Protein AF-A0A6L8BFB9-F1 (afdb_monomer_lite)

pLDDT: mean 80.18, std 27.24, range [19.45, 98.69]

Sequence (560 aa):
MVKAYKQSRRRDPIRGRALLREPTLNKGTGFTPEERNALALEGLLPYRSNTLEQRAARVYTQVHRHPNALDKYVALASLRERDETLFYRVLIEHIEEFMPIVYTPTVGEVTQAYSHVFQQGRGLWITPDMQGRIESVLRNCLTGREVRLLVVTDNEAILGIGDQGAGGMAISHGKLDLYIAGAGIHPSETLPVSLDFGTDNDALLADEQYLGWPHRRLRGDRYYALIEEFVAAVRKVHPLALVQWEDFRKDNALKILDTYRTRIPSFNDDIQGTGAVVLAGIEMALASIGGNIAEQRIVVLGAGAGGLGIVRQVRAAWDQRGVSRRDQQARVAVLDRRGLIVESEETDAYKRELAWPVELARHHGLEERTRRGLAHVVAALKPTILIGASGHGGAFTEETVREMARHTPRPIIFPCSNPTENSEATPEDLFEWTDGRCLVATGSPFSDVEYGGPAPQDRAGQQRVHFPGSRPRRERRTGEDGHRRDDRRGLARARRPVDGRGTGGGADISCDQPASRRVVRRRRRGGAPRGGVRGWPDLWRRARGHHCQTGLGAPIPQLR

Radius of gyration: 28.27 Å; chains: 1; bounding box: 67×79×78 Å

Structure (mmCIF, N/CA/C/O backbone):
data_AF-A0A6L8BFB9-F1
#
_entry.id   AF-A0A6L8BFB9-F1
#
loop_
_atom_site.group_PDB
_atom_site.id
_atom_site.type_symbol
_atom_site.label_atom_id
_atom_site.label_alt_id
_atom_site.label_comp_id
_atom_site.label_asym_id
_atom_site.label_entity_id
_atom_site.label_seq_id
_atom_site.pdbx_PDB_ins_code
_atom_site.Cartn_x
_atom_site.Cartn_y
_atom_site.Cartn_z
_atom_site.occupancy
_atom_site.B_iso_or_equiv
_atom_site.auth_seq_id
_atom_site.auth_comp_id
_atom_site.auth_asym_id
_atom_site.auth_atom_id
_atom_site.pdbx_PDB_model_num
ATOM 1 N N . MET A 1 1 ? -18.011 22.152 21.433 1.00 42.78 1 MET A N 1
ATOM 2 C CA . MET A 1 1 ? -18.543 20.885 21.981 1.00 42.78 1 MET A CA 1
ATOM 3 C C . MET A 1 1 ? -19.996 20.974 22.454 1.00 42.78 1 MET A C 1
ATOM 5 O O . MET A 1 1 ? -20.765 20.129 22.035 1.00 42.78 1 MET A O 1
ATOM 9 N N . VAL A 1 2 ? -20.446 22.014 23.177 1.00 34.81 2 VAL A N 1
ATOM 10 C CA . VAL A 1 2 ? -21.871 22.129 23.606 1.00 34.81 2 VAL A CA 1
ATOM 11 C C . VAL A 1 2 ? -22.881 22.217 22.437 1.00 34.81 2 VAL A C 1
ATOM 13 O O . VAL A 1 2 ? -24.027 21.802 22.568 1.00 34.81 2 VAL A O 1
ATOM 16 N N . LYS A 1 3 ? -22.465 22.697 21.253 1.00 29.88 3 LYS A N 1
ATOM 17 C CA . LYS A 1 3 ? -23.314 22.730 20.042 1.00 29.88 3 LYS A CA 1
ATOM 18 C C . LYS A 1 3 ? -23.350 21.423 19.236 1.00 29.88 3 LYS A C 1
ATOM 20 O O . LYS A 1 3 ? -24.338 21.199 18.551 1.00 29.88 3 LYS A O 1
ATOM 25 N N . ALA A 1 4 ? -22.338 20.561 19.350 1.00 33.72 4 ALA A N 1
ATOM 26 C CA . ALA A 1 4 ? -22.324 19.253 18.678 1.00 33.72 4 ALA A CA 1
ATOM 27 C C . ALA A 1 4 ? -23.243 18.231 19.377 1.00 33.72 4 ALA A C 1
ATOM 29 O O . ALA A 1 4 ? -23.582 17.201 18.814 1.00 33.72 4 ALA A O 1
ATOM 30 N N . TYR A 1 5 ? -23.705 18.564 20.584 1.00 43.53 5 TYR A N 1
ATOM 31 C CA . TYR A 1 5 ? -24.590 17.741 21.400 1.00 43.53 5 TYR A CA 1
ATOM 32 C C . TYR A 1 5 ? -26.064 17.761 20.970 1.00 43.53 5 TYR A C 1
ATOM 34 O O . TYR A 1 5 ? -26.861 16.963 21.448 1.00 43.53 5 TYR A O 1
ATOM 42 N N . LYS A 1 6 ? -26.467 18.706 20.108 1.00 30.73 6 LYS A N 1
ATOM 43 C CA . LYS A 1 6 ? -27.888 18.976 19.825 1.00 30.73 6 LYS A CA 1
ATOM 44 C C . LYS A 1 6 ? -28.446 18.295 18.570 1.00 30.73 6 LYS A C 1
ATOM 46 O O . LYS A 1 6 ? -29.600 18.549 18.241 1.00 30.73 6 LYS A O 1
ATOM 51 N N . GLN A 1 7 ? -27.677 17.459 17.869 1.00 32.56 7 GLN A N 1
ATOM 52 C CA . GLN A 1 7 ? -28.118 16.890 16.584 1.00 32.56 7 GLN A CA 1
ATOM 53 C C . GLN A 1 7 ? -28.120 15.359 16.470 1.00 32.56 7 GLN A C 1
ATOM 55 O O . GLN A 1 7 ? -28.436 14.860 15.395 1.00 32.56 7 GLN A O 1
ATOM 60 N N . SER A 1 8 ? -27.916 14.599 17.551 1.00 35.41 8 SER A N 1
ATOM 61 C CA . SER A 1 8 ? -28.256 13.169 17.562 1.00 35.41 8 SER A CA 1
ATOM 62 C C . SER A 1 8 ? -29.450 12.908 18.487 1.00 35.41 8 SER A C 1
ATOM 64 O O . SER A 1 8 ? -29.521 13.363 19.627 1.00 35.41 8 SER A O 1
ATOM 66 N N . ARG A 1 9 ? -30.466 12.230 17.952 1.00 39.28 9 ARG A N 1
ATOM 67 C CA . ARG A 1 9 ? -31.684 11.849 18.672 1.00 39.28 9 ARG A CA 1
ATOM 68 C C . ARG A 1 9 ? -31.339 10.936 19.864 1.00 39.28 9 ARG A C 1
ATOM 70 O O . ARG A 1 9 ? -30.732 9.893 19.664 1.00 39.28 9 ARG A O 1
ATOM 77 N N . ARG A 1 10 ? -31.796 11.323 21.066 1.00 42.75 10 ARG A N 1
ATOM 78 C CA . ARG A 1 10 ? -32.077 10.487 22.258 1.00 42.75 10 ARG A CA 1
ATOM 79 C C . ARG A 1 10 ? -31.131 9.290 22.499 1.00 42.75 10 ARG A C 1
ATOM 81 O O . ARG A 1 10 ? -31.551 8.139 22.430 1.00 42.75 10 ARG A O 1
ATOM 88 N N . ARG A 1 11 ? -29.888 9.566 22.887 1.00 55.59 11 ARG A N 1
ATOM 89 C CA . ARG A 1 11 ? -29.126 8.692 23.794 1.00 55.59 11 ARG A CA 1
ATOM 90 C C . ARG A 1 11 ? -28.643 9.553 24.950 1.00 55.59 11 ARG A C 1
ATOM 92 O O . ARG A 1 11 ? -28.224 10.688 24.718 1.00 55.59 11 ARG A O 1
ATOM 99 N N . ASP A 1 12 ? -28.755 9.043 26.170 1.00 62.22 12 ASP A N 1
ATOM 100 C CA . ASP A 1 12 ? -28.177 9.723 27.321 1.00 62.22 12 ASP A CA 1
ATOM 101 C C . ASP A 1 12 ? -26.675 9.948 27.094 1.00 62.22 12 ASP A C 1
ATOM 103 O O . ASP A 1 12 ? -26.016 9.124 26.447 1.00 62.22 12 ASP A O 1
ATOM 107 N N . PRO A 1 13 ? -26.117 11.057 27.604 1.00 75.81 13 PRO A N 1
ATOM 108 C CA . PRO A 1 13 ? -24.6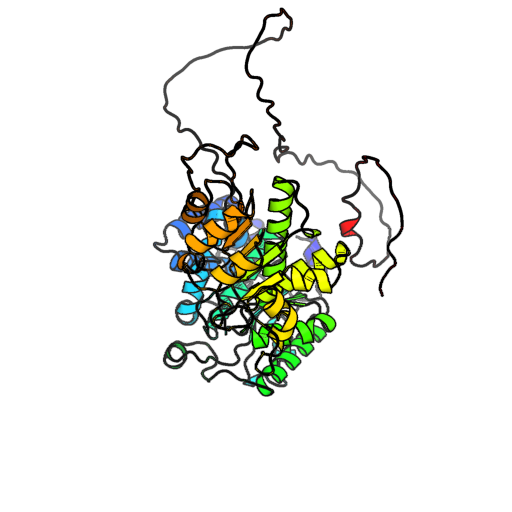86 11.278 27.589 1.00 75.81 13 PRO A CA 1
ATOM 109 C C . PRO A 1 13 ? -23.905 10.080 28.111 1.00 75.81 13 PRO A C 1
ATOM 111 O O . PRO A 1 13 ? -24.105 9.672 29.254 1.00 75.81 13 PRO A O 1
ATOM 114 N N . ILE A 1 14 ? -22.958 9.569 27.319 1.00 89.50 14 ILE A N 1
ATOM 115 C CA . ILE A 1 14 ? -21.956 8.634 27.839 1.00 89.50 14 ILE A CA 1
ATOM 116 C C . ILE A 1 14 ? -21.202 9.358 28.966 1.00 89.50 14 ILE A C 1
ATOM 118 O O . ILE A 1 14 ? -20.725 10.480 28.787 1.00 89.50 14 ILE A O 1
ATOM 122 N N . ARG A 1 15 ? -21.143 8.741 30.148 1.00 93.94 15 ARG A N 1
ATOM 123 C CA . ARG A 1 15 ? -20.587 9.310 31.386 1.00 93.94 15 ARG A CA 1
ATOM 124 C C . ARG A 1 15 ? -19.822 8.250 32.174 1.00 93.94 15 ARG A C 1
ATOM 126 O O . ARG A 1 15 ? -19.906 7.056 31.875 1.00 93.94 15 ARG A O 1
ATOM 133 N N . GLY A 1 16 ? -19.077 8.682 33.186 1.00 95.44 16 GLY A N 1
ATOM 134 C CA . GLY A 1 16 ? -18.359 7.798 34.097 1.00 95.44 16 GLY A CA 1
ATOM 135 C C . GLY A 1 16 ? -17.392 6.862 33.378 1.00 95.44 16 GLY A C 1
ATOM 136 O O . GLY A 1 16 ? -16.743 7.228 32.397 1.00 95.44 16 GLY A O 1
ATOM 137 N N . ARG A 1 17 ? -17.315 5.614 33.849 1.00 95.00 17 ARG A N 1
ATOM 138 C CA . ARG A 1 17 ? -16.424 4.596 33.269 1.00 95.00 17 ARG A CA 1
ATOM 139 C C . ARG A 1 17 ? -16.709 4.300 31.795 1.00 95.00 17 ARG A C 1
ATOM 141 O O . ARG A 1 17 ? -15.773 3.965 31.080 1.00 95.00 17 ARG A O 1
ATOM 148 N N . ALA A 1 18 ? -17.956 4.432 31.338 1.00 94.69 18 ALA A N 1
ATOM 149 C CA . ALA A 1 18 ? -18.295 4.205 29.934 1.00 94.69 18 ALA A CA 1
ATOM 150 C C . ALA A 1 18 ? -17.622 5.240 29.018 1.00 94.69 18 ALA A C 1
ATOM 152 O O . ALA A 1 18 ? -17.123 4.879 27.960 1.00 94.69 18 ALA A O 1
ATOM 153 N N . LEU A 1 19 ? -17.517 6.501 29.459 1.00 94.88 19 LEU A N 1
ATOM 154 C CA . LEU A 1 19 ? -16.830 7.553 28.700 1.00 94.88 19 LEU A CA 1
ATOM 155 C C . LEU A 1 19 ? -15.327 7.270 28.589 1.00 94.88 19 LEU A C 1
ATOM 157 O O . LEU A 1 19 ? -14.740 7.456 27.531 1.00 94.88 19 LEU A O 1
ATOM 161 N N . LEU A 1 20 ? -14.702 6.790 29.669 1.00 95.12 20 LEU A N 1
ATOM 162 C CA . LEU A 1 20 ? -13.272 6.456 29.673 1.00 95.12 20 LEU A CA 1
ATOM 163 C C . LEU A 1 20 ? -12.920 5.254 28.784 1.00 95.12 20 LEU A C 1
ATOM 165 O O . LEU A 1 20 ? -11.746 5.061 28.482 1.00 95.12 20 LEU A O 1
ATOM 169 N N . ARG A 1 21 ? -13.914 4.449 28.395 1.00 92.38 21 ARG A N 1
ATOM 170 C CA . ARG A 1 21 ? -13.764 3.311 27.478 1.00 92.38 21 ARG A CA 1
ATOM 171 C C . ARG A 1 21 ? -14.045 3.669 26.021 1.00 92.38 21 ARG A C 1
ATOM 173 O O . ARG A 1 21 ? -13.820 2.828 25.165 1.00 92.38 21 ARG A O 1
ATOM 180 N N . GLU A 1 22 ? -14.542 4.874 25.747 1.00 91.69 22 GLU A N 1
ATOM 181 C CA . GLU A 1 22 ? -14.837 5.335 24.392 1.00 91.69 22 GLU A CA 1
ATOM 182 C C . GLU A 1 22 ? -13.618 6.086 23.825 1.00 91.69 22 GLU A C 1
ATOM 184 O O . GLU A 1 22 ? -13.390 7.239 24.210 1.00 91.69 22 GLU A O 1
ATOM 189 N N . PRO A 1 23 ? -12.816 5.484 22.924 1.00 91.75 23 PRO A N 1
ATOM 190 C CA . PRO A 1 23 ? -11.500 6.019 22.552 1.00 91.75 23 PRO A CA 1
ATOM 191 C C . PRO A 1 23 ? -11.585 7.368 21.834 1.00 91.75 23 PRO A C 1
ATOM 193 O O . PRO A 1 23 ? -10.673 8.188 21.942 1.00 91.75 23 PRO A O 1
ATOM 196 N N . THR A 1 24 ? -12.701 7.613 21.140 1.00 89.94 24 THR A N 1
ATOM 197 C CA . THR A 1 24 ? -12.982 8.855 20.404 1.00 89.94 24 THR A CA 1
ATOM 198 C C . THR A 1 24 ? -13.303 10.038 21.328 1.00 89.94 24 THR A C 1
ATOM 200 O O . THR A 1 24 ? -13.146 11.198 20.945 1.00 89.94 24 THR A O 1
ATOM 203 N N . LEU A 1 25 ? -13.763 9.764 22.556 1.00 92.44 25 LEU A N 1
ATOM 204 C CA . LEU A 1 25 ? -14.187 10.775 23.533 1.00 92.44 25 LEU A CA 1
ATOM 205 C C . LEU A 1 25 ? -13.243 10.879 24.733 1.00 92.44 25 LEU A C 1
ATOM 207 O O . LEU A 1 25 ? -13.242 11.899 25.432 1.00 92.44 25 LEU A O 1
ATOM 211 N N . ASN A 1 26 ? -12.472 9.829 25.005 1.00 96.00 26 ASN A N 1
ATOM 212 C CA . ASN A 1 26 ? -11.611 9.758 26.166 1.00 96.00 26 ASN A CA 1
ATOM 213 C C . ASN A 1 26 ? -10.457 10.759 26.065 1.00 96.00 26 ASN A C 1
ATOM 215 O O . ASN A 1 26 ? -9.648 10.714 25.148 1.00 96.00 26 ASN A O 1
ATOM 219 N N . LYS A 1 27 ? -10.340 11.628 27.072 1.00 96.38 27 LYS A N 1
ATOM 220 C CA . LYS A 1 27 ? -9.202 12.540 27.239 1.00 96.38 27 LYS A CA 1
ATOM 221 C C . LYS A 1 27 ? -8.272 12.105 28.365 1.00 96.38 27 LYS A C 1
ATOM 223 O O . LYS A 1 27 ? -7.332 12.829 28.675 1.00 96.38 27 LYS A O 1
ATOM 228 N N . GLY A 1 28 ? -8.508 10.978 29.040 1.00 95.81 28 GLY A N 1
ATOM 229 C CA . GLY A 1 28 ? -7.753 10.535 30.218 1.00 95.81 28 GLY A CA 1
ATOM 230 C C . GLY A 1 28 ? -7.499 11.674 31.217 1.00 95.81 28 GLY A C 1
ATOM 231 O O . GLY A 1 28 ? -8.413 12.394 31.604 1.00 95.81 28 GLY A O 1
ATOM 232 N N . THR A 1 29 ? -6.235 11.916 31.582 1.00 96.50 29 THR A N 1
ATOM 233 C CA . THR A 1 29 ? -5.873 13.033 32.479 1.00 96.50 29 THR A CA 1
ATOM 234 C C . THR A 1 29 ? -6.085 14.434 31.888 1.00 96.50 29 THR A C 1
ATOM 236 O O . THR A 1 29 ? -5.881 15.412 32.593 1.00 96.50 29 THR A O 1
ATOM 239 N N . GLY A 1 30 ? -6.512 14.564 30.633 1.00 97.00 30 GLY A N 1
ATOM 240 C CA . GLY A 1 30 ? -6.842 15.832 29.982 1.00 97.00 30 GLY A CA 1
ATOM 241 C C . GLY A 1 30 ? -8.227 16.389 30.304 1.00 97.00 30 GLY A C 1
ATOM 242 O O . GLY A 1 30 ? -8.488 17.538 29.964 1.00 97.00 30 GLY A O 1
ATOM 243 N N . PHE A 1 31 ? -9.106 15.632 30.974 1.00 97.75 31 PHE A N 1
ATOM 244 C CA . PHE A 1 31 ? -10.368 16.192 31.469 1.00 97.75 31 PHE A CA 1
ATOM 245 C C . PHE A 1 31 ? -10.103 17.244 32.555 1.00 97.75 31 PHE A C 1
ATOM 247 O O . PHE A 1 31 ? -9.343 16.979 33.502 1.00 97.75 31 PHE A O 1
ATOM 254 N N . THR A 1 32 ? -10.720 18.423 32.433 1.00 96.69 32 THR A N 1
ATOM 255 C CA . THR A 1 32 ? -10.653 19.479 33.464 1.00 96.69 32 THR A CA 1
ATOM 256 C C . THR A 1 32 ? -11.480 19.096 34.698 1.00 96.69 32 THR A C 1
ATOM 258 O O . THR A 1 32 ? -12.344 18.223 34.590 1.00 96.69 32 THR A O 1
ATOM 261 N N . PRO A 1 33 ? -11.260 19.707 35.878 1.00 96.44 33 PRO A N 1
ATOM 262 C CA . PRO A 1 33 ? -12.093 19.450 37.058 1.00 96.44 33 PRO A CA 1
ATOM 263 C C . PRO A 1 33 ? -13.596 19.621 36.785 1.00 96.44 33 PRO A C 1
ATOM 265 O O . PRO A 1 33 ? -14.400 18.781 37.181 1.00 96.44 33 PRO A O 1
ATOM 268 N N . GLU A 1 34 ? -13.971 20.644 36.018 1.00 96.38 34 GLU A N 1
ATOM 269 C CA . GLU A 1 34 ? -15.361 20.928 35.655 1.00 96.38 34 GLU A CA 1
ATOM 270 C C . GLU A 1 34 ? -15.939 19.848 34.732 1.00 96.38 34 GLU A C 1
ATOM 272 O O . GLU A 1 34 ? -17.069 19.402 34.932 1.00 96.38 34 GLU A O 1
ATOM 277 N N . GLU A 1 35 ? -15.166 19.391 33.737 1.00 96.25 35 GLU A N 1
ATOM 278 C CA . GLU A 1 35 ? -15.569 18.270 32.881 1.00 96.25 35 GLU A CA 1
ATOM 279 C C . GLU A 1 35 ? -15.724 16.984 33.696 1.00 96.25 35 GLU A C 1
ATOM 281 O O . GLU A 1 35 ? -16.663 16.224 33.463 1.00 96.25 35 GLU A O 1
ATOM 286 N N . ARG A 1 36 ? -14.833 16.741 34.666 1.00 97.00 36 ARG A N 1
ATOM 287 C CA . ARG A 1 36 ? -14.892 15.544 35.511 1.00 97.00 36 ARG A CA 1
ATOM 288 C C . ARG A 1 36 ? -16.143 15.522 36.376 1.00 97.00 36 ARG A C 1
ATOM 290 O O . ARG A 1 36 ? -16.799 14.486 36.411 1.00 97.00 36 ARG A O 1
ATOM 297 N N . ASN A 1 37 ? -16.511 16.640 36.995 1.00 96.19 37 ASN A N 1
ATOM 298 C CA . ASN A 1 37 ? -17.774 16.756 37.724 1.00 96.19 37 ASN A CA 1
ATOM 299 C C . ASN A 1 37 ? -18.971 16.523 36.779 1.00 96.19 37 ASN A C 1
ATOM 301 O O . ASN A 1 37 ? -19.766 15.602 36.965 1.00 96.19 37 ASN A O 1
ATOM 305 N N . ALA A 1 38 ? -19.039 17.274 35.674 1.00 95.69 38 ALA A N 1
ATOM 306 C CA . ALA A 1 38 ? -20.169 17.228 34.743 1.00 95.69 38 ALA A CA 1
ATOM 307 C C . ALA A 1 38 ? -20.375 15.863 34.050 1.00 95.69 38 ALA A C 1
ATOM 309 O O . ALA A 1 38 ? -21.491 15.541 33.626 1.00 95.69 38 ALA A O 1
ATOM 310 N N . LEU A 1 39 ? -19.306 15.076 33.899 1.00 96.19 39 LEU A N 1
ATOM 311 C CA . LEU A 1 39 ? -19.308 13.775 33.226 1.00 96.19 39 LEU A CA 1
ATOM 312 C C . LEU A 1 39 ? -19.198 12.589 34.197 1.00 96.19 39 LEU A C 1
ATOM 314 O O . LEU A 1 39 ? -19.032 11.461 33.734 1.00 96.19 39 LEU A O 1
ATOM 318 N N . ALA A 1 40 ? -19.325 12.818 35.510 1.00 96.50 40 ALA A N 1
ATOM 319 C CA . ALA A 1 40 ? -19.232 11.795 36.559 1.00 96.50 40 ALA A CA 1
ATOM 320 C C . ALA A 1 40 ? -17.904 11.004 36.546 1.00 96.50 40 ALA A C 1
ATOM 322 O O . ALA A 1 40 ? -17.886 9.779 36.663 1.00 96.50 40 ALA A O 1
ATOM 323 N N . LEU A 1 41 ? -16.784 11.709 36.368 1.00 96.50 41 LEU A N 1
ATOM 324 C CA . LEU A 1 41 ? -15.420 11.161 36.341 1.00 96.50 41 LEU A CA 1
ATOM 325 C C . LEU A 1 41 ? -14.623 11.441 37.625 1.00 96.50 41 LEU A C 1
ATOM 327 O O . LEU A 1 41 ? -13.464 11.031 37.724 1.00 96.50 41 LEU A O 1
ATOM 331 N N . GLU A 1 42 ? -15.195 12.167 38.587 1.00 95.38 42 GLU A N 1
ATOM 332 C CA . GLU A 1 42 ? -14.559 12.395 39.888 1.00 95.38 42 GLU A CA 1
ATOM 333 C C . GLU A 1 42 ? -14.254 11.057 40.581 1.00 95.38 42 GLU A C 1
ATOM 335 O O . GLU A 1 42 ? -15.042 10.115 40.533 1.00 95.38 42 GLU A O 1
ATOM 340 N N . GLY A 1 43 ? -13.053 10.936 41.153 1.00 94.88 43 GLY A N 1
ATOM 341 C CA . GLY A 1 43 ? -12.552 9.685 41.738 1.00 94.88 43 GLY A CA 1
ATOM 342 C C . GLY A 1 43 ? -12.058 8.630 40.735 1.00 94.88 43 GLY A C 1
ATOM 343 O O . GLY A 1 43 ? -11.389 7.686 41.146 1.00 94.88 43 GLY A O 1
ATOM 344 N N . LEU A 1 44 ? -12.309 8.779 39.426 1.00 96.50 44 LEU A N 1
ATOM 345 C CA . LEU A 1 44 ? -11.854 7.816 38.405 1.00 96.50 44 LEU A CA 1
ATOM 346 C C . LEU A 1 44 ? -10.474 8.139 37.809 1.00 96.50 44 LEU A C 1
ATOM 348 O O . LEU A 1 44 ? -9.896 7.302 37.118 1.00 96.50 44 LEU A O 1
ATOM 352 N N . LEU A 1 45 ? -9.955 9.350 38.029 1.00 96.25 45 LEU A N 1
ATOM 353 C CA . LEU A 1 45 ? -8.715 9.847 37.426 1.00 96.25 45 LEU A CA 1
ATOM 354 C C . LEU A 1 45 ? -7.826 10.551 38.466 1.00 96.25 45 LEU A C 1
ATOM 356 O O . LEU A 1 45 ? -8.357 11.231 39.347 1.00 96.25 45 LEU A O 1
ATOM 360 N N . PRO A 1 46 ? -6.484 10.490 38.333 1.00 95.38 46 PRO A N 1
ATOM 361 C CA . PRO A 1 46 ? -5.559 11.226 39.199 1.00 95.38 46 PRO A CA 1
ATOM 362 C C . PRO A 1 46 ? -5.830 12.735 39.212 1.00 95.38 46 PRO A C 1
ATOM 364 O O . PRO A 1 46 ? -6.205 13.298 38.184 1.00 95.38 46 PRO A O 1
ATOM 367 N N . TYR A 1 47 ? -5.586 13.402 40.346 1.00 94.25 47 TYR A N 1
ATOM 368 C CA . TYR A 1 47 ? -5.976 14.801 40.596 1.00 94.25 47 TYR A CA 1
ATOM 369 C C . TYR A 1 47 ? -5.577 15.788 39.485 1.00 94.25 47 TYR A C 1
ATOM 371 O O . TYR A 1 47 ? -6.398 16.579 39.024 1.00 94.25 47 TYR A O 1
ATOM 379 N N . ARG A 1 48 ? -4.324 15.735 39.018 1.00 94.94 48 ARG A N 1
ATOM 380 C CA . ARG A 1 48 ? -3.794 16.714 38.060 1.00 94.94 48 ARG A CA 1
ATOM 381 C C . ARG A 1 48 ? -4.458 16.566 36.685 1.00 94.94 48 ARG A C 1
ATOM 383 O O . ARG A 1 48 ? -4.508 15.467 36.131 1.00 94.94 48 ARG A O 1
ATOM 390 N N . SER A 1 49 ? -4.913 17.684 36.118 1.00 95.94 49 SER A N 1
ATOM 391 C CA . SER A 1 49 ? -5.267 17.767 34.697 1.00 95.94 49 SER A CA 1
ATOM 392 C C . SER A 1 49 ? -4.020 18.114 33.871 1.00 95.94 49 SER A C 1
ATOM 394 O O . SER A 1 49 ? -3.222 18.955 34.288 1.00 95.94 49 SER A O 1
ATOM 396 N N . ASN A 1 50 ? -3.808 17.430 32.744 1.00 96.50 50 ASN A N 1
ATOM 397 C CA . ASN A 1 50 ? -2.651 17.623 31.863 1.00 96.50 50 ASN A CA 1
ATOM 398 C C . ASN A 1 50 ? -3.078 18.150 30.493 1.00 96.50 50 ASN A C 1
ATOM 400 O O . ASN A 1 50 ? -4.063 17.672 29.932 1.00 96.50 50 ASN A O 1
ATOM 404 N N . THR A 1 51 ? -2.293 19.056 29.910 1.00 97.44 51 THR A N 1
ATOM 405 C CA . THR A 1 51 ? -2.528 19.498 28.525 1.00 97.44 51 THR A CA 1
ATOM 406 C C . THR A 1 51 ? -2.246 18.369 27.532 1.00 97.44 51 THR A C 1
ATOM 408 O O . THR A 1 51 ? -1.581 17.384 27.866 1.00 97.44 51 THR A O 1
ATOM 411 N N . LEU A 1 52 ? -2.738 18.499 26.296 1.00 97.19 52 LEU A N 1
ATOM 412 C CA . LEU A 1 52 ? -2.500 17.502 25.252 1.00 97.19 52 LEU A CA 1
ATOM 413 C C . LEU A 1 52 ? -0.995 17.296 25.005 1.00 97.19 52 LEU A C 1
ATOM 415 O O . LEU A 1 52 ? -0.549 16.160 24.899 1.00 97.19 52 LEU A O 1
ATOM 419 N N . GLU A 1 53 ? -0.213 18.372 25.027 1.00 97.88 53 GLU A N 1
ATOM 420 C CA . GLU A 1 53 ? 1.240 18.366 24.827 1.00 97.88 53 GLU A CA 1
ATOM 421 C C . GLU A 1 53 ? 1.963 17.626 25.959 1.00 97.88 53 GLU A C 1
ATOM 423 O O . GLU A 1 53 ? 2.823 16.788 25.711 1.00 97.88 53 GLU A O 1
ATOM 428 N N . GLN A 1 54 ? 1.576 17.865 27.217 1.00 97.88 54 GLN A N 1
ATOM 429 C CA . GLN A 1 54 ? 2.152 17.153 28.365 1.00 97.88 54 GLN A CA 1
ATOM 430 C C . GLN A 1 54 ? 1.869 15.648 28.302 1.00 97.88 54 GLN A C 1
ATOM 432 O O . GLN A 1 54 ? 2.700 14.824 28.687 1.00 97.88 54 GLN A O 1
ATOM 437 N N . ARG A 1 55 ? 0.672 15.282 27.835 1.00 97.69 55 ARG A N 1
ATOM 438 C CA . ARG A 1 55 ? 0.268 13.883 27.672 1.00 97.69 55 ARG A CA 1
ATOM 439 C C . ARG A 1 55 ? 1.023 13.233 26.514 1.00 97.69 55 ARG A C 1
ATOM 441 O O . ARG A 1 55 ? 1.493 12.113 26.691 1.00 97.69 55 ARG A O 1
ATOM 448 N N . ALA A 1 56 ? 1.177 13.941 25.395 1.00 98.06 56 ALA A N 1
ATOM 449 C CA . ALA A 1 56 ? 1.939 13.491 24.234 1.00 98.06 56 ALA A CA 1
ATOM 450 C C . ALA A 1 56 ? 3.409 13.255 24.599 1.00 98.06 56 ALA A C 1
ATOM 452 O O . ALA A 1 56 ? 3.918 12.168 24.355 1.00 98.06 56 ALA A O 1
ATOM 453 N N . ALA A 1 57 ? 4.044 14.190 25.314 1.00 97.81 57 ALA A N 1
ATOM 454 C CA . ALA A 1 57 ? 5.417 14.033 25.796 1.00 97.81 57 ALA A CA 1
ATOM 455 C C . ALA A 1 57 ? 5.585 12.799 26.702 1.00 97.81 57 ALA A C 1
ATOM 457 O O . ALA A 1 57 ? 6.535 12.033 26.552 1.00 97.81 57 ALA A O 1
ATOM 458 N N . ARG A 1 58 ? 4.633 12.554 27.616 1.00 97.19 58 ARG A N 1
ATOM 459 C CA . ARG A 1 58 ? 4.654 11.357 28.474 1.00 97.19 58 ARG A CA 1
ATOM 460 C C . ARG A 1 58 ? 4.543 10.069 27.660 1.00 97.19 58 ARG A C 1
ATOM 462 O O . ARG A 1 58 ? 5.275 9.125 27.939 1.00 97.19 58 ARG A O 1
ATOM 469 N N . VAL A 1 59 ? 3.627 10.024 26.692 1.00 97.56 59 VAL A N 1
ATOM 470 C CA . VAL A 1 59 ? 3.471 8.870 25.797 1.00 97.56 59 VAL A CA 1
ATOM 471 C C . VAL A 1 59 ? 4.736 8.652 24.977 1.00 97.56 59 VAL A C 1
ATOM 473 O O . VAL A 1 59 ? 5.218 7.529 24.923 1.00 97.56 59 VAL A O 1
ATOM 476 N N . TYR A 1 60 ? 5.306 9.709 24.403 1.00 97.81 60 TYR A N 1
ATOM 477 C CA . TYR A 1 60 ? 6.539 9.639 23.625 1.00 97.81 60 TYR A CA 1
ATOM 478 C C . TYR A 1 60 ? 7.663 8.969 24.423 1.00 97.81 60 TYR A C 1
ATOM 480 O O . TYR A 1 60 ? 8.241 7.984 23.967 1.00 97.81 60 TYR A O 1
ATOM 488 N N . THR A 1 61 ? 7.899 9.419 25.664 1.00 97.25 61 THR A N 1
ATOM 489 C CA . THR A 1 61 ? 8.882 8.797 26.566 1.00 97.25 61 THR A CA 1
ATOM 490 C C . THR A 1 61 ? 8.545 7.341 26.898 1.00 97.25 61 THR A C 1
ATOM 492 O O . THR A 1 61 ? 9.455 6.535 27.055 1.00 97.25 61 THR A O 1
ATOM 495 N N . GLN A 1 62 ? 7.265 6.986 27.034 1.00 96.56 62 GLN A N 1
ATOM 496 C CA . GLN A 1 62 ? 6.852 5.603 27.296 1.00 96.56 62 GLN A CA 1
ATOM 497 C C . GLN A 1 62 ? 7.132 4.698 26.095 1.00 96.56 62 GLN A C 1
ATOM 499 O O . GLN A 1 62 ? 7.781 3.674 26.269 1.00 96.56 62 GLN A O 1
ATOM 504 N N . VAL A 1 63 ? 6.725 5.108 24.890 1.00 96.94 63 VAL A N 1
ATOM 505 C CA . VAL A 1 63 ? 6.974 4.365 23.643 1.00 96.94 63 VAL A CA 1
ATOM 506 C C . VAL A 1 63 ? 8.478 4.165 23.434 1.00 96.94 63 VAL A C 1
ATOM 508 O O . VAL A 1 63 ? 8.921 3.068 23.120 1.00 96.94 63 VAL A O 1
ATOM 511 N N . HIS A 1 64 ? 9.293 5.182 23.719 1.00 95.06 64 HIS A N 1
ATOM 512 C CA . HIS A 1 64 ? 10.753 5.110 23.601 1.00 95.06 64 HIS A CA 1
ATOM 513 C C . HIS A 1 64 ? 11.439 4.112 24.535 1.00 95.06 64 HIS A C 1
ATOM 515 O O . HIS A 1 64 ? 12.565 3.709 24.259 1.00 95.06 64 HIS A O 1
ATOM 521 N N . ARG A 1 65 ? 10.797 3.727 25.642 1.00 96.12 65 ARG A N 1
ATOM 522 C CA . ARG A 1 65 ? 11.351 2.734 26.573 1.00 96.12 65 ARG A CA 1
ATOM 523 C C . ARG A 1 65 ? 11.191 1.302 26.074 1.00 96.12 65 ARG A C 1
ATOM 525 O O . ARG A 1 65 ? 11.821 0.415 26.639 1.00 96.12 65 ARG A O 1
ATOM 532 N N . HIS A 1 66 ? 10.353 1.075 25.064 1.00 96.69 66 HIS A N 1
ATOM 533 C CA . HIS A 1 66 ? 10.190 -0.250 24.484 1.00 96.69 66 HIS A CA 1
ATOM 534 C C . HIS A 1 66 ? 11.425 -0.630 23.652 1.00 96.69 66 HIS A C 1
ATOM 536 O O . HIS A 1 66 ? 11.920 0.201 22.881 1.00 96.69 66 HIS A O 1
ATOM 542 N N . PRO A 1 67 ? 11.938 -1.863 23.818 1.00 93.88 67 PRO A N 1
ATOM 543 C CA . PRO A 1 67 ? 13.262 -2.243 23.328 1.00 93.88 67 PRO A CA 1
ATOM 544 C C . PRO A 1 67 ? 13.315 -2.454 21.812 1.00 93.88 67 PRO A C 1
ATOM 546 O O . PRO A 1 67 ? 14.352 -2.206 21.203 1.00 93.88 67 PRO A O 1
ATOM 549 N N . ASN A 1 68 ? 12.217 -2.894 21.198 1.00 95.19 68 ASN A N 1
ATOM 550 C CA . ASN A 1 68 ? 12.147 -3.235 19.777 1.00 95.19 68 ASN A CA 1
ATOM 551 C C . ASN A 1 68 ? 10.941 -2.562 19.092 1.00 95.19 68 ASN A C 1
ATOM 553 O O . ASN A 1 68 ? 10.126 -1.892 19.732 1.00 95.19 68 ASN A O 1
ATOM 557 N N . ALA A 1 69 ? 10.867 -2.688 17.765 1.00 95.12 69 ALA A N 1
ATOM 558 C CA . ALA A 1 69 ? 9.837 -2.046 16.954 1.00 95.12 69 ALA A CA 1
ATOM 559 C C . ALA A 1 69 ? 8.440 -2.647 17.182 1.00 95.12 69 ALA A C 1
ATOM 561 O O . ALA A 1 69 ? 7.471 -1.893 17.294 1.00 95.12 69 ALA A O 1
ATOM 562 N N . LEU A 1 70 ? 8.343 -3.971 17.331 1.00 95.31 70 LEU A N 1
ATOM 563 C CA . LEU A 1 70 ? 7.091 -4.675 17.608 1.00 95.31 70 LEU A CA 1
ATOM 564 C C . LEU A 1 70 ? 6.451 -4.211 18.927 1.00 95.31 70 LEU A C 1
ATOM 566 O O . LEU A 1 70 ? 5.277 -3.849 18.961 1.00 95.31 70 LEU A O 1
ATOM 570 N N . ASP A 1 71 ? 7.231 -4.103 20.001 1.00 95.56 71 ASP A N 1
ATOM 571 C CA . ASP A 1 71 ? 6.759 -3.615 21.300 1.00 95.56 71 ASP A CA 1
ATOM 572 C C . ASP A 1 71 ? 6.299 -2.151 21.228 1.00 95.56 71 ASP A C 1
ATOM 574 O O . ASP A 1 71 ? 5.299 -1.769 21.845 1.00 95.56 71 ASP A O 1
ATOM 578 N N . LYS A 1 72 ? 6.999 -1.319 20.443 1.00 97.31 72 LYS A N 1
ATOM 579 C CA . LYS A 1 72 ? 6.571 0.061 20.169 1.00 97.31 72 LYS A CA 1
ATOM 580 C C . LYS A 1 72 ? 5.242 0.090 19.416 1.00 97.31 72 LYS A C 1
ATOM 582 O O . LYS A 1 72 ? 4.381 0.900 19.766 1.00 97.31 72 LYS A O 1
ATOM 587 N N . TYR A 1 73 ? 5.054 -0.790 18.431 1.00 96.31 73 TYR A N 1
ATOM 588 C CA . TYR A 1 73 ? 3.783 -0.932 17.723 1.00 96.31 73 TYR A CA 1
ATOM 589 C C . TYR A 1 73 ? 2.658 -1.302 18.689 1.00 96.31 73 TYR A C 1
ATOM 591 O O . TYR A 1 73 ? 1.640 -0.615 18.726 1.00 96.31 73 TYR A O 1
ATOM 599 N N . VAL A 1 74 ? 2.854 -2.327 19.520 1.00 95.44 74 VAL A N 1
ATOM 600 C CA . VAL A 1 74 ? 1.857 -2.784 20.499 1.00 95.44 74 VAL A CA 1
ATOM 601 C C . VAL A 1 74 ? 1.490 -1.660 21.476 1.00 95.44 74 VAL A C 1
ATOM 603 O O . VAL A 1 74 ? 0.312 -1.438 21.763 1.00 95.44 74 VAL A O 1
ATOM 606 N N . ALA A 1 75 ? 2.471 -0.884 21.946 1.00 96.44 75 ALA A N 1
ATOM 607 C CA . ALA A 1 75 ? 2.228 0.272 22.809 1.00 96.44 75 ALA A CA 1
ATOM 608 C C . ALA A 1 75 ? 1.399 1.372 22.116 1.00 96.44 75 ALA A C 1
ATOM 610 O O . ALA A 1 75 ? 0.489 1.949 22.722 1.00 96.44 75 ALA A O 1
ATOM 611 N N . LEU A 1 76 ? 1.692 1.658 20.844 1.00 96.25 76 LEU A N 1
ATOM 612 C CA . LEU A 1 76 ? 0.963 2.634 20.032 1.00 96.25 76 LEU A CA 1
ATOM 613 C C . LEU A 1 76 ? -0.455 2.154 19.680 1.00 96.25 76 LEU A C 1
ATOM 615 O O . LEU A 1 76 ? -1.402 2.935 19.785 1.00 96.25 76 LEU A O 1
ATOM 619 N N . ALA A 1 77 ? -0.627 0.876 19.345 1.00 94.19 77 ALA A N 1
ATOM 620 C CA . ALA A 1 77 ? -1.928 0.260 19.103 1.00 94.19 77 ALA A CA 1
ATOM 621 C C . ALA A 1 77 ? -2.801 0.314 20.367 1.00 94.19 77 ALA A C 1
ATOM 623 O O . ALA A 1 77 ? -3.927 0.805 20.319 1.00 94.19 77 ALA A O 1
ATOM 624 N N . SER A 1 78 ? -2.248 -0.051 21.527 1.00 94.62 78 SER A N 1
ATOM 625 C CA . SER A 1 78 ? -2.939 0.063 22.817 1.00 94.62 78 SER A CA 1
ATOM 626 C C . SER A 1 78 ? -3.349 1.505 23.140 1.00 94.62 78 SER A C 1
ATOM 628 O O . SER A 1 78 ? -4.428 1.764 23.680 1.00 94.62 78 SER A O 1
ATOM 630 N N . LEU A 1 79 ? -2.503 2.484 22.798 1.00 95.88 79 LEU A N 1
ATOM 631 C CA . LEU A 1 79 ? -2.852 3.894 22.943 1.00 95.88 79 LEU A CA 1
ATOM 632 C C . LEU A 1 79 ? -4.028 4.279 22.047 1.00 95.88 79 LEU A C 1
ATOM 634 O O . LEU A 1 79 ? -4.934 4.952 22.534 1.00 95.88 79 LEU A O 1
ATOM 638 N N . ARG A 1 80 ? -4.033 3.844 20.785 1.00 94.81 80 ARG A N 1
ATOM 639 C CA . ARG A 1 80 ? -5.121 4.100 19.835 1.00 94.81 80 ARG A CA 1
ATOM 640 C C . ARG A 1 80 ? -6.464 3.558 20.332 1.00 94.81 80 ARG A C 1
ATOM 642 O O . ARG A 1 80 ? -7.477 4.238 20.174 1.00 94.81 80 ARG A O 1
ATOM 649 N N . GLU A 1 81 ? -6.469 2.399 20.988 1.00 91.88 81 GLU A N 1
ATOM 650 C CA . GLU A 1 81 ? -7.672 1.814 21.605 1.00 91.88 81 GLU A CA 1
ATOM 651 C C . GLU A 1 81 ? -8.111 2.508 22.897 1.00 91.88 81 GLU A C 1
ATOM 653 O O . GLU A 1 81 ? -9.211 2.277 23.388 1.00 91.88 81 GLU A O 1
ATOM 658 N N . ARG A 1 82 ? -7.272 3.365 23.482 1.00 93.75 82 ARG A N 1
ATOM 659 C CA . ARG A 1 82 ? -7.568 4.036 24.752 1.00 93.75 82 ARG A CA 1
ATOM 660 C C . ARG A 1 82 ? -7.877 5.517 24.582 1.00 93.75 82 ARG A C 1
ATOM 662 O O . ARG A 1 82 ? -8.768 6.022 25.258 1.00 93.75 82 ARG A O 1
ATOM 669 N N . ASP A 1 83 ? -7.115 6.222 23.756 1.00 96.25 83 ASP A N 1
ATOM 670 C CA . ASP A 1 83 ? -7.261 7.648 23.459 1.00 96.25 83 ASP A CA 1
ATOM 671 C C . ASP A 1 83 ? -6.787 7.904 22.025 1.00 96.25 83 ASP A C 1
ATOM 673 O O . ASP A 1 83 ? -5.598 8.086 21.746 1.00 96.25 83 ASP A O 1
ATOM 677 N N . GLU A 1 84 ? -7.753 7.920 21.115 1.00 94.81 84 GLU A N 1
ATOM 678 C CA . GLU A 1 84 ? -7.510 8.053 19.685 1.00 94.81 84 GLU A CA 1
ATOM 679 C C . GLU A 1 84 ? -6.943 9.435 19.326 1.00 94.81 84 GLU A C 1
ATOM 681 O O . GLU A 1 84 ? -6.060 9.556 18.475 1.00 94.81 84 GLU A O 1
ATOM 686 N N . THR A 1 85 ? -7.394 10.487 20.017 1.00 96.56 85 THR A N 1
ATOM 687 C CA . THR A 1 85 ? -6.891 11.851 19.796 1.00 96.56 85 THR A CA 1
ATOM 688 C C . THR A 1 85 ? -5.415 11.952 20.172 1.00 96.56 85 THR A C 1
ATOM 690 O O . THR A 1 85 ? -4.625 12.563 19.452 1.00 96.56 85 THR A O 1
ATOM 693 N N . LEU A 1 86 ? -5.027 11.361 21.303 1.00 97.81 86 LEU A N 1
ATOM 694 C CA . LEU A 1 86 ? -3.647 11.361 21.768 1.00 97.81 86 LEU A CA 1
ATOM 695 C C . LEU A 1 86 ? -2.748 10.494 20.883 1.00 97.81 86 LEU A C 1
ATOM 697 O O . LEU A 1 86 ? -1.622 10.907 20.615 1.00 97.81 86 LEU A O 1
ATOM 701 N N . PHE A 1 87 ? -3.242 9.350 20.398 1.00 97.44 87 PHE A N 1
ATOM 702 C CA . PHE A 1 87 ? -2.533 8.534 19.411 1.00 97.44 87 PHE A CA 1
ATOM 703 C C . PHE A 1 87 ? -2.171 9.348 18.165 1.00 97.44 87 PHE A C 1
ATOM 705 O O . PHE A 1 87 ? -0.986 9.500 17.865 1.00 97.44 87 PHE A O 1
ATOM 712 N N . TYR A 1 88 ? -3.158 9.953 17.492 1.00 97.56 88 TYR A N 1
ATOM 713 C CA . TYR A 1 88 ? -2.884 10.731 16.280 1.00 97.56 88 TYR A CA 1
ATOM 714 C C . TYR A 1 88 ? -2.062 11.984 16.560 1.00 97.56 88 TYR A C 1
ATOM 716 O O . TYR A 1 88 ? -1.235 12.361 15.734 1.00 97.56 88 TYR A O 1
ATOM 724 N N . ARG A 1 89 ? -2.218 12.613 17.733 1.00 97.44 89 ARG A N 1
ATOM 725 C CA . ARG A 1 89 ? -1.339 13.716 18.135 1.00 97.44 89 ARG A CA 1
ATOM 726 C C . ARG A 1 89 ? 0.129 13.283 18.145 1.00 97.44 89 ARG A C 1
ATOM 728 O O . ARG A 1 89 ? 0.955 13.990 17.579 1.00 97.44 89 ARG A O 1
ATOM 735 N N . VAL A 1 90 ? 0.435 12.159 18.792 1.00 97.75 90 VAL A N 1
ATOM 736 C CA . VAL A 1 90 ? 1.805 11.638 18.919 1.00 97.75 90 VAL A CA 1
ATOM 737 C C . VAL A 1 90 ? 2.342 11.177 17.565 1.00 97.75 90 VAL A C 1
ATOM 739 O O . VAL A 1 90 ? 3.473 11.508 17.224 1.00 97.75 90 VAL A O 1
ATOM 742 N N . LEU A 1 91 ? 1.522 10.479 16.774 1.00 96.88 91 LEU A N 1
ATOM 743 C CA . LEU A 1 91 ? 1.901 10.019 15.440 1.00 96.88 91 LEU A CA 1
ATOM 744 C C . LEU A 1 91 ? 2.232 11.189 14.503 1.00 96.88 91 LEU A C 1
ATOM 746 O O . LEU A 1 91 ? 3.269 11.168 13.857 1.00 96.88 91 LEU A O 1
ATOM 750 N N . ILE A 1 92 ? 1.390 12.226 14.450 1.00 96.38 92 ILE A N 1
ATOM 751 C CA . ILE A 1 92 ? 1.593 13.380 13.557 1.00 96.38 92 ILE A CA 1
ATOM 752 C C . ILE A 1 92 ? 2.813 14.210 13.983 1.00 96.38 92 ILE A C 1
ATOM 754 O O . ILE A 1 92 ? 3.565 14.678 13.133 1.00 96.38 92 ILE A O 1
ATOM 758 N N . GLU A 1 93 ? 3.022 14.400 15.288 1.00 96.50 93 GLU A N 1
ATOM 759 C CA . GLU A 1 93 ? 4.152 15.180 15.816 1.00 96.50 93 GLU A CA 1
ATOM 760 C C . GLU A 1 93 ? 5.512 14.510 15.554 1.00 96.50 93 GLU A C 1
ATOM 762 O O . GLU A 1 93 ? 6.513 15.206 15.396 1.00 96.50 93 GLU A O 1
ATOM 767 N N . HIS A 1 94 ? 5.536 13.178 15.442 1.00 95.88 94 HIS A N 1
ATOM 768 C CA . HIS A 1 94 ? 6.746 12.370 15.250 1.00 95.88 94 HIS A CA 1
ATOM 769 C C . HIS A 1 94 ? 6.635 11.442 14.032 1.00 95.88 94 HIS A C 1
ATOM 771 O O . HIS A 1 94 ? 7.083 10.295 14.062 1.00 95.88 94 HIS A O 1
ATOM 777 N N . ILE A 1 95 ? 6.021 11.934 12.954 1.00 93.25 95 ILE A N 1
ATOM 778 C CA . ILE A 1 95 ? 5.610 11.105 11.816 1.00 93.25 95 ILE A CA 1
ATOM 779 C C . ILE A 1 95 ? 6.776 10.367 11.152 1.00 93.25 95 ILE A C 1
ATOM 781 O O . ILE A 1 95 ? 6.650 9.191 10.849 1.00 93.25 95 ILE A O 1
ATOM 785 N N . GLU A 1 96 ? 7.938 10.999 10.993 1.00 90.00 96 GLU A N 1
ATOM 786 C CA . GLU A 1 96 ? 9.135 10.344 10.440 1.00 90.00 96 GLU A CA 1
ATOM 787 C C . GLU A 1 96 ? 9.602 9.142 11.258 1.00 90.00 96 GLU A C 1
ATOM 789 O O . GLU A 1 96 ? 10.102 8.166 10.706 1.00 90.00 96 GLU A O 1
ATOM 794 N N . GLU A 1 97 ? 9.456 9.227 12.576 1.00 92.94 97 GLU A N 1
ATOM 795 C CA . GLU A 1 97 ? 9.969 8.235 13.509 1.00 92.94 97 GLU A CA 1
ATOM 796 C C . GLU A 1 97 ? 8.978 7.085 13.706 1.00 92.94 97 GLU A C 1
ATOM 798 O O . GLU A 1 97 ? 9.370 5.921 13.746 1.00 92.94 97 GLU A O 1
ATOM 803 N N . PHE A 1 98 ? 7.686 7.405 13.818 1.00 95.12 98 PHE A N 1
ATOM 804 C CA . PHE A 1 98 ? 6.651 6.416 14.100 1.00 95.12 98 PHE A CA 1
ATOM 805 C C . PHE A 1 98 ? 5.968 5.857 12.857 1.00 95.12 98 PHE A C 1
ATOM 807 O O . PHE A 1 98 ? 5.361 4.794 12.968 1.00 95.12 98 PHE A O 1
ATOM 814 N N . MET A 1 99 ? 6.102 6.472 11.674 1.00 90.75 99 MET A N 1
ATOM 815 C CA . MET A 1 99 ? 5.566 5.868 10.448 1.00 90.75 99 MET A CA 1
ATOM 816 C C . MET A 1 99 ? 6.152 4.482 10.166 1.00 90.75 99 MET A C 1
ATOM 818 O O . MET A 1 99 ? 5.372 3.559 9.926 1.00 90.75 99 MET A O 1
ATOM 822 N N . PRO A 1 100 ? 7.480 4.278 10.286 1.00 90.81 100 PRO A N 1
ATOM 823 C CA . PRO A 1 100 ? 8.068 2.957 10.105 1.00 90.81 100 PRO A CA 1
ATOM 824 C C . PRO A 1 100 ? 7.644 1.924 11.158 1.00 90.81 100 PRO A C 1
ATOM 826 O O . PRO A 1 100 ? 7.857 0.729 10.959 1.00 90.81 100 PRO A O 1
ATOM 829 N N . ILE A 1 101 ? 7.065 2.379 12.278 1.00 94.12 101 ILE A N 1
ATOM 830 C CA . ILE A 1 101 ? 6.531 1.535 13.354 1.00 94.12 101 ILE A CA 1
ATOM 831 C C . ILE A 1 101 ? 5.077 1.151 13.076 1.00 94.12 101 ILE A C 1
ATOM 833 O O . ILE A 1 101 ? 4.737 -0.017 13.201 1.00 94.12 101 ILE A O 1
ATOM 837 N N . VAL A 1 102 ? 4.209 2.102 12.709 1.00 92.50 102 VAL A N 1
ATOM 838 C CA . VAL A 1 102 ? 2.772 1.829 12.478 1.00 92.50 102 VAL A CA 1
ATOM 839 C C . VAL A 1 102 ? 2.475 1.242 11.095 1.00 92.50 102 VAL A C 1
ATOM 841 O O . VAL A 1 102 ? 1.403 0.674 10.891 1.00 92.50 102 VAL A O 1
ATOM 844 N N . TYR A 1 103 ? 3.415 1.370 10.157 1.00 87.88 103 TYR A N 1
ATOM 845 C CA . TYR A 1 103 ? 3.339 0.821 8.807 1.00 87.88 103 TYR A CA 1
ATOM 846 C C . TYR A 1 103 ? 4.654 0.102 8.448 1.00 87.88 103 TYR A C 1
ATOM 848 O O . TYR A 1 103 ? 5.247 -0.575 9.287 1.00 87.88 103 TYR A O 1
ATOM 856 N N . THR A 1 104 ? 5.118 0.186 7.203 1.00 83.31 104 THR A N 1
ATOM 857 C CA . THR A 1 104 ? 6.338 -0.487 6.742 1.00 83.31 104 THR A CA 1
ATOM 858 C C . THR A 1 104 ? 7.608 0.123 7.341 1.00 83.31 104 THR A C 1
ATOM 860 O O . THR A 1 104 ? 7.764 1.343 7.258 1.00 83.31 104 THR A O 1
ATOM 863 N N . PRO A 1 105 ? 8.566 -0.688 7.829 1.00 85.31 105 PRO A N 1
ATOM 864 C CA . PRO A 1 105 ? 8.620 -2.149 7.684 1.00 85.31 105 PRO A CA 1
ATOM 865 C C . PRO A 1 105 ? 7.960 -2.944 8.828 1.00 85.31 105 PRO A C 1
ATOM 867 O O . PRO A 1 105 ? 7.597 -4.097 8.616 1.00 85.31 105 PRO A O 1
ATOM 870 N N . THR A 1 106 ? 7.758 -2.354 10.011 1.00 92.19 106 THR A N 1
ATOM 871 C CA . THR A 1 106 ? 7.348 -3.077 11.238 1.00 92.19 106 THR A CA 1
ATOM 872 C C . THR A 1 106 ? 5.999 -3.788 11.106 1.00 92.19 106 THR A C 1
ATOM 874 O O . THR A 1 106 ? 5.804 -4.861 11.671 1.00 92.19 106 THR A O 1
ATOM 877 N N . VAL A 1 107 ? 5.064 -3.241 10.322 1.00 90.38 107 VAL A N 1
ATOM 878 C CA . VAL A 1 107 ? 3.749 -3.864 10.103 1.00 90.38 107 VAL A CA 1
ATOM 879 C C . VAL A 1 107 ? 3.852 -5.268 9.495 1.00 90.38 107 VAL A C 1
ATOM 881 O O . VAL A 1 107 ? 2.970 -6.085 9.736 1.00 90.38 107 VAL A O 1
ATOM 884 N N . GLY A 1 108 ? 4.929 -5.587 8.767 1.00 90.06 108 GLY A N 1
ATOM 885 C CA . GLY A 1 108 ? 5.178 -6.945 8.277 1.00 90.06 108 GLY A CA 1
ATOM 886 C C . GLY A 1 108 ? 5.352 -7.945 9.425 1.00 90.06 108 GLY A C 1
ATOM 887 O O . GLY A 1 108 ? 4.648 -8.950 9.471 1.00 90.06 108 GLY A O 1
ATOM 888 N N . GLU A 1 109 ? 6.201 -7.614 10.402 1.00 93.00 109 GLU A N 1
ATOM 889 C CA . GLU A 1 109 ? 6.421 -8.422 11.613 1.00 93.00 109 GLU A CA 1
ATOM 890 C C . GLU A 1 109 ? 5.135 -8.541 12.445 1.00 93.00 109 GLU A C 1
ATOM 892 O O . GLU A 1 109 ? 4.760 -9.630 12.877 1.00 93.00 109 GLU A O 1
ATOM 897 N N . VAL A 1 110 ? 4.397 -7.436 12.602 1.00 94.62 110 VAL A N 1
ATOM 898 C CA . VAL A 1 110 ? 3.088 -7.429 13.280 1.00 94.62 110 VAL A CA 1
ATOM 899 C C . VAL A 1 110 ? 2.101 -8.370 12.597 1.00 94.62 110 VAL A C 1
ATOM 901 O O . VAL A 1 110 ? 1.349 -9.058 13.278 1.00 94.62 110 VAL A O 1
ATOM 904 N N . THR A 1 111 ? 2.076 -8.385 11.264 1.00 94.31 111 THR A N 1
ATOM 905 C CA . THR A 1 111 ? 1.161 -9.223 10.481 1.00 94.31 111 THR A CA 1
ATOM 906 C C . THR A 1 111 ? 1.464 -10.706 10.712 1.00 94.31 111 THR A C 1
ATOM 908 O O . THR A 1 111 ? 0.543 -11.486 10.938 1.00 94.31 111 THR A O 1
ATOM 911 N N . GLN A 1 112 ? 2.745 -11.085 10.736 1.00 94.50 112 GLN A N 1
ATOM 912 C CA . GLN A 1 112 ? 3.180 -12.460 11.012 1.00 94.50 112 GLN A CA 1
ATOM 913 C C . GLN A 1 112 ? 2.877 -12.885 12.455 1.00 94.50 112 GLN A C 1
ATOM 915 O O . GLN A 1 112 ? 2.416 -13.997 12.695 1.00 94.50 112 GLN A O 1
ATOM 920 N N . ALA A 1 113 ? 3.093 -11.988 13.419 1.00 95.50 113 ALA A N 1
ATOM 921 C CA . ALA A 1 113 ? 2.850 -12.240 14.837 1.00 95.50 113 ALA A CA 1
ATOM 922 C C . ALA A 1 113 ? 1.407 -11.929 15.281 1.00 95.50 113 ALA A C 1
ATOM 924 O O . ALA A 1 113 ? 1.121 -11.955 16.479 1.00 95.50 113 ALA A O 1
ATOM 925 N N . TYR A 1 114 ? 0.493 -11.611 14.355 1.00 96.00 114 TYR A N 1
ATOM 926 C CA . TYR A 1 114 ? -0.768 -10.926 14.665 1.00 96.00 114 TYR A CA 1
ATOM 927 C C . TYR A 1 114 ? -1.607 -11.631 15.728 1.00 96.00 114 TYR A C 1
ATOM 929 O O . TYR A 1 114 ? -2.061 -10.992 16.674 1.00 96.00 114 TYR A O 1
ATOM 937 N N . SER A 1 115 ? -1.772 -12.948 15.604 1.00 96.06 115 SER A N 1
ATOM 938 C CA . SER A 1 115 ? -2.537 -13.765 16.552 1.00 96.06 115 SER A CA 1
ATOM 939 C C . SER A 1 115 ? -1.981 -13.707 17.980 1.00 96.06 115 SER A C 1
ATOM 941 O O . SER A 1 115 ? -2.739 -13.750 18.944 1.00 96.06 115 SER A O 1
ATOM 943 N N . HIS A 1 116 ? -0.664 -13.536 18.115 1.00 95.44 116 HIS A N 1
ATOM 944 C CA . HIS A 1 116 ? 0.054 -13.484 19.391 1.00 95.44 116 HIS A CA 1
ATOM 945 C C . HIS A 1 116 ? 0.068 -12.086 20.012 1.00 95.44 116 HIS A C 1
ATOM 947 O O . HIS A 1 116 ? 0.160 -11.951 21.231 1.00 95.44 116 HIS A O 1
ATOM 953 N N . VAL A 1 117 ? -0.032 -11.038 19.187 1.00 93.19 117 VAL A N 1
ATOM 954 C CA . VAL A 1 117 ? -0.007 -9.631 19.632 1.00 93.19 117 VAL A CA 1
ATOM 955 C C . VAL A 1 117 ? -1.378 -8.952 19.596 1.00 93.19 117 VAL A C 1
ATOM 957 O O . VAL A 1 117 ? -1.490 -7.770 19.933 1.00 93.19 117 VAL A O 1
ATOM 960 N N . PHE A 1 118 ? -2.428 -9.670 19.195 1.00 93.94 118 PHE A N 1
ATOM 961 C CA . PHE A 1 118 ? -3.789 -9.154 19.124 1.00 93.94 118 PHE A CA 1
ATOM 962 C C . PHE A 1 118 ? -4.264 -8.644 20.490 1.00 93.94 118 PHE A C 1
ATOM 964 O O . PHE A 1 118 ? -4.202 -9.345 21.498 1.00 93.94 118 PHE A O 1
ATOM 971 N N . GLN A 1 119 ? -4.778 -7.412 20.518 1.00 87.50 119 GLN A N 1
ATOM 972 C CA . GLN A 1 119 ? -5.252 -6.779 21.755 1.00 87.50 119 GLN A CA 1
ATOM 973 C C . GLN A 1 119 ? -6.760 -6.543 21.763 1.00 87.50 119 GLN A C 1
ATOM 975 O O . GLN A 1 119 ? -7.426 -6.806 22.763 1.00 87.50 119 GLN A O 1
ATOM 980 N N . GLN A 1 120 ? -7.302 -5.994 20.674 1.00 86.81 120 GLN A N 1
ATOM 981 C CA . GLN A 1 120 ? -8.696 -5.576 20.610 1.00 86.81 120 GLN A CA 1
ATOM 982 C C . GLN A 1 120 ? -9.200 -5.553 19.166 1.00 86.81 120 GLN A C 1
ATOM 984 O O . GLN A 1 120 ? -8.486 -5.167 18.241 1.00 86.81 120 GLN A O 1
ATOM 989 N N . GLY A 1 121 ? -10.464 -5.936 18.980 1.00 84.62 121 GLY A N 1
ATOM 990 C CA . GLY A 1 121 ? -11.113 -5.945 17.673 1.00 84.62 121 GLY A CA 1
ATOM 991 C C . GLY A 1 121 ? -11.548 -4.547 17.231 1.00 84.62 121 GLY A C 1
ATOM 992 O O . GLY A 1 121 ? -12.656 -4.122 17.556 1.00 84.62 121 GLY A O 1
ATOM 993 N N . ARG A 1 122 ? -10.703 -3.840 16.471 1.00 83.00 122 ARG A N 1
ATOM 994 C CA . ARG A 1 122 ? -11.013 -2.528 15.873 1.00 83.00 122 ARG A CA 1
ATOM 995 C C . ARG A 1 122 ? -11.154 -2.625 14.350 1.00 83.00 122 ARG A C 1
ATOM 997 O O . ARG A 1 122 ? -10.490 -1.937 13.593 1.00 83.00 122 ARG A O 1
ATOM 1004 N N . GLY A 1 123 ? -12.059 -3.460 13.872 1.00 91.81 123 GLY A N 1
ATOM 1005 C CA . GLY A 1 123 ? -12.268 -3.637 12.440 1.00 91.81 123 GLY A CA 1
ATOM 1006 C C . GLY A 1 123 ? -13.459 -4.525 12.154 1.00 91.81 123 GLY A C 1
ATOM 1007 O O . GLY A 1 123 ? -14.259 -4.813 13.046 1.00 91.81 123 GLY A O 1
ATOM 1008 N N . LEU A 1 124 ? -13.574 -4.940 10.900 1.00 95.19 124 LEU A N 1
ATOM 1009 C CA . LEU A 1 124 ? -14.591 -5.880 10.456 1.00 95.19 124 LEU A CA 1
ATOM 1010 C C . LEU A 1 124 ? -13.925 -7.103 9.829 1.00 95.19 124 LEU A C 1
ATOM 1012 O O . LEU A 1 124 ? -13.227 -6.974 8.828 1.00 95.19 124 LEU A O 1
ATOM 1016 N N . TRP A 1 125 ? -14.189 -8.281 10.385 1.00 95.81 125 TRP A N 1
ATOM 1017 C CA . TRP A 1 125 ? -13.821 -9.558 9.781 1.00 95.81 125 TRP A CA 1
ATOM 1018 C C . TRP A 1 125 ? -15.059 -10.155 9.129 1.00 95.81 125 TRP A C 1
ATOM 1020 O O . TRP A 1 125 ? -16.090 -10.303 9.787 1.00 95.81 125 TRP A O 1
ATOM 1030 N N . ILE A 1 126 ? -14.966 -10.458 7.838 1.00 97.56 126 ILE A N 1
ATOM 1031 C CA . ILE A 1 126 ? -16.004 -11.178 7.104 1.00 97.56 126 ILE A CA 1
ATOM 1032 C C . ILE A 1 126 ? -15.477 -12.571 6.794 1.00 97.56 126 ILE A C 1
ATOM 1034 O O . ILE A 1 126 ? -14.521 -12.716 6.037 1.00 97.56 126 ILE A O 1
ATOM 1038 N N . THR A 1 127 ? -16.132 -13.577 7.361 1.00 97.56 127 THR A N 1
ATOM 1039 C CA . THR A 1 127 ? -15.793 -14.995 7.209 1.00 97.56 127 THR A CA 1
ATOM 1040 C C . THR A 1 127 ? -16.847 -15.731 6.371 1.00 97.56 127 THR A C 1
ATOM 1042 O O . THR A 1 127 ? -17.977 -15.250 6.223 1.00 97.56 127 THR A O 1
ATOM 1045 N N . PRO A 1 128 ? -16.526 -16.910 5.805 1.00 97.56 128 PRO A N 1
ATOM 1046 C CA . PRO A 1 128 ? -17.444 -17.653 4.940 1.00 97.56 128 PRO A CA 1
ATOM 1047 C C . PRO A 1 128 ? -18.792 -18.041 5.565 1.00 97.56 128 PRO A C 1
ATOM 1049 O O . PRO A 1 128 ? -19.796 -18.112 4.861 1.00 97.56 128 PRO A O 1
ATOM 1052 N N . ASP A 1 129 ? -18.848 -18.282 6.873 1.00 96.62 129 ASP A N 1
ATOM 1053 C CA . ASP A 1 129 ? -20.078 -18.627 7.605 1.00 96.62 129 ASP A CA 1
ATOM 1054 C C . ASP A 1 129 ? -21.066 -17.450 7.743 1.00 96.62 129 ASP A C 1
ATOM 1056 O O . ASP A 1 129 ? -22.220 -17.622 8.158 1.00 96.62 129 ASP A O 1
ATOM 1060 N N . MET A 1 130 ? -20.635 -16.240 7.385 1.00 97.44 130 MET A N 1
ATOM 1061 C CA . MET A 1 130 ? -21.469 -15.041 7.340 1.00 97.44 130 MET A CA 1
ATOM 1062 C C . MET A 1 130 ? -22.222 -14.884 6.019 1.00 97.44 130 MET A C 1
ATOM 1064 O O . MET A 1 130 ? -22.979 -13.921 5.889 1.00 97.44 130 MET A O 1
ATOM 1068 N N . GLN A 1 131 ? -22.061 -15.806 5.064 1.00 97.06 131 GLN A N 1
ATOM 1069 C CA . GLN A 1 131 ? -22.796 -15.781 3.801 1.00 97.06 131 GLN A CA 1
ATOM 1070 C C . GLN A 1 131 ? -24.313 -15.646 4.033 1.00 97.06 131 GLN A C 1
ATOM 1072 O O . GLN A 1 131 ? -24.898 -16.297 4.901 1.00 97.06 131 GLN A O 1
ATOM 1077 N N . GLY A 1 132 ? -24.954 -14.765 3.269 1.00 97.94 132 GLY A N 1
ATOM 1078 C CA . GLY A 1 132 ? -26.359 -14.376 3.417 1.00 97.94 132 GLY A CA 1
ATOM 1079 C C . GLY A 1 132 ? -26.639 -13.403 4.570 1.00 97.94 132 GLY A C 1
ATOM 1080 O O . GLY A 1 132 ? -27.775 -12.951 4.727 1.00 97.94 132 GLY A O 1
ATOM 1081 N N . ARG A 1 133 ? -25.638 -13.068 5.392 1.00 97.56 133 ARG A N 1
ATOM 1082 C CA . ARG A 1 133 ? -25.766 -12.195 6.569 1.00 97.56 133 ARG A CA 1
ATOM 1083 C C . ARG A 1 133 ? -24.815 -11.001 6.539 1.00 97.56 133 ARG A C 1
ATOM 1085 O O . ARG A 1 133 ? -24.901 -10.187 7.464 1.00 97.56 133 ARG A O 1
ATOM 1092 N N . ILE A 1 134 ? -23.973 -10.825 5.514 1.00 97.69 134 ILE A N 1
ATOM 1093 C CA . ILE A 1 134 ? -22.915 -9.793 5.508 1.00 97.69 134 ILE A CA 1
ATOM 1094 C C . ILE A 1 134 ? -23.492 -8.382 5.691 1.00 97.69 134 ILE A C 1
ATOM 1096 O O . ILE A 1 134 ? -22.951 -7.588 6.459 1.00 97.69 134 ILE A O 1
ATOM 1100 N N . GLU A 1 135 ? -24.642 -8.072 5.078 1.00 96.31 135 GLU A N 1
ATOM 1101 C CA . GLU A 1 135 ? -25.319 -6.783 5.294 1.00 96.31 135 GLU A CA 1
ATOM 1102 C C . GLU A 1 135 ? -25.668 -6.554 6.773 1.00 96.31 135 GLU A C 1
ATOM 1104 O O . GLU A 1 135 ? -25.447 -5.465 7.308 1.00 96.31 135 GLU A O 1
ATOM 1109 N N . SER A 1 136 ? -26.217 -7.571 7.442 1.00 95.25 136 SER A N 1
ATOM 1110 C CA . SER A 1 136 ? -26.602 -7.468 8.852 1.00 95.25 136 SER A CA 1
ATOM 1111 C C . SER A 1 136 ? -25.384 -7.309 9.763 1.00 95.25 136 SER A C 1
ATOM 1113 O O . SER A 1 136 ? -25.409 -6.475 10.667 1.00 95.25 136 SER A O 1
ATOM 1115 N N . VAL A 1 137 ? -24.296 -8.032 9.473 1.00 95.06 137 VAL A N 1
ATOM 1116 C CA . VAL A 1 137 ? -23.019 -7.914 10.187 1.00 95.06 137 VAL A CA 1
ATOM 1117 C C . VAL A 1 137 ? -22.491 -6.484 10.059 1.00 95.06 137 VAL A C 1
ATOM 1119 O O . VAL A 1 137 ? -22.234 -5.833 11.072 1.00 95.06 137 VAL A O 1
ATOM 1122 N N . LEU A 1 138 ? -22.444 -5.945 8.837 1.00 93.62 138 LEU A N 1
ATOM 1123 C CA . LEU A 1 138 ? -21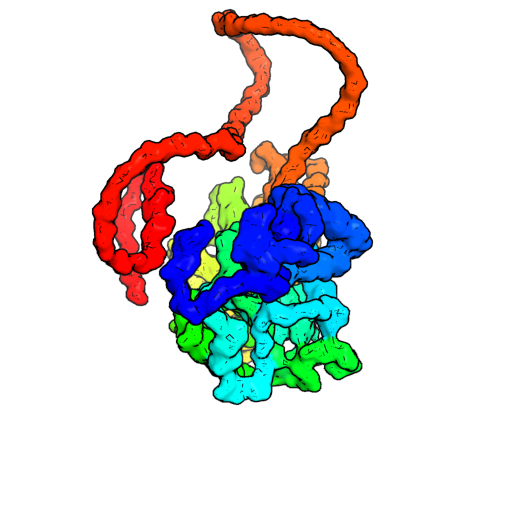.971 -4.586 8.572 1.00 93.62 138 LEU A CA 1
ATOM 1124 C C . LEU A 1 138 ? -22.792 -3.526 9.330 1.00 93.62 138 LEU A C 1
ATOM 1126 O O . LEU A 1 138 ? -22.226 -2.620 9.941 1.00 93.62 138 LEU A O 1
ATOM 1130 N N . ARG A 1 139 ? -24.128 -3.653 9.357 1.00 91.88 139 ARG A N 1
ATOM 1131 C CA . ARG A 1 139 ? -25.005 -2.732 10.108 1.00 91.88 139 ARG A CA 1
ATOM 1132 C C . ARG A 1 139 ? -24.773 -2.797 11.617 1.00 91.88 139 ARG A C 1
ATOM 1134 O O . ARG A 1 139 ? -24.750 -1.753 12.270 1.00 91.88 139 ARG A O 1
ATOM 1141 N N . ASN A 1 140 ? -24.606 -4.000 12.162 1.00 87.50 140 ASN A N 1
ATOM 1142 C CA . ASN A 1 140 ? -24.461 -4.215 13.599 1.00 87.50 140 ASN A CA 1
ATOM 1143 C C . ASN A 1 140 ? -23.107 -3.705 14.113 1.00 87.50 140 ASN A C 1
ATOM 1145 O O . ASN A 1 140 ? -23.064 -2.972 15.103 1.00 87.50 140 ASN A O 1
ATOM 1149 N N . CYS A 1 141 ? -22.015 -4.012 13.407 1.00 82.06 141 CYS A N 1
ATOM 1150 C CA . CYS A 1 141 ? -20.661 -3.611 13.801 1.00 82.06 141 CYS A CA 1
ATOM 1151 C C . CYS A 1 141 ? -20.458 -2.088 13.807 1.00 82.06 141 CYS A C 1
ATOM 1153 O O . CYS A 1 141 ? -19.626 -1.577 14.552 1.00 82.06 141 CYS A O 1
ATOM 1155 N N . LEU A 1 142 ? -21.220 -1.347 12.999 1.00 78.56 142 LEU A N 1
ATOM 1156 C CA . LEU A 1 142 ? -20.998 0.085 12.791 1.00 78.56 142 LEU A CA 1
ATOM 1157 C C . LEU A 1 142 ? -22.005 0.984 13.504 1.00 78.56 142 LEU A C 1
ATOM 1159 O O . LEU A 1 142 ? -21.838 2.196 13.443 1.00 78.56 142 LEU A O 1
ATOM 1163 N N . THR A 1 143 ? -23.030 0.417 14.156 1.00 70.12 143 THR A N 1
ATOM 1164 C CA . THR A 1 143 ? -24.161 1.084 14.840 1.00 70.12 143 THR A CA 1
ATOM 1165 C C . THR A 1 143 ? -24.069 2.623 14.906 1.00 70.12 143 THR A C 1
ATOM 1167 O O . THR A 1 143 ? -23.586 3.203 15.879 1.00 70.12 143 THR A O 1
ATOM 1170 N N . GLY A 1 144 ? -24.585 3.296 13.869 1.00 68.69 144 GLY A N 1
ATOM 1171 C CA . GLY A 1 144 ? -24.709 4.761 13.805 1.00 68.69 144 GLY A CA 1
ATOM 1172 C C . GLY A 1 144 ? -23.499 5.533 13.260 1.00 68.69 144 GLY A C 1
ATOM 1173 O O . GLY A 1 144 ? -23.560 6.761 13.216 1.00 68.69 144 GLY A O 1
ATOM 1174 N N . ARG A 1 145 ? -22.427 4.856 12.829 1.00 82.75 145 ARG A N 1
ATOM 1175 C CA . ARG A 1 145 ? -21.278 5.462 12.139 1.00 82.75 145 ARG A CA 1
ATOM 1176 C C . ARG A 1 145 ? -21.539 5.564 10.640 1.00 82.75 145 ARG A C 1
ATOM 1178 O O . ARG A 1 145 ? -22.014 4.620 10.016 1.00 82.75 145 ARG A O 1
ATOM 1185 N N . GLU A 1 146 ? -21.184 6.701 10.053 1.00 88.06 146 GLU A N 1
ATOM 1186 C CA . GLU A 1 146 ? -21.164 6.881 8.603 1.00 88.06 146 GLU A CA 1
ATOM 1187 C C . GLU A 1 146 ? -19.727 6.704 8.101 1.00 88.06 146 GLU A C 1
ATOM 1189 O O . GLU A 1 146 ? -18.884 7.579 8.282 1.00 88.06 146 GLU A O 1
ATOM 1194 N N . VAL A 1 147 ? -19.439 5.547 7.504 1.00 94.00 147 VAL A N 1
ATOM 1195 C CA . VAL A 1 147 ? -18.121 5.242 6.933 1.00 94.00 147 VAL A CA 1
ATOM 1196 C C . VAL A 1 147 ? -18.007 5.859 5.534 1.00 94.00 147 VAL A C 1
ATOM 1198 O O . VAL A 1 147 ? -18.937 5.774 4.729 1.00 94.00 147 VAL A O 1
ATOM 1201 N N . ARG A 1 148 ? -16.864 6.491 5.255 1.00 96.19 148 ARG A N 1
ATOM 1202 C CA . ARG A 1 148 ? -16.488 7.100 3.969 1.00 96.19 148 ARG A CA 1
ATOM 1203 C C . ARG A 1 148 ? -15.317 6.398 3.294 1.00 96.19 148 ARG A C 1
ATOM 1205 O O . ARG A 1 148 ? -15.192 6.516 2.082 1.00 96.19 148 ARG A O 1
ATOM 1212 N N . LEU A 1 149 ? -14.482 5.686 4.046 1.00 97.88 149 LEU A N 1
ATOM 1213 C CA . LEU A 1 149 ? -13.322 4.976 3.515 1.00 97.88 149 LEU A CA 1
ATOM 1214 C C . LEU A 1 149 ? -13.200 3.597 4.159 1.00 97.88 149 LEU A C 1
ATOM 1216 O O . LEU A 1 149 ? -13.112 3.482 5.382 1.00 97.88 149 LEU A O 1
ATOM 1220 N N . LEU A 1 150 ? -13.168 2.566 3.323 1.00 98.06 150 LEU A N 1
ATOM 1221 C CA . LEU A 1 150 ? -12.833 1.207 3.714 1.00 98.06 150 LEU A CA 1
ATOM 1222 C C . LEU A 1 150 ? -11.491 0.855 3.086 1.00 98.06 150 LEU A C 1
ATOM 1224 O O . LEU A 1 150 ? -11.324 1.041 1.882 1.00 98.06 150 LEU A O 1
ATOM 1228 N N . VAL A 1 151 ? -10.573 0.319 3.884 1.00 98.50 151 VAL A N 1
ATOM 1229 C CA . VAL A 1 151 ? -9.413 -0.408 3.359 1.00 98.50 151 VAL A CA 1
ATOM 1230 C C . VAL A 1 151 ? -9.685 -1.877 3.616 1.00 98.50 151 VAL A C 1
ATOM 1232 O O . VAL A 1 151 ? -9.966 -2.265 4.751 1.00 98.50 151 VAL A O 1
ATOM 1235 N N . VAL A 1 152 ? -9.704 -2.648 2.537 1.00 98.44 152 VAL A N 1
ATOM 1236 C CA . VAL A 1 152 ? -10.143 -4.037 2.514 1.00 98.44 152 VAL A CA 1
ATOM 1237 C C . VAL A 1 152 ? -8.999 -4.885 1.994 1.00 98.44 152 VAL A C 1
ATOM 1239 O O . VAL A 1 152 ? -8.441 -4.566 0.949 1.00 98.44 152 VAL A O 1
ATOM 1242 N N . THR A 1 153 ? -8.700 -5.983 2.676 1.00 97.94 153 THR A N 1
ATOM 1243 C CA . THR A 1 153 ? -7.744 -6.999 2.221 1.00 97.94 153 THR A CA 1
ATOM 1244 C C . THR A 1 153 ? -8.346 -8.396 2.365 1.00 97.94 153 THR A C 1
ATOM 1246 O O . THR A 1 153 ? -9.173 -8.618 3.251 1.00 97.94 153 THR A O 1
ATOM 1249 N N . ASP A 1 154 ? -7.953 -9.341 1.507 1.00 96.81 154 ASP A N 1
ATOM 1250 C CA . ASP A 1 154 ? -8.195 -10.778 1.723 1.00 96.81 154 ASP A CA 1
ATOM 1251 C C . ASP A 1 154 ? -7.009 -11.488 2.389 1.00 96.81 154 ASP A C 1
ATOM 1253 O O . ASP A 1 154 ? -7.049 -12.699 2.628 1.00 96.81 154 ASP A O 1
ATOM 1257 N N . ASN A 1 155 ? -5.971 -10.726 2.736 1.00 95.00 155 ASN A N 1
ATOM 1258 C CA . ASN A 1 155 ? -4.779 -11.163 3.439 1.00 95.00 155 ASN A CA 1
ATOM 1259 C C . ASN A 1 155 ? -3.874 -12.157 2.677 1.00 95.00 155 ASN A C 1
ATOM 1261 O O . ASN A 1 155 ? -3.023 -12.797 3.298 1.00 95.00 155 ASN A O 1
ATOM 1265 N N . GLU A 1 156 ? -4.070 -12.351 1.366 1.00 95.12 156 GLU A N 1
ATOM 1266 C CA . GLU A 1 156 ? -3.363 -13.400 0.616 1.00 95.12 156 GLU A CA 1
ATOM 1267 C C . GLU A 1 156 ? -1.950 -13.002 0.163 1.00 95.12 156 GLU A C 1
ATOM 1269 O O . GLU A 1 156 ? -1.081 -13.865 0.049 1.00 95.12 156 GLU A O 1
ATOM 1274 N N . ALA A 1 157 ? -1.712 -11.727 -0.152 1.00 91.81 157 ALA A N 1
ATOM 1275 C CA . ALA A 1 157 ? -0.468 -11.279 -0.778 1.00 91.81 157 ALA A CA 1
ATOM 1276 C C . ALA A 1 157 ? 0.156 -10.082 -0.048 1.00 91.81 157 ALA A C 1
ATOM 1278 O O . ALA A 1 157 ? 0.533 -9.098 -0.680 1.00 91.81 157 ALA A O 1
ATOM 1279 N N . ILE A 1 158 ? 0.290 -10.182 1.277 1.00 89.25 158 ILE A N 1
ATOM 1280 C CA . ILE A 1 158 ? 0.775 -9.084 2.118 1.00 89.25 158 ILE A CA 1
ATOM 1281 C C . ILE A 1 158 ? 2.243 -8.763 1.823 1.00 89.25 158 ILE A C 1
ATOM 1283 O O . ILE A 1 158 ? 3.081 -9.646 1.985 1.00 89.25 158 ILE A O 1
ATOM 1287 N N . LEU A 1 159 ? 2.561 -7.521 1.427 1.00 74.88 159 LEU A N 1
ATOM 1288 C CA . LEU A 1 159 ? 3.902 -6.888 1.408 1.00 74.88 159 LEU A CA 1
ATOM 1289 C C . LEU A 1 159 ? 5.112 -7.766 0.990 1.00 74.88 159 LEU A C 1
ATOM 1291 O O . LEU A 1 159 ? 6.226 -7.572 1.477 1.00 74.88 159 LEU A O 1
ATOM 1295 N N . GLY A 1 160 ? 4.920 -8.751 0.110 1.00 78.62 160 GLY A N 1
ATOM 1296 C CA . GLY A 1 160 ? 5.957 -9.726 -0.268 1.00 78.62 160 GLY A CA 1
ATOM 1297 C C . GLY A 1 160 ? 6.197 -10.873 0.732 1.00 78.62 160 GLY A C 1
ATOM 1298 O O . GLY A 1 160 ? 6.916 -11.810 0.397 1.00 78.62 160 GLY A O 1
ATOM 1299 N N . ILE A 1 161 ? 5.556 -10.858 1.905 1.00 85.19 161 ILE A N 1
ATOM 1300 C CA . ILE A 1 161 ? 5.571 -11.939 2.912 1.00 85.19 161 ILE A CA 1
ATOM 1301 C C . ILE A 1 161 ? 4.449 -12.977 2.713 1.00 85.19 161 ILE A C 1
ATOM 1303 O O . ILE A 1 161 ? 4.405 -13.986 3.416 1.00 85.19 161 ILE A O 1
ATOM 1307 N N . GLY A 1 162 ? 3.552 -12.764 1.746 1.00 91.06 162 GLY A N 1
ATOM 1308 C CA . GLY A 1 162 ? 2.586 -13.767 1.283 1.00 91.06 162 GLY A CA 1
ATOM 1309 C C . GLY A 1 162 ? 1.310 -13.866 2.123 1.00 91.06 162 GLY A C 1
ATOM 1310 O O . GLY A 1 162 ? 0.812 -12.856 2.618 1.00 91.06 162 GLY A O 1
ATOM 1311 N N . ASP A 1 163 ? 0.759 -15.079 2.233 1.00 96.00 163 ASP A N 1
ATOM 1312 C CA . ASP A 1 163 ? -0.523 -15.338 2.903 1.00 96.00 163 ASP A CA 1
ATOM 1313 C C . ASP A 1 163 ? -0.341 -15.315 4.423 1.00 96.00 163 ASP A C 1
ATOM 1315 O O . ASP A 1 163 ? 0.365 -16.151 4.996 1.00 96.00 163 ASP A O 1
ATOM 1319 N N . GLN A 1 164 ? -0.986 -14.344 5.066 1.00 96.06 164 GLN A N 1
ATOM 1320 C CA . GLN A 1 164 ? -0.885 -14.113 6.508 1.00 96.06 164 GLN A CA 1
ATOM 1321 C C . GLN A 1 164 ? -2.217 -14.334 7.242 1.00 96.06 164 GLN A C 1
ATOM 1323 O O . GLN A 1 164 ? -2.344 -14.003 8.423 1.00 96.06 164 GLN A O 1
ATOM 1328 N N . GLY A 1 165 ? -3.228 -14.893 6.560 1.00 94.94 165 GLY A N 1
ATOM 1329 C CA . GLY A 1 165 ? -4.534 -15.165 7.164 1.00 94.94 165 GLY A CA 1
ATOM 1330 C C . GLY A 1 165 ? -5.134 -13.930 7.851 1.00 94.94 165 GLY A C 1
ATOM 1331 O O . GLY A 1 165 ? -4.930 -12.814 7.392 1.00 94.94 165 GLY A O 1
ATOM 1332 N N . ALA A 1 166 ? -5.807 -14.071 8.995 1.00 94.88 166 ALA A N 1
ATOM 1333 C CA . ALA A 1 166 ? -6.357 -12.912 9.715 1.00 94.88 166 ALA A CA 1
ATOM 1334 C C . ALA A 1 166 ? -5.333 -11.812 10.089 1.00 94.88 166 ALA A C 1
ATOM 1336 O O . ALA A 1 166 ? -5.741 -10.682 10.377 1.00 94.88 166 ALA A O 1
ATOM 1337 N N . GLY A 1 167 ? -4.025 -12.102 10.047 1.00 94.94 167 GLY A N 1
ATOM 1338 C CA . GLY A 1 167 ? -2.967 -11.135 10.329 1.00 94.94 167 GLY A CA 1
ATOM 1339 C C . GLY A 1 167 ? -2.902 -9.957 9.363 1.00 94.94 167 GLY A C 1
ATOM 1340 O O . GLY A 1 167 ? -2.547 -8.850 9.775 1.00 94.94 167 GLY A O 1
ATOM 1341 N N . GLY A 1 168 ? -3.350 -10.143 8.114 1.00 94.81 168 GLY A N 1
ATOM 1342 C CA . GLY A 1 168 ? -3.413 -9.076 7.104 1.00 94.81 168 GLY A CA 1
ATOM 1343 C C . GLY A 1 168 ? -4.259 -7.865 7.516 1.00 94.81 168 GLY A C 1
ATOM 1344 O O . GLY A 1 168 ? -4.063 -6.764 7.000 1.00 94.81 168 GLY A O 1
ATOM 1345 N N . MET A 1 169 ? -5.128 -8.010 8.522 1.00 96.06 169 MET A N 1
ATOM 1346 C CA . MET A 1 169 ? -5.868 -6.899 9.126 1.00 96.06 169 MET A CA 1
ATOM 1347 C C . MET A 1 169 ? -4.952 -5.739 9.569 1.00 96.06 169 MET A C 1
ATOM 1349 O O . MET A 1 169 ? -5.341 -4.571 9.467 1.00 96.06 169 MET A O 1
ATOM 1353 N N . ALA A 1 170 ? -3.722 -6.026 10.014 1.00 95.12 170 ALA A N 1
ATOM 1354 C CA . ALA A 1 170 ? -2.752 -5.005 10.414 1.00 95.12 170 ALA A CA 1
ATOM 1355 C C . ALA A 1 170 ? -2.411 -4.018 9.278 1.00 95.12 170 ALA A C 1
ATOM 1357 O O . ALA A 1 170 ? -2.219 -2.828 9.541 1.00 95.12 170 ALA A O 1
ATOM 1358 N N . ILE A 1 171 ? -2.422 -4.473 8.021 1.00 94.19 171 ILE A N 1
ATOM 1359 C CA . ILE A 1 171 ? -2.203 -3.623 6.843 1.00 94.19 171 ILE A CA 1
ATOM 1360 C C . ILE A 1 171 ? -3.344 -2.630 6.672 1.00 94.19 171 ILE A C 1
ATOM 1362 O O . ILE A 1 171 ? -3.108 -1.429 6.535 1.00 94.19 171 ILE A O 1
ATOM 1366 N N . SER A 1 172 ? -4.587 -3.112 6.745 1.00 96.25 172 SER A N 1
ATOM 1367 C CA . SER A 1 172 ? -5.766 -2.249 6.625 1.00 96.25 172 SER A CA 1
ATOM 1368 C C . SER A 1 172 ? -5.788 -1.178 7.715 1.00 96.25 172 SER A C 1
ATOM 1370 O O . SER A 1 172 ? -6.122 -0.023 7.449 1.00 96.25 172 SER A O 1
ATOM 1372 N N . HIS A 1 173 ? -5.366 -1.527 8.933 1.00 95.12 173 HIS A N 1
ATOM 1373 C CA . HIS A 1 173 ? -5.155 -0.556 10.004 1.00 95.12 173 HIS A CA 1
ATOM 1374 C C . HIS A 1 173 ? -4.095 0.488 9.661 1.00 95.12 173 HIS A C 1
ATOM 1376 O O . HIS A 1 173 ? -4.393 1.682 9.690 1.00 95.12 173 HIS A O 1
ATOM 1382 N N . GLY A 1 174 ? -2.883 0.048 9.322 1.00 94.00 174 GLY A N 1
ATOM 1383 C CA . GLY A 1 174 ? -1.768 0.953 9.061 1.00 94.00 174 GLY A CA 1
ATOM 1384 C C . GLY A 1 174 ? -2.027 1.884 7.871 1.00 94.00 174 GLY A C 1
ATOM 1385 O O . GLY A 1 174 ? -1.727 3.075 7.941 1.00 94.00 174 GLY A O 1
ATOM 1386 N N . LYS A 1 175 ? -2.692 1.400 6.812 1.00 95.12 175 LYS A N 1
ATOM 1387 C CA . LYS A 1 175 ? -3.154 2.248 5.701 1.00 95.12 175 LYS A CA 1
ATOM 1388 C C . LYS A 1 175 ? -4.122 3.326 6.158 1.00 95.12 175 LYS A C 1
ATOM 1390 O O . LYS A 1 175 ? -4.003 4.476 5.748 1.00 95.12 175 LYS A O 1
ATOM 1395 N N . LEU A 1 176 ? -5.082 2.992 7.013 1.00 96.25 176 LEU A N 1
ATOM 1396 C CA . LEU A 1 176 ? -6.004 3.997 7.534 1.00 96.25 176 LEU A CA 1
ATOM 1397 C C . LEU A 1 176 ? -5.307 5.006 8.445 1.00 96.25 176 LEU A C 1
ATOM 1399 O O . LEU A 1 176 ? -5.629 6.191 8.365 1.00 96.25 176 LEU A O 1
ATOM 1403 N N . ASP A 1 177 ? -4.323 4.580 9.240 1.00 95.25 177 ASP A N 1
ATOM 1404 C CA . ASP A 1 177 ? -3.495 5.507 10.015 1.00 95.25 177 ASP A CA 1
ATOM 1405 C C . ASP A 1 177 ? -2.766 6.499 9.086 1.00 95.25 177 ASP A C 1
ATOM 1407 O O . ASP A 1 177 ? -2.739 7.697 9.380 1.00 95.25 177 ASP A O 1
ATOM 1411 N N . LEU A 1 178 ? -2.259 6.043 7.927 1.00 93.62 178 LEU A N 1
ATOM 1412 C CA . LEU A 1 178 ? -1.668 6.905 6.891 1.00 93.62 178 LEU A CA 1
ATOM 1413 C C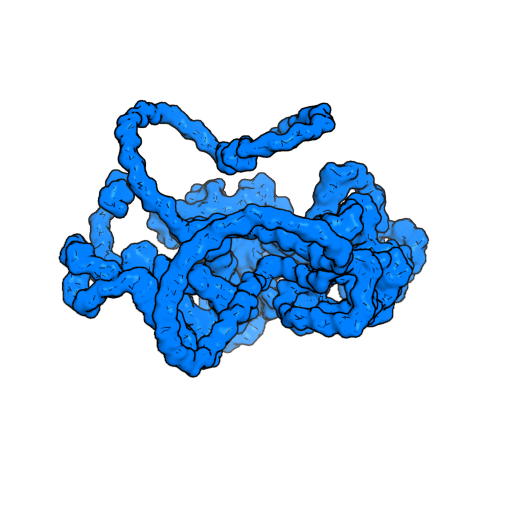 . LEU A 1 178 ? -2.670 7.923 6.339 1.00 93.62 178 LEU A C 1
ATOM 1415 O O . LEU A 1 178 ? -2.347 9.106 6.226 1.00 93.62 178 LEU A O 1
ATOM 1419 N N . TYR A 1 179 ? -3.894 7.499 6.021 1.00 96.19 179 TYR A N 1
ATOM 1420 C CA . TYR A 1 179 ? -4.942 8.407 5.546 1.00 96.19 179 TYR A CA 1
ATOM 1421 C C . TYR A 1 179 ? -5.300 9.478 6.570 1.00 96.19 179 TYR A C 1
ATOM 1423 O O . TYR A 1 179 ? -5.512 10.643 6.227 1.00 96.19 179 TYR A O 1
ATOM 1431 N N . ILE A 1 180 ? -5.376 9.092 7.836 1.00 95.44 180 ILE A N 1
ATOM 1432 C CA . ILE A 1 180 ? -5.765 10.001 8.905 1.00 95.44 180 ILE A CA 1
ATOM 1433 C C . ILE A 1 180 ? -4.626 10.982 9.192 1.00 95.44 180 ILE A C 1
ATOM 1435 O O . ILE A 1 180 ? -4.853 12.192 9.211 1.00 95.44 180 ILE A O 1
ATOM 1439 N N . ALA A 1 181 ? -3.398 10.487 9.362 1.00 94.19 181 ALA A N 1
ATOM 1440 C CA . ALA A 1 181 ? -2.241 11.322 9.670 1.00 94.19 181 ALA A CA 1
ATOM 1441 C C . ALA A 1 181 ? -1.800 12.191 8.479 1.00 94.19 181 ALA A C 1
ATOM 1443 O O . ALA A 1 181 ? -1.448 13.354 8.669 1.00 94.19 181 ALA A O 1
ATOM 1444 N N . GLY A 1 182 ? -1.822 11.639 7.262 1.00 92.44 182 GLY A N 1
ATOM 1445 C CA . GLY A 1 182 ? -1.311 12.285 6.052 1.00 92.44 182 GLY A CA 1
ATOM 1446 C C . GLY A 1 182 ? -2.343 13.111 5.284 1.00 92.44 182 GLY A C 1
ATOM 1447 O O . GLY A 1 182 ? -2.007 14.177 4.772 1.00 92.44 182 GLY A O 1
ATOM 1448 N N . ALA A 1 183 ? -3.599 12.655 5.210 1.00 93.94 183 ALA A N 1
ATOM 1449 C CA . ALA A 1 183 ? -4.659 13.325 4.446 1.00 93.94 183 ALA A CA 1
ATOM 1450 C C . ALA A 1 183 ? -5.736 13.986 5.325 1.00 93.94 183 ALA A C 1
ATOM 1452 O O . ALA A 1 183 ? -6.609 14.682 4.805 1.00 93.94 183 ALA A O 1
ATOM 1453 N N . GLY A 1 184 ? -5.683 13.804 6.649 1.00 94.75 184 GLY A N 1
ATOM 1454 C CA . GLY A 1 184 ? -6.635 14.414 7.579 1.00 94.75 184 GLY A CA 1
ATOM 1455 C C . GLY A 1 184 ? -8.048 13.834 7.490 1.00 94.75 184 GLY A C 1
ATOM 1456 O O . GLY A 1 184 ? -9.005 14.511 7.876 1.00 94.75 184 GLY A O 1
ATOM 1457 N N . ILE A 1 185 ? -8.199 12.607 6.977 1.00 95.19 185 ILE A N 1
ATOM 1458 C CA . ILE A 1 185 ? -9.485 11.896 6.995 1.00 95.19 185 ILE A CA 1
ATOM 1459 C C . ILE A 1 185 ? -9.886 11.656 8.451 1.00 95.19 185 ILE A C 1
ATOM 1461 O O . ILE A 1 185 ? -9.055 11.306 9.285 1.00 95.19 185 ILE A O 1
ATOM 1465 N N . HIS A 1 186 ? -11.157 11.870 8.785 1.00 94.00 186 HIS A N 1
ATOM 1466 C CA . HIS A 1 186 ? -11.597 11.730 10.167 1.00 94.00 186 HIS A CA 1
ATOM 1467 C C . HIS A 1 186 ? -11.658 10.240 10.575 1.00 94.00 186 HIS A C 1
ATOM 1469 O O . HIS A 1 186 ? -12.303 9.461 9.871 1.00 94.00 186 HIS A O 1
ATOM 1475 N N . PRO A 1 187 ? -11.084 9.820 11.723 1.00 92.25 187 PRO A N 1
ATOM 1476 C CA . PRO A 1 187 ? -11.032 8.404 12.121 1.00 92.25 187 PRO A CA 1
ATOM 1477 C C . PRO A 1 187 ? -12.398 7.716 12.213 1.00 92.25 187 PRO A C 1
ATOM 1479 O O . PRO A 1 187 ? -12.545 6.540 11.894 1.00 92.25 187 PRO A O 1
ATOM 1482 N N . SER A 1 188 ? -13.442 8.448 12.613 1.00 90.62 188 SER A N 1
ATOM 1483 C CA . SER A 1 188 ? -14.793 7.876 12.704 1.00 90.62 188 SER A CA 1
ATOM 1484 C C . SER A 1 188 ? -15.372 7.465 11.348 1.00 90.62 188 SER A C 1
ATOM 1486 O O . SER A 1 188 ? -16.305 6.661 11.324 1.00 90.62 188 SER A O 1
ATOM 1488 N N . GLU A 1 189 ? -14.841 8.011 10.252 1.00 94.06 189 GLU A N 1
ATOM 1489 C CA . GLU A 1 189 ? -15.278 7.759 8.877 1.00 94.06 189 GLU A CA 1
ATOM 1490 C C . GLU A 1 189 ? -14.500 6.616 8.210 1.00 94.06 189 GLU A C 1
ATOM 1492 O O . GLU A 1 189 ? -14.780 6.285 7.057 1.00 94.06 189 GLU A O 1
ATOM 1497 N N . THR A 1 190 ? -13.545 5.997 8.906 1.00 95.25 190 THR A N 1
ATOM 1498 C CA . THR A 1 190 ? -12.730 4.913 8.358 1.00 95.25 190 THR A CA 1
ATOM 1499 C C . THR A 1 190 ? -13.097 3.553 8.949 1.00 95.25 190 THR A C 1
ATOM 1501 O O . THR A 1 190 ? -13.553 3.446 10.096 1.00 95.25 190 THR A O 1
ATOM 1504 N N . LEU A 1 191 ? -12.917 2.496 8.157 1.00 96.00 191 LEU A N 1
ATOM 1505 C CA . LEU A 1 191 ? -13.152 1.118 8.581 1.00 96.00 191 LEU A CA 1
ATOM 1506 C C . LEU A 1 191 ? -12.125 0.163 7.952 1.00 96.00 191 LEU A C 1
ATOM 1508 O O . LEU A 1 191 ? -12.146 -0.010 6.732 1.00 96.00 191 LEU A O 1
ATOM 1512 N N . PRO A 1 192 ? -11.250 -0.473 8.750 1.00 96.81 192 PRO A N 1
ATOM 1513 C CA . PRO A 1 192 ? -10.412 -1.558 8.257 1.00 96.81 192 PRO A CA 1
ATOM 1514 C C . PRO A 1 192 ? -11.244 -2.839 8.149 1.00 96.81 192 PRO A C 1
ATOM 1516 O O . PRO A 1 192 ? -12.052 -3.143 9.038 1.00 96.81 192 PRO A O 1
ATOM 1519 N N . VAL A 1 193 ? -11.061 -3.579 7.057 1.00 97.88 193 VAL A N 1
ATOM 1520 C CA . VAL A 1 193 ? -11.801 -4.810 6.774 1.00 97.88 193 VAL A CA 1
ATOM 1521 C C . VAL A 1 193 ? -10.847 -5.926 6.367 1.00 97.88 193 VAL A C 1
ATOM 1523 O O . VAL A 1 193 ? -10.040 -5.763 5.456 1.00 97.88 193 VAL A O 1
ATOM 1526 N N . SER A 1 194 ? -11.014 -7.086 6.995 1.00 97.44 194 SER A N 1
ATOM 1527 C CA . SER A 1 194 ? -10.371 -8.335 6.600 1.00 97.44 194 SER A CA 1
ATOM 1528 C C . SER A 1 194 ? -11.430 -9.289 6.054 1.00 97.44 194 SER A C 1
ATOM 1530 O O . SER A 1 194 ? -12.397 -9.636 6.737 1.00 97.44 194 SER A O 1
ATOM 1532 N N . LEU A 1 195 ? -11.271 -9.685 4.795 1.00 98.19 195 LEU A N 1
ATOM 1533 C CA . LEU A 1 195 ? -12.047 -10.744 4.162 1.00 98.19 195 LEU A CA 1
ATOM 1534 C C . LEU A 1 195 ? -11.340 -12.068 4.448 1.00 98.19 195 LEU A C 1
ATOM 1536 O O . LEU A 1 195 ? -10.561 -12.577 3.642 1.00 98.19 195 LEU A O 1
ATOM 1540 N N . ASP A 1 196 ? -11.567 -12.580 5.652 1.00 97.50 196 ASP A N 1
ATOM 1541 C CA . ASP A 1 196 ? -10.917 -13.775 6.173 1.00 97.50 196 ASP A CA 1
ATOM 1542 C C . ASP A 1 196 ? -11.572 -15.038 5.603 1.00 97.50 196 ASP A C 1
ATOM 1544 O O . ASP A 1 196 ? -12.382 -15.715 6.234 1.00 97.50 196 ASP A O 1
ATOM 1548 N N . PHE A 1 197 ? -11.269 -15.318 4.336 1.00 97.19 197 PHE A N 1
ATOM 1549 C CA . PHE A 1 197 ? -11.831 -16.441 3.584 1.00 97.19 197 PHE A CA 1
ATOM 1550 C C . PHE A 1 197 ? -10.981 -17.715 3.702 1.00 97.19 197 PHE A C 1
ATOM 1552 O O . PHE A 1 197 ? -11.065 -18.589 2.833 1.00 97.19 197 PHE A O 1
ATOM 1559 N N . GLY A 1 198 ? -10.179 -17.816 4.765 1.00 97.25 198 GLY A N 1
ATOM 1560 C CA . GLY A 1 198 ? -9.203 -18.876 4.999 1.00 97.25 198 GLY A CA 1
ATOM 1561 C C . GLY A 1 198 ? -7.794 -18.518 4.540 1.00 97.25 198 GLY A C 1
ATOM 1562 O O . GLY A 1 198 ? -7.570 -17.507 3.873 1.00 97.25 198 GLY A O 1
ATOM 1563 N N . THR A 1 199 ? -6.843 -19.385 4.879 1.00 98.12 199 THR A N 1
ATOM 1564 C CA . THR A 1 199 ? -5.418 -19.220 4.567 1.00 98.12 199 THR A CA 1
ATOM 1565 C C . THR A 1 199 ? -4.831 -20.514 4.015 1.00 98.12 199 THR A C 1
ATOM 1567 O O . THR A 1 199 ? -5.217 -21.610 4.425 1.00 98.12 199 THR A O 1
ATOM 1570 N N . ASP A 1 200 ? -3.899 -20.400 3.069 1.00 97.69 200 ASP A N 1
ATOM 1571 C CA . ASP A 1 200 ? -3.127 -21.542 2.566 1.00 97.69 200 ASP A CA 1
ATOM 1572 C C . ASP A 1 200 ? -1.764 -21.685 3.272 1.00 97.69 200 ASP A C 1
ATOM 1574 O O . ASP A 1 200 ? -0.946 -22.512 2.874 1.00 97.69 200 ASP A O 1
ATOM 1578 N N . ASN A 1 201 ? -1.523 -20.916 4.336 1.00 97.56 201 ASN A N 1
ATOM 1579 C CA . ASN A 1 201 ? -0.308 -20.987 5.138 1.00 97.56 201 ASN A CA 1
ATOM 1580 C C . ASN A 1 201 ? -0.398 -22.101 6.199 1.00 97.56 201 ASN A C 1
ATOM 1582 O O . ASN A 1 201 ? -1.130 -21.986 7.182 1.00 97.56 201 ASN A O 1
ATOM 1586 N N . ASP A 1 202 ? 0.378 -23.170 6.010 1.00 97.75 202 ASP A N 1
ATOM 1587 C CA . ASP A 1 202 ? 0.395 -24.343 6.899 1.00 97.75 202 ASP A CA 1
ATOM 1588 C C . ASP A 1 202 ? 0.817 -24.009 8.328 1.00 97.75 202 ASP A C 1
ATOM 1590 O O . ASP A 1 202 ? 0.281 -24.588 9.270 1.00 97.75 202 ASP A O 1
ATOM 1594 N N . ALA A 1 203 ? 1.748 -23.066 8.499 1.00 97.12 203 ALA A N 1
ATOM 1595 C CA . ALA A 1 203 ? 2.227 -22.677 9.819 1.00 97.12 203 ALA A CA 1
ATOM 1596 C C . ALA A 1 203 ? 1.122 -21.986 10.627 1.00 97.12 203 ALA A C 1
ATOM 1598 O O . ALA A 1 203 ? 0.982 -22.261 11.813 1.00 97.12 203 ALA A O 1
ATOM 1599 N N . LEU A 1 204 ? 0.299 -21.154 9.976 1.00 97.62 204 LEU A N 1
ATOM 1600 C CA . LEU A 1 204 ? -0.853 -20.520 10.623 1.00 97.62 204 LEU A CA 1
ATOM 1601 C C . LEU A 1 204 ? -1.945 -21.536 10.963 1.00 97.62 204 LEU A C 1
ATOM 1603 O O . LEU A 1 204 ? -2.514 -21.474 12.042 1.00 97.62 204 LEU A O 1
ATOM 1607 N N . LEU A 1 205 ? -2.224 -22.491 10.072 1.00 97.81 205 LEU A N 1
ATOM 1608 C CA . LEU A 1 205 ? -3.225 -23.532 10.337 1.00 97.81 205 LEU A CA 1
ATOM 1609 C C . LEU A 1 205 ? -2.800 -24.506 11.447 1.00 97.81 205 LEU A C 1
ATOM 1611 O O . LEU A 1 205 ? -3.661 -25.115 12.078 1.00 97.81 205 LEU A O 1
ATOM 1615 N N . ALA A 1 206 ? -1.494 -24.680 11.654 1.00 97.50 206 ALA A N 1
ATOM 1616 C CA . ALA A 1 206 ? -0.937 -25.511 12.717 1.00 97.50 206 ALA A CA 1
ATOM 1617 C C . ALA A 1 206 ? -0.772 -24.766 14.055 1.00 97.50 206 ALA A C 1
ATOM 1619 O O . ALA A 1 206 ? -0.568 -25.412 15.081 1.00 97.50 206 ALA A O 1
ATOM 1620 N N . ASP A 1 207 ? -0.835 -23.433 14.056 1.00 97.56 207 ASP A N 1
ATOM 1621 C CA . ASP A 1 207 ? -0.710 -22.612 15.257 1.00 97.56 207 ASP A CA 1
ATOM 1622 C C . ASP A 1 207 ? -2.022 -22.618 16.056 1.00 97.56 207 ASP A C 1
ATOM 1624 O O . ASP A 1 207 ? -3.042 -22.085 15.621 1.00 97.56 207 ASP A O 1
ATOM 1628 N N . GLU A 1 208 ? -1.996 -23.188 17.263 1.00 96.44 208 GLU A N 1
ATOM 1629 C CA . GLU A 1 208 ? -3.154 -23.241 18.167 1.00 96.44 208 GLU A CA 1
ATOM 1630 C C . GLU A 1 208 ? -3.654 -21.853 18.595 1.00 96.44 208 GLU A C 1
ATOM 1632 O O . GLU A 1 208 ? -4.805 -21.711 19.013 1.00 96.44 208 GLU A O 1
ATOM 1637 N N . GLN A 1 209 ? -2.806 -20.825 18.504 1.00 97.00 209 GLN A N 1
ATOM 1638 C CA . GLN A 1 209 ? -3.168 -19.451 18.839 1.00 97.00 209 GLN A CA 1
ATOM 1639 C C . GLN A 1 209 ? -3.746 -18.687 17.644 1.00 97.00 209 GLN A C 1
ATOM 1641 O O . GLN A 1 209 ? -4.177 -17.547 17.820 1.00 97.00 209 GLN A O 1
ATOM 1646 N N . TYR A 1 210 ? -3.778 -19.279 16.444 1.00 97.88 210 TYR A N 1
ATOM 1647 C CA . TYR A 1 210 ? -4.282 -18.621 15.245 1.00 97.88 210 TYR A CA 1
ATOM 1648 C C . TYR A 1 210 ? -5.738 -18.161 15.406 1.00 97.88 210 TYR A C 1
ATOM 1650 O O . TYR A 1 210 ? -6.637 -18.944 15.706 1.00 97.88 210 TYR A O 1
ATOM 1658 N N . LEU A 1 211 ? -5.971 -16.863 15.186 1.00 96.94 211 LEU A N 1
ATOM 1659 C CA . LEU A 1 211 ? -7.280 -16.229 15.396 1.00 96.94 211 LEU A CA 1
ATOM 1660 C C . LEU A 1 211 ? -8.171 -16.192 14.146 1.00 96.94 211 LEU A C 1
ATOM 1662 O O . LEU A 1 211 ? -9.319 -15.756 14.237 1.00 96.94 211 LEU A O 1
ATOM 1666 N N . GLY A 1 212 ? -7.638 -16.564 12.981 1.00 97.00 212 GLY A N 1
ATOM 1667 C CA . GLY A 1 212 ? -8.366 -16.490 11.716 1.00 97.00 212 GLY A CA 1
ATOM 1668 C C . GLY A 1 212 ? -9.196 -17.727 11.401 1.00 97.00 212 GLY A C 1
ATOM 1669 O O . GLY A 1 212 ? -9.274 -18.681 12.175 1.00 97.00 212 GLY A O 1
ATOM 1670 N N . TRP A 1 213 ? -9.815 -17.718 10.225 1.00 97.38 213 TRP A N 1
ATOM 1671 C CA . TRP A 1 213 ? -10.628 -18.820 9.733 1.00 97.38 213 TRP A CA 1
ATOM 1672 C C . TRP A 1 213 ? -9.779 -20.099 9.584 1.00 97.38 213 TRP A C 1
ATOM 1674 O O . TRP A 1 213 ? -8.866 -20.129 8.755 1.00 97.38 213 TRP A O 1
ATOM 1684 N N . PRO A 1 214 ? -10.073 -21.187 10.328 1.00 96.00 214 PRO A N 1
ATOM 1685 C CA . PRO A 1 214 ? -9.168 -22.332 10.495 1.00 96.00 214 PRO A CA 1
ATOM 1686 C C . PRO A 1 214 ? -9.231 -23.329 9.323 1.00 96.00 214 PRO A C 1
ATOM 1688 O O . PRO A 1 214 ? -9.105 -24.542 9.494 1.00 96.00 214 PRO A O 1
ATOM 1691 N N . HIS A 1 215 ? -9.479 -22.836 8.110 1.00 97.06 215 HIS A N 1
ATOM 1692 C CA . HIS A 1 215 ? -9.580 -23.653 6.909 1.00 97.06 215 HIS A CA 1
ATOM 1693 C C . HIS A 1 215 ? -8.797 -23.045 5.752 1.00 97.06 215 HIS A C 1
ATOM 1695 O O . HIS A 1 215 ? -8.551 -21.839 5.693 1.00 97.06 215 HIS A O 1
ATOM 1701 N N . ARG A 1 216 ? -8.477 -23.913 4.787 1.00 97.81 216 ARG A N 1
ATOM 1702 C CA . ARG A 1 216 ? -7.886 -23.524 3.507 1.00 97.81 216 ARG A CA 1
ATOM 1703 C C . ARG A 1 216 ? -8.715 -22.460 2.810 1.00 97.81 216 ARG A C 1
ATOM 1705 O O . ARG A 1 216 ? -9.948 -22.440 2.910 1.00 97.81 216 ARG A O 1
ATOM 1712 N N . ARG A 1 217 ? -8.017 -21.609 2.067 1.00 97.25 217 ARG A N 1
ATOM 1713 C CA . ARG A 1 217 ? -8.599 -20.441 1.422 1.00 97.25 217 ARG A CA 1
ATOM 1714 C C . ARG A 1 217 ? -9.652 -20.844 0.394 1.00 97.25 217 ARG A C 1
ATOM 1716 O O . ARG A 1 217 ? -9.438 -21.725 -0.440 1.00 97.25 217 ARG A O 1
ATOM 1723 N N . LEU A 1 218 ? -10.793 -20.158 0.406 1.00 96.50 218 LEU A N 1
ATOM 1724 C CA . LEU A 1 218 ? -11.798 -20.319 -0.641 1.00 96.50 218 LEU A CA 1
ATOM 1725 C C . LEU A 1 218 ? -11.262 -19.843 -1.992 1.00 96.50 218 LEU A C 1
ATOM 1727 O O . LEU A 1 218 ? -10.593 -18.816 -2.094 1.00 96.50 218 LEU A O 1
ATOM 1731 N N . ARG A 1 219 ? -11.618 -20.569 -3.054 1.00 95.31 219 ARG A N 1
ATOM 1732 C CA . ARG A 1 219 ? -11.221 -20.278 -4.437 1.00 95.31 219 ARG A CA 1
ATOM 1733 C C . ARG A 1 219 ? -12.434 -20.286 -5.367 1.00 95.31 219 ARG A C 1
ATOM 1735 O O . ARG A 1 219 ? -13.493 -20.816 -5.027 1.00 95.31 219 ARG A O 1
ATOM 1742 N N . GLY A 1 220 ? -12.261 -19.715 -6.558 1.00 94.75 220 GLY A N 1
ATOM 1743 C CA . GLY A 1 220 ? -13.258 -19.761 -7.628 1.00 94.75 220 GLY A CA 1
ATOM 1744 C C . GLY A 1 220 ? -14.576 -19.073 -7.266 1.00 94.75 220 GLY A C 1
ATOM 1745 O O . GLY A 1 220 ? -14.592 -18.043 -6.592 1.00 94.75 220 GLY A O 1
ATOM 1746 N N . ASP A 1 221 ? -15.688 -19.638 -7.725 1.00 96.19 221 ASP A N 1
ATOM 1747 C CA . ASP A 1 221 ? -17.002 -18.987 -7.664 1.00 96.19 221 ASP A CA 1
ATOM 1748 C C . ASP A 1 221 ? -17.475 -18.706 -6.239 1.00 96.19 221 ASP A C 1
ATOM 1750 O O . ASP A 1 221 ? -18.063 -17.659 -5.982 1.00 96.19 221 ASP A O 1
ATOM 1754 N N . ARG A 1 222 ? -17.153 -19.588 -5.284 1.00 95.75 222 ARG A N 1
ATOM 1755 C CA . ARG A 1 222 ? -17.504 -19.380 -3.870 1.00 95.75 222 ARG A CA 1
ATOM 1756 C C . ARG A 1 222 ? -16.804 -18.158 -3.278 1.00 95.75 222 ARG A C 1
ATOM 1758 O O . ARG A 1 222 ? -17.435 -17.400 -2.550 1.00 95.75 222 ARG A O 1
ATOM 1765 N N . TYR A 1 223 ? -15.530 -17.951 -3.618 1.00 97.81 223 TYR A N 1
ATOM 1766 C CA . TYR A 1 223 ? -14.780 -16.761 -3.211 1.00 97.81 223 TYR A CA 1
ATOM 1767 C C . TYR A 1 223 ? -15.429 -15.497 -3.792 1.00 97.81 223 TYR A C 1
ATOM 1769 O O . TYR A 1 223 ? -15.762 -14.571 -3.056 1.00 97.81 223 TYR A O 1
ATOM 1777 N N . TYR A 1 224 ? -15.690 -15.474 -5.104 1.00 97.88 224 TYR A N 1
ATOM 1778 C CA . TYR A 1 224 ? -16.256 -14.286 -5.753 1.00 97.88 224 TYR A CA 1
ATOM 1779 C C . TYR A 1 224 ? -17.703 -13.999 -5.338 1.00 97.88 224 TYR A C 1
ATOM 1781 O O . TYR A 1 224 ? -18.083 -12.832 -5.295 1.00 97.88 224 TYR A O 1
ATOM 1789 N N . ALA A 1 225 ? -18.490 -15.019 -4.985 1.00 98.00 225 ALA A N 1
ATOM 1790 C CA . ALA A 1 225 ? -19.838 -14.839 -4.450 1.00 98.00 225 ALA A CA 1
ATOM 1791 C C . ALA A 1 225 ? -19.834 -14.078 -3.112 1.00 98.00 225 ALA A C 1
ATOM 1793 O O . ALA A 1 225 ? -20.678 -13.209 -2.904 1.00 98.00 225 ALA A O 1
ATOM 1794 N N . LEU A 1 226 ? -18.862 -14.347 -2.233 1.00 98.19 226 LEU A N 1
ATOM 1795 C CA . LEU A 1 226 ? -18.707 -13.602 -0.978 1.00 98.19 226 LEU A CA 1
ATOM 1796 C C . LEU A 1 226 ? -18.233 -12.164 -1.214 1.00 98.19 226 LEU A C 1
ATOM 1798 O O . LEU A 1 226 ? -18.737 -11.249 -0.565 1.00 98.19 226 LEU A O 1
ATOM 1802 N N . ILE A 1 227 ? -17.313 -11.941 -2.164 1.00 98.31 227 ILE A N 1
ATOM 1803 C CA . ILE A 1 227 ? -16.921 -10.578 -2.564 1.00 98.31 227 ILE A CA 1
ATOM 1804 C C . ILE A 1 227 ? -18.137 -9.802 -3.088 1.00 98.31 227 ILE A C 1
ATOM 1806 O O . ILE A 1 227 ? -18.342 -8.650 -2.710 1.00 98.31 227 ILE A O 1
ATOM 1810 N N . GLU A 1 228 ? -18.950 -10.426 -3.942 1.00 98.31 228 GLU A N 1
ATOM 1811 C CA . GLU A 1 228 ? -20.160 -9.821 -4.503 1.00 98.31 228 GLU A CA 1
ATOM 1812 C C . GLU A 1 228 ? -21.158 -9.445 -3.400 1.00 98.31 228 GLU A C 1
ATOM 1814 O O . GLU A 1 228 ? -21.648 -8.314 -3.370 1.00 98.31 228 GLU A O 1
ATOM 1819 N N . GLU A 1 229 ? -21.415 -10.354 -2.454 1.00 98.56 229 GLU A N 1
ATOM 1820 C CA . GLU A 1 229 ? -22.286 -10.083 -1.309 1.00 98.56 229 GLU A CA 1
ATOM 1821 C C . GLU A 1 229 ? -21.732 -8.943 -0.436 1.00 98.56 229 GLU A C 1
ATOM 1823 O O . GLU A 1 229 ? -22.482 -8.040 -0.052 1.00 98.56 229 GLU A O 1
ATOM 1828 N N . PHE A 1 230 ? -20.420 -8.923 -0.178 1.00 98.38 230 PHE A N 1
ATOM 1829 C CA . PHE A 1 230 ? -19.761 -7.837 0.548 1.00 98.38 230 PHE A CA 1
ATOM 1830 C C . PHE A 1 230 ? -19.918 -6.487 -0.161 1.00 98.38 230 PHE A C 1
ATOM 1832 O O . PHE A 1 230 ? -20.340 -5.510 0.459 1.00 98.38 230 PHE A O 1
ATOM 1839 N N . VAL A 1 231 ? -19.648 -6.417 -1.466 1.00 98.25 231 VAL A N 1
ATOM 1840 C CA . VAL A 1 231 ? -19.801 -5.181 -2.248 1.00 98.25 231 VAL A CA 1
ATOM 1841 C C . VAL A 1 231 ? -21.257 -4.714 -2.263 1.00 98.25 231 VAL A C 1
ATOM 1843 O O . VAL A 1 231 ? -21.524 -3.520 -2.092 1.00 98.25 231 VAL A O 1
ATOM 1846 N N . ALA A 1 232 ? -22.212 -5.633 -2.422 1.00 98.12 232 ALA A N 1
ATOM 1847 C CA . ALA A 1 232 ? -23.636 -5.317 -2.362 1.00 98.12 232 ALA A CA 1
ATOM 1848 C C . ALA A 1 232 ? -24.037 -4.758 -0.985 1.00 98.12 232 ALA A C 1
ATOM 1850 O O . ALA A 1 232 ? -24.753 -3.753 -0.909 1.00 98.12 232 ALA A O 1
ATOM 1851 N N . ALA A 1 233 ? -23.524 -5.352 0.097 1.00 97.12 233 ALA A N 1
ATOM 1852 C CA . ALA A 1 233 ? -23.725 -4.873 1.458 1.00 97.12 233 ALA A CA 1
ATOM 1853 C C . ALA A 1 233 ? -23.135 -3.470 1.661 1.00 97.12 233 ALA A C 1
ATOM 1855 O O . ALA A 1 233 ? -23.852 -2.575 2.112 1.00 97.12 233 ALA A O 1
ATOM 1856 N N . VAL A 1 234 ? -21.879 -3.229 1.269 1.00 96.19 234 VAL A N 1
ATOM 1857 C CA . VAL A 1 234 ? -21.240 -1.904 1.375 1.00 96.19 234 VAL A CA 1
ATOM 1858 C C . VAL A 1 234 ? -22.029 -0.859 0.596 1.00 96.19 234 VAL A C 1
ATOM 1860 O O . VAL A 1 234 ? -22.379 0.178 1.155 1.00 96.19 234 VAL A O 1
ATOM 1863 N N . ARG A 1 235 ? -22.411 -1.146 -0.653 1.00 95.75 235 ARG A N 1
ATOM 1864 C CA . ARG A 1 235 ? -23.204 -0.226 -1.482 1.00 95.75 235 ARG A CA 1
ATOM 1865 C C . ARG A 1 235 ? -24.546 0.136 -0.840 1.00 95.75 235 ARG A C 1
ATOM 1867 O O . ARG A 1 235 ? -25.024 1.253 -1.018 1.00 95.75 235 ARG A O 1
ATOM 1874 N N . LYS A 1 236 ? -25.166 -0.791 -0.108 1.00 95.12 236 LYS A N 1
ATOM 1875 C CA . LYS A 1 236 ? -26.468 -0.579 0.538 1.00 95.12 236 LYS A CA 1
ATOM 1876 C C . LYS A 1 236 ? -26.361 0.108 1.901 1.00 95.12 236 LYS A C 1
ATOM 1878 O O . LYS A 1 236 ? -27.232 0.905 2.246 1.00 95.12 236 LYS A O 1
ATOM 1883 N N . VAL A 1 237 ? -25.341 -0.215 2.694 1.00 94.38 237 VAL A N 1
ATOM 1884 C CA . VAL A 1 237 ? -25.167 0.320 4.056 1.00 94.38 237 VAL A CA 1
ATOM 1885 C C . VAL A 1 237 ? -24.407 1.652 4.040 1.00 94.38 237 VAL A C 1
ATOM 1887 O O . VAL A 1 237 ? -24.800 2.581 4.744 1.00 94.38 237 VAL A O 1
ATOM 1890 N N . HIS A 1 238 ? -23.379 1.774 3.197 1.00 93.50 238 HIS A N 1
ATOM 1891 C CA . HIS A 1 238 ? -22.519 2.951 3.044 1.00 93.50 238 HIS A CA 1
ATOM 1892 C C . HIS A 1 238 ? -22.352 3.340 1.561 1.00 93.50 238 HIS A C 1
ATOM 1894 O O . HIS A 1 238 ? -21.258 3.243 1.008 1.00 93.50 238 HIS A O 1
ATOM 1900 N N . PRO A 1 239 ? -23.412 3.836 0.893 1.00 92.56 239 PRO A N 1
ATOM 1901 C CA . PRO A 1 239 ? -23.404 4.113 -0.553 1.00 92.56 239 PRO A CA 1
ATOM 1902 C C . PRO A 1 239 ? -22.382 5.162 -1.015 1.00 92.56 239 PRO A C 1
ATOM 1904 O O . PRO A 1 239 ? -22.111 5.273 -2.207 1.00 92.56 239 PRO A O 1
ATOM 1907 N N . LEU A 1 240 ? -21.852 5.963 -0.090 1.00 93.75 240 LEU A N 1
ATOM 1908 C CA . LEU A 1 240 ? -20.887 7.031 -0.356 1.00 93.75 240 LEU A CA 1
ATOM 1909 C C . LEU A 1 240 ? -19.466 6.657 0.082 1.00 93.75 240 LEU A C 1
ATOM 1911 O O . LEU A 1 240 ? -18.596 7.525 0.107 1.00 93.75 240 LEU A O 1
ATOM 1915 N N . ALA A 1 241 ? -19.243 5.407 0.487 1.00 96.00 241 ALA A N 1
ATOM 1916 C CA . ALA A 1 241 ? -17.923 4.959 0.871 1.00 96.00 241 ALA A CA 1
ATOM 1917 C C . ALA A 1 241 ? -17.049 4.654 -0.349 1.00 96.00 241 ALA A C 1
ATOM 1919 O O . ALA A 1 241 ? -17.498 4.047 -1.322 1.00 96.00 241 ALA A O 1
ATOM 1920 N N . LEU A 1 242 ? -15.787 5.059 -0.254 1.00 98.19 242 LEU A N 1
ATOM 1921 C CA . LEU A 1 242 ? -14.701 4.616 -1.110 1.00 98.19 242 LEU A CA 1
ATOM 1922 C C . LEU A 1 242 ? -14.155 3.290 -0.575 1.00 98.19 242 LEU A C 1
ATOM 1924 O O . LEU A 1 242 ? -13.837 3.190 0.610 1.00 98.19 242 LEU A O 1
ATOM 1928 N N . VAL A 1 243 ? -14.030 2.292 -1.447 1.00 98.56 243 VAL A N 1
ATOM 1929 C CA . VAL A 1 243 ? -13.412 1.001 -1.123 1.00 98.56 243 VAL A CA 1
ATOM 1930 C C . VAL A 1 243 ? -12.025 0.929 -1.752 1.00 98.56 243 VAL A C 1
ATOM 1932 O O . VAL A 1 243 ? -11.894 0.889 -2.974 1.00 98.56 243 VAL A O 1
ATOM 1935 N N . GLN A 1 244 ? -10.993 0.906 -0.919 1.00 98.56 244 GLN A N 1
ATOM 1936 C CA . GLN A 1 244 ? -9.634 0.573 -1.325 1.00 98.56 244 GLN A CA 1
ATOM 1937 C C . GLN A 1 244 ? -9.407 -0.928 -1.146 1.00 98.56 244 GLN A C 1
ATOM 1939 O O . GLN A 1 244 ? -9.587 -1.455 -0.048 1.00 98.56 244 GLN A O 1
ATOM 1944 N N . TRP A 1 245 ? -8.999 -1.597 -2.220 1.00 98.06 245 TRP A N 1
ATOM 1945 C CA . TRP A 1 245 ? -8.549 -2.987 -2.202 1.00 98.06 245 TRP A CA 1
ATOM 1946 C C . TRP A 1 245 ? -7.034 -3.032 -2.003 1.00 98.06 245 TRP A C 1
ATOM 1948 O O . TRP A 1 245 ? -6.313 -2.378 -2.759 1.00 98.06 245 TRP A O 1
ATOM 1958 N N . GLU A 1 246 ? -6.571 -3.830 -1.048 1.00 96.06 246 GLU A N 1
ATOM 1959 C CA . GLU A 1 246 ? -5.172 -3.885 -0.621 1.00 96.06 246 GLU A CA 1
ATOM 1960 C C . GLU A 1 246 ? -4.669 -5.326 -0.489 1.00 96.06 246 GLU A C 1
ATOM 1962 O O . GLU A 1 246 ? -5.363 -6.170 0.086 1.00 96.06 246 GLU A O 1
ATOM 1967 N N . ASP A 1 247 ? -3.458 -5.596 -0.977 1.00 93.44 247 ASP A N 1
ATOM 1968 C CA . ASP A 1 247 ? -2.713 -6.845 -0.765 1.00 93.44 247 ASP A CA 1
ATOM 1969 C C . ASP A 1 247 ? -3.474 -8.118 -1.187 1.00 93.44 247 ASP A C 1
ATOM 1971 O O . ASP A 1 247 ? -3.349 -9.199 -0.601 1.00 93.44 247 ASP A O 1
ATOM 1975 N N . PHE A 1 248 ? -4.269 -8.002 -2.251 1.00 95.00 248 PHE A N 1
ATOM 1976 C CA . PHE A 1 248 ? -4.914 -9.145 -2.891 1.00 95.00 248 PHE A CA 1
ATOM 1977 C C . PHE A 1 248 ? -3.926 -9.866 -3.801 1.00 95.00 248 PHE A C 1
ATOM 1979 O O . PHE A 1 248 ? -3.157 -9.244 -4.543 1.00 95.00 248 PHE A O 1
ATOM 1986 N N . ARG A 1 249 ? -4.029 -11.197 -3.878 1.00 91.50 249 ARG A N 1
ATOM 1987 C CA . ARG A 1 249 ? -3.317 -11.941 -4.922 1.00 91.50 249 ARG A CA 1
ATOM 1988 C C . ARG A 1 249 ? -3.673 -11.378 -6.301 1.00 91.50 249 ARG A C 1
ATOM 1990 O O . ARG A 1 249 ? -4.845 -11.199 -6.625 1.00 91.50 249 ARG A O 1
ATOM 1997 N N . LYS A 1 250 ? -2.654 -11.175 -7.142 1.00 87.50 250 LYS A N 1
ATOM 1998 C CA . LYS A 1 250 ? -2.742 -10.483 -8.444 1.00 87.50 250 LYS A CA 1
ATOM 1999 C C . LYS A 1 250 ? -3.968 -10.845 -9.302 1.00 87.50 250 LYS A C 1
ATOM 2001 O O . LYS A 1 250 ? -4.613 -9.952 -9.840 1.00 87.50 250 LYS A O 1
ATOM 2006 N N . ASP A 1 251 ? -4.309 -12.132 -9.416 1.00 87.94 251 ASP A N 1
ATOM 2007 C CA . ASP A 1 251 ? -5.398 -12.597 -10.284 1.00 87.94 251 ASP A CA 1
ATOM 2008 C C . ASP A 1 251 ? -6.760 -12.126 -9.732 1.00 87.94 251 ASP A C 1
ATOM 2010 O O . ASP A 1 251 ? -7.627 -11.670 -10.482 1.00 87.94 251 ASP A O 1
ATOM 2014 N N . ASN A 1 252 ? -6.912 -12.155 -8.402 1.00 93.00 252 ASN A N 1
ATOM 2015 C CA . ASN A 1 252 ? -8.076 -11.629 -7.692 1.00 93.00 252 ASN A CA 1
ATOM 2016 C C . ASN A 1 252 ? -8.105 -10.104 -7.736 1.00 93.00 252 ASN A C 1
ATOM 2018 O O . ASN A 1 252 ? -9.136 -9.546 -8.100 1.00 93.00 252 ASN A O 1
ATOM 2022 N N . ALA A 1 253 ? -6.983 -9.443 -7.434 1.00 93.75 253 ALA A N 1
ATOM 2023 C CA . ALA A 1 253 ? -6.868 -7.985 -7.435 1.00 93.75 253 ALA A CA 1
ATOM 2024 C C . ALA A 1 253 ? -7.371 -7.384 -8.756 1.00 93.75 253 ALA A C 1
ATOM 2026 O O . ALA A 1 253 ? -8.193 -6.468 -8.761 1.00 93.75 253 ALA A O 1
ATOM 2027 N N . LEU A 1 254 ? -6.940 -7.962 -9.882 1.00 91.69 254 LEU A N 1
ATOM 2028 C CA . LEU A 1 254 ? -7.330 -7.516 -11.217 1.00 91.69 254 LEU A CA 1
ATOM 2029 C C . LEU A 1 254 ? -8.801 -7.761 -11.512 1.00 91.69 254 LEU A C 1
ATOM 2031 O O . LEU A 1 254 ? -9.503 -6.845 -11.939 1.00 91.69 254 LEU A O 1
ATOM 2035 N N . LYS A 1 255 ? -9.287 -8.979 -11.255 1.00 93.19 255 LYS A N 1
ATOM 2036 C CA . LYS A 1 255 ? -10.688 -9.315 -11.509 1.00 93.19 255 LYS A CA 1
ATOM 2037 C C . LYS A 1 255 ? -11.630 -8.467 -10.653 1.00 93.19 255 LYS A C 1
ATOM 2039 O O . LYS A 1 255 ? -12.629 -7.975 -11.172 1.00 93.19 255 LYS A O 1
ATOM 2044 N N . ILE A 1 256 ? -11.310 -8.267 -9.375 1.00 96.31 256 ILE A N 1
ATOM 2045 C CA . ILE A 1 256 ? -12.071 -7.422 -8.445 1.00 96.31 256 ILE A CA 1
ATOM 2046 C C . ILE A 1 256 ? -12.053 -5.973 -8.937 1.00 96.31 256 ILE A C 1
ATOM 2048 O O . ILE A 1 256 ? -13.119 -5.383 -9.119 1.00 96.31 256 ILE A O 1
ATOM 2052 N N . LEU A 1 257 ? -10.875 -5.417 -9.233 1.00 95.12 257 LEU A N 1
ATOM 2053 C CA . LEU A 1 257 ? -10.755 -4.050 -9.734 1.00 95.12 257 LEU A CA 1
ATOM 2054 C C . LEU A 1 257 ? -11.592 -3.832 -11.000 1.00 95.12 257 LEU A C 1
ATOM 2056 O O . LEU A 1 257 ? -12.433 -2.932 -11.040 1.00 95.12 257 LEU A O 1
ATOM 2060 N N . ASP A 1 258 ? -11.380 -4.653 -12.028 1.00 92.19 258 ASP A N 1
ATOM 2061 C CA . ASP A 1 258 ? -12.025 -4.464 -13.326 1.00 92.19 258 ASP A CA 1
ATOM 2062 C C . ASP A 1 258 ? -13.549 -4.686 -13.245 1.00 92.19 258 ASP A C 1
ATOM 2064 O O . ASP A 1 258 ? -14.295 -4.014 -13.962 1.00 92.19 258 ASP A O 1
ATOM 2068 N N . THR A 1 259 ? -14.020 -5.536 -12.321 1.00 95.69 259 THR A N 1
ATOM 2069 C CA . THR A 1 259 ? -15.454 -5.776 -12.073 1.00 95.69 259 THR A CA 1
ATOM 2070 C C . THR A 1 259 ? -16.124 -4.629 -11.313 1.00 95.69 259 THR A C 1
ATOM 2072 O O . THR A 1 259 ? -17.232 -4.220 -11.667 1.00 95.69 259 THR A O 1
ATOM 2075 N N . TYR A 1 260 ? -15.502 -4.115 -10.247 1.00 97.12 260 TYR A N 1
ATOM 2076 C CA . TYR A 1 260 ? -16.188 -3.226 -9.298 1.00 97.12 260 TYR A CA 1
ATOM 2077 C C . TYR A 1 260 ? -15.915 -1.736 -9.502 1.00 97.12 260 TYR A C 1
ATOM 2079 O O . TYR A 1 260 ? -16.732 -0.926 -9.056 1.00 97.12 260 TYR A O 1
ATOM 2087 N N . ARG A 1 261 ? -14.866 -1.349 -10.243 1.00 92.94 261 ARG A N 1
ATOM 2088 C CA . ARG A 1 261 ? -14.556 0.068 -10.540 1.00 92.94 261 ARG A CA 1
ATOM 2089 C C . ARG A 1 261 ? -15.679 0.834 -11.251 1.00 92.94 261 ARG A C 1
ATOM 2091 O O . ARG A 1 261 ? -15.712 2.056 -11.197 1.00 92.94 261 ARG A O 1
ATOM 2098 N N . THR A 1 262 ? -16.596 0.135 -11.925 1.00 93.56 262 THR A N 1
ATOM 2099 C CA . THR A 1 262 ? -17.771 0.726 -12.596 1.00 93.56 262 THR A CA 1
ATOM 2100 C C . THR A 1 262 ? -19.057 0.626 -11.768 1.00 93.56 262 THR A C 1
ATOM 2102 O O . THR A 1 262 ? -20.091 1.157 -12.170 1.00 93.56 262 THR A O 1
ATOM 2105 N N . ARG A 1 263 ? -19.022 -0.061 -10.618 1.00 94.38 263 ARG A N 1
ATOM 2106 C CA . ARG A 1 263 ? -20.207 -0.393 -9.807 1.00 94.38 263 ARG A CA 1
ATOM 2107 C C . ARG A 1 263 ? -20.252 0.345 -8.474 1.00 94.38 263 ARG A C 1
ATOM 2109 O O . ARG A 1 263 ? -21.345 0.644 -7.991 1.00 94.38 263 ARG A O 1
ATOM 2116 N N . ILE A 1 264 ? -19.087 0.608 -7.888 1.00 95.94 264 ILE A N 1
ATOM 2117 C CA . ILE A 1 264 ? -18.902 1.368 -6.649 1.00 95.94 264 ILE A CA 1
ATOM 2118 C C . ILE A 1 264 ? -17.659 2.261 -6.768 1.00 95.94 264 ILE A C 1
ATOM 2120 O O . ILE A 1 264 ? -16.766 1.944 -7.559 1.00 95.94 264 ILE A O 1
ATOM 2124 N N . PRO A 1 265 ? -17.551 3.347 -5.977 1.00 96.94 265 PRO A N 1
ATOM 2125 C CA . PRO A 1 265 ? -16.291 4.060 -5.819 1.00 96.94 265 PRO A CA 1
ATOM 2126 C C . PRO A 1 265 ? -15.262 3.105 -5.212 1.00 96.94 265 PRO A C 1
ATOM 2128 O O . PRO A 1 265 ? -15.313 2.788 -4.024 1.00 96.94 265 PRO A O 1
ATOM 2131 N N . SER A 1 266 ? -14.359 2.593 -6.042 1.00 97.25 266 SER A N 1
ATOM 2132 C CA . SER A 1 266 ? -13.307 1.697 -5.582 1.00 97.25 266 SER A CA 1
ATOM 2133 C C . SER A 1 266 ? -12.061 1.789 -6.442 1.00 97.25 266 SER A C 1
ATOM 2135 O O . SER A 1 266 ? -12.128 2.162 -7.616 1.00 97.25 266 SER A O 1
ATOM 2137 N N . PHE A 1 267 ? -10.931 1.449 -5.838 1.00 97.69 267 PHE A N 1
ATOM 2138 C CA . PHE A 1 267 ? -9.642 1.350 -6.507 1.00 97.69 267 PHE A CA 1
ATOM 2139 C C . PHE A 1 267 ? -8.773 0.318 -5.781 1.00 97.69 267 PHE A C 1
ATOM 2141 O O . PHE A 1 267 ? -9.070 -0.053 -4.647 1.00 97.69 267 PHE A O 1
ATOM 2148 N N . ASN A 1 268 ? -7.722 -0.166 -6.432 1.00 97.50 268 ASN A N 1
ATOM 2149 C CA . ASN A 1 268 ? -6.728 -1.039 -5.805 1.00 97.50 268 ASN A CA 1
ATOM 2150 C C . ASN A 1 268 ? -5.385 -0.303 -5.723 1.00 97.50 268 ASN A C 1
ATOM 2152 O O . ASN A 1 268 ? -4.937 0.239 -6.738 1.00 97.50 268 ASN A O 1
ATOM 2156 N N . ASP A 1 269 ? -4.769 -0.256 -4.541 1.00 94.44 269 ASP A N 1
ATOM 2157 C CA . ASP A 1 269 ? -3.541 0.523 -4.324 1.00 94.44 269 ASP A CA 1
ATOM 2158 C C . ASP A 1 269 ? -2.333 -0.110 -5.034 1.00 94.44 269 ASP A C 1
ATOM 2160 O O . ASP A 1 269 ? -1.604 0.591 -5.733 1.00 94.44 269 ASP A O 1
ATOM 2164 N N . ASP A 1 270 ? -2.203 -1.438 -4.990 1.00 91.44 270 ASP A N 1
ATOM 2165 C CA . ASP A 1 270 ? -1.107 -2.191 -5.629 1.00 91.44 270 ASP A CA 1
ATOM 2166 C C . ASP A 1 270 ? -1.056 -2.037 -7.155 1.00 91.44 270 ASP A C 1
ATOM 2168 O O . ASP A 1 270 ? -0.009 -2.187 -7.785 1.00 91.44 270 ASP A O 1
ATOM 2172 N N . ILE A 1 271 ? -2.203 -1.769 -7.782 1.00 93.81 271 ILE A N 1
ATOM 2173 C CA . ILE A 1 271 ? -2.324 -1.544 -9.223 1.00 93.81 271 ILE A CA 1
ATOM 2174 C C . ILE A 1 271 ? -2.327 -0.039 -9.501 1.00 93.81 271 ILE A C 1
ATOM 2176 O O . ILE A 1 271 ? -1.461 0.496 -10.193 1.00 93.81 271 ILE A O 1
ATOM 2180 N N . GLN A 1 272 ? -3.337 0.676 -9.009 1.00 95.94 272 GLN A N 1
ATOM 2181 C CA . GLN A 1 272 ? -3.571 2.063 -9.403 1.00 95.94 272 GLN A CA 1
ATOM 2182 C C . GLN A 1 272 ? -2.717 3.043 -8.606 1.00 95.94 272 GLN A C 1
ATOM 2184 O O . GLN A 1 272 ? -2.226 4.000 -9.206 1.00 95.94 272 GLN A O 1
ATOM 2189 N N . GLY A 1 273 ? -2.528 2.804 -7.306 1.00 94.69 273 GLY A N 1
ATOM 2190 C CA . GLY A 1 273 ? -1.677 3.613 -6.432 1.00 94.69 273 GLY A CA 1
ATOM 2191 C C . GLY A 1 273 ? -0.210 3.525 -6.842 1.00 94.69 273 GLY A C 1
ATOM 2192 O O . GLY A 1 273 ? 0.398 4.550 -7.160 1.00 94.69 273 GLY A O 1
ATOM 2193 N N . THR A 1 274 ? 0.326 2.306 -6.974 1.00 92.56 274 THR A N 1
ATOM 2194 C CA . THR A 1 274 ? 1.689 2.054 -7.472 1.00 92.56 274 THR A CA 1
ATOM 2195 C C . THR A 1 274 ? 1.906 2.658 -8.859 1.00 92.56 274 THR A C 1
ATOM 2197 O O . THR A 1 274 ? 2.890 3.362 -9.087 1.00 92.56 274 THR A O 1
ATOM 2200 N N . GLY A 1 275 ? 0.973 2.454 -9.793 1.00 96.38 275 GLY A N 1
ATOM 2201 C CA . GLY A 1 275 ? 1.089 3.050 -11.121 1.00 96.38 275 GLY A CA 1
ATOM 2202 C C . GLY A 1 275 ? 1.101 4.583 -11.091 1.00 96.38 275 GLY A C 1
ATOM 2203 O O . GLY A 1 275 ? 1.864 5.207 -11.828 1.00 96.38 275 GLY A O 1
ATOM 2204 N N . ALA A 1 276 ? 0.268 5.199 -10.245 1.00 96.75 276 ALA A N 1
ATOM 2205 C CA . ALA A 1 276 ? 0.164 6.652 -10.146 1.00 96.75 276 ALA A CA 1
ATOM 2206 C C . ALA A 1 276 ? 1.432 7.279 -9.553 1.00 96.75 276 ALA A C 1
ATOM 2208 O O . ALA A 1 276 ? 1.926 8.274 -10.085 1.00 96.75 276 ALA A O 1
ATOM 2209 N N . VAL A 1 277 ? 1.983 6.690 -8.485 1.00 95.00 277 VAL A N 1
ATOM 2210 C CA . VAL A 1 277 ? 3.208 7.200 -7.857 1.00 95.00 277 VAL A CA 1
ATOM 2211 C C . VAL A 1 277 ? 4.408 7.042 -8.795 1.00 95.00 277 VAL A C 1
ATOM 2213 O O . VAL A 1 277 ? 5.138 8.004 -9.011 1.00 95.00 277 VAL A O 1
ATOM 2216 N N . VAL A 1 278 ? 4.556 5.900 -9.473 1.00 97.38 278 VAL A N 1
ATOM 2217 C CA . VAL A 1 278 ? 5.638 5.699 -10.453 1.00 97.38 278 VAL A CA 1
ATOM 2218 C C . VAL A 1 278 ? 5.535 6.689 -11.614 1.00 97.38 278 VAL A C 1
ATOM 2220 O O . VAL A 1 278 ? 6.534 7.316 -11.968 1.00 97.38 278 VAL A O 1
ATOM 2223 N N . LEU A 1 279 ? 4.333 6.901 -12.165 1.00 98.06 279 LEU A N 1
ATOM 2224 C CA . LEU A 1 279 ? 4.114 7.910 -13.204 1.00 98.06 279 LEU A CA 1
ATOM 2225 C C . LEU A 1 279 ? 4.497 9.316 -12.719 1.00 98.06 279 LEU A C 1
ATOM 2227 O O . LEU A 1 279 ? 5.157 10.050 -13.452 1.00 98.06 279 LEU A O 1
ATOM 2231 N N . ALA A 1 280 ? 4.141 9.685 -11.485 1.00 97.75 280 ALA A N 1
ATOM 2232 C CA . ALA A 1 280 ? 4.534 10.969 -10.913 1.00 97.75 280 ALA A CA 1
ATOM 2233 C C . ALA A 1 280 ? 6.065 11.120 -10.841 1.00 97.75 280 ALA A C 1
ATOM 2235 O O . ALA A 1 280 ? 6.587 12.179 -11.185 1.00 97.75 280 ALA A O 1
ATOM 2236 N N . GLY A 1 281 ? 6.800 10.065 -10.473 1.00 97.12 281 GLY A N 1
ATOM 2237 C CA . GLY A 1 281 ? 8.268 10.076 -10.518 1.00 97.12 281 GLY A CA 1
ATOM 2238 C C . GLY A 1 281 ? 8.831 10.254 -11.907 1.00 97.12 281 GLY A C 1
ATOM 2239 O O . GLY A 1 281 ? 9.773 11.020 -12.076 1.00 97.12 281 GLY A O 1
ATOM 2240 N N . ILE A 1 282 ? 8.253 9.571 -12.897 1.00 97.88 282 ILE A N 1
ATOM 2241 C CA . ILE A 1 282 ? 8.669 9.702 -14.293 1.00 97.88 282 ILE A CA 1
ATOM 2242 C C . ILE A 1 282 ? 8.503 11.156 -14.741 1.00 97.88 282 ILE A C 1
ATOM 2244 O O . ILE A 1 282 ? 9.444 11.742 -15.265 1.00 97.88 282 ILE A O 1
ATOM 2248 N N . GLU A 1 283 ? 7.342 11.761 -14.493 1.00 97.06 283 GLU A N 1
ATOM 2249 C CA . GLU A 1 283 ? 7.064 13.153 -14.866 1.00 97.06 283 GLU A CA 1
ATOM 2250 C C . GLU A 1 283 ? 7.999 14.135 -14.136 1.00 97.06 283 GLU A C 1
ATOM 2252 O O . GLU A 1 283 ? 8.522 15.057 -14.759 1.00 97.06 283 GLU A O 1
ATOM 2257 N N . MET A 1 284 ? 8.287 13.918 -12.845 1.00 96.69 284 MET A N 1
ATOM 2258 C CA . MET A 1 284 ? 9.258 14.732 -12.096 1.00 96.69 284 MET A CA 1
ATOM 2259 C C . MET A 1 284 ? 10.683 14.589 -12.646 1.00 96.69 284 MET A C 1
ATOM 2261 O O . MET A 1 284 ? 11.379 15.589 -12.840 1.00 96.69 284 MET A O 1
ATOM 2265 N N . ALA A 1 285 ? 11.117 13.357 -12.918 1.00 96.31 285 ALA A N 1
ATOM 2266 C CA . ALA A 1 285 ? 12.426 13.066 -13.486 1.00 96.31 285 ALA A CA 1
ATOM 2267 C C . ALA A 1 285 ? 12.576 13.727 -14.861 1.00 96.31 285 ALA A C 1
ATOM 2269 O O . ALA A 1 285 ? 13.544 14.452 -15.090 1.00 96.31 285 ALA A O 1
ATOM 2270 N N . LEU A 1 286 ? 11.583 13.570 -15.738 1.00 96.38 286 LEU A N 1
ATOM 2271 C CA . LEU A 1 286 ? 11.553 14.199 -17.056 1.00 96.38 286 LEU A CA 1
ATOM 2272 C C . LEU A 1 286 ? 11.547 15.726 -16.963 1.00 96.38 286 LEU A C 1
ATOM 2274 O O . LEU A 1 286 ? 12.348 16.367 -17.639 1.00 96.38 286 LEU A O 1
ATOM 2278 N N . ALA A 1 287 ? 10.735 16.319 -16.085 1.00 95.12 287 ALA A N 1
ATOM 2279 C CA . ALA A 1 287 ? 10.722 17.765 -15.874 1.00 95.12 287 ALA A CA 1
ATOM 2280 C C . ALA A 1 287 ? 12.101 18.304 -15.448 1.00 95.12 287 ALA A C 1
ATOM 2282 O O . ALA A 1 287 ? 12.499 19.385 -15.883 1.00 95.12 287 ALA A O 1
ATOM 2283 N N . SER A 1 288 ? 12.864 17.540 -14.656 1.00 94.06 288 SER A N 1
ATOM 2284 C CA . SER A 1 288 ? 14.208 17.940 -14.214 1.00 94.06 288 SER A CA 1
ATOM 2285 C C . SER A 1 288 ? 15.242 18.016 -15.349 1.00 94.06 288 SER A C 1
ATOM 2287 O O . SER A 1 288 ? 16.185 18.807 -15.257 1.00 94.06 288 SER A O 1
ATOM 2289 N N . ILE A 1 289 ? 15.038 17.249 -16.427 1.00 93.69 289 ILE A N 1
ATOM 2290 C CA . ILE A 1 289 ? 15.916 17.183 -17.611 1.00 93.69 289 ILE A CA 1
ATOM 2291 C C . ILE A 1 289 ? 15.282 17.791 -18.872 1.00 93.69 289 ILE A C 1
ATOM 2293 O O . ILE A 1 289 ? 15.862 17.699 -19.949 1.00 93.69 289 ILE A O 1
ATOM 2297 N N . GLY A 1 290 ? 14.099 18.404 -18.757 1.00 92.25 290 GLY A N 1
ATOM 2298 C CA . GLY A 1 290 ? 13.360 18.981 -19.887 1.00 92.25 290 GLY A CA 1
ATOM 2299 C C . GLY A 1 290 ? 12.779 17.954 -20.871 1.00 92.25 290 GLY A C 1
ATOM 2300 O O . GLY A 1 290 ? 12.557 18.291 -22.029 1.00 92.25 290 GLY A O 1
ATOM 2301 N N . GLY A 1 291 ? 12.558 16.710 -20.439 1.00 92.75 291 GLY A N 1
ATOM 2302 C CA . GLY A 1 291 ? 12.027 15.625 -21.267 1.00 92.75 291 GLY A CA 1
ATOM 2303 C C . GLY A 1 291 ? 10.495 15.570 -21.328 1.00 92.75 291 GLY A C 1
ATOM 2304 O O . GLY A 1 291 ? 9.795 16.141 -20.494 1.00 92.75 291 GLY A O 1
ATOM 2305 N N . ASN A 1 292 ? 9.969 14.820 -22.301 1.00 94.56 292 ASN A N 1
ATOM 2306 C CA . ASN A 1 292 ? 8.535 14.576 -22.482 1.00 94.56 292 ASN A CA 1
ATOM 2307 C C . ASN A 1 292 ? 8.231 13.072 -22.471 1.00 94.56 292 ASN A C 1
ATOM 2309 O O . ASN A 1 292 ? 8.843 12.315 -23.227 1.00 94.56 292 ASN A O 1
ATOM 2313 N N . ILE A 1 293 ? 7.252 12.631 -21.668 1.00 96.31 293 ILE A N 1
ATOM 2314 C CA . ILE A 1 293 ? 6.883 11.208 -21.563 1.00 96.31 293 ILE A CA 1
ATOM 2315 C C . ILE A 1 293 ? 6.427 10.627 -22.909 1.00 96.31 293 ILE A C 1
ATOM 2317 O O . ILE A 1 293 ? 6.652 9.448 -23.176 1.00 96.31 293 ILE A O 1
ATOM 2321 N N . ALA A 1 294 ? 5.849 11.449 -23.793 1.00 96.38 294 ALA A N 1
ATOM 2322 C CA . ALA A 1 294 ? 5.412 11.033 -25.126 1.00 96.38 294 ALA A CA 1
ATOM 2323 C C . ALA A 1 294 ? 6.553 10.559 -26.040 1.00 96.38 294 ALA A C 1
ATOM 2325 O O . ALA A 1 294 ? 6.270 9.960 -27.068 1.00 96.38 294 ALA A O 1
ATOM 2326 N N . GLU A 1 295 ? 7.817 10.794 -25.690 1.00 95.56 295 GLU A N 1
ATOM 2327 C CA . GLU A 1 295 ? 8.992 10.414 -26.491 1.00 95.56 295 GLU A CA 1
ATOM 2328 C C . GLU A 1 295 ? 9.757 9.224 -25.894 1.00 95.56 295 GLU A C 1
ATOM 2330 O O . GLU A 1 295 ? 10.744 8.757 -26.463 1.00 95.56 295 GLU A O 1
ATOM 2335 N N . GLN A 1 296 ? 9.316 8.728 -24.737 1.00 97.44 296 GLN A N 1
ATOM 2336 C CA . GLN A 1 296 ? 10.088 7.779 -23.944 1.00 97.44 296 GLN A CA 1
ATOM 2337 C C . GLN A 1 296 ? 9.864 6.338 -24.389 1.00 97.44 296 GLN A C 1
ATOM 2339 O O . GLN A 1 296 ? 8.773 5.957 -24.818 1.00 97.44 296 GLN A O 1
ATOM 2344 N N . ARG A 1 297 ? 10.918 5.532 -24.242 1.00 98.19 297 ARG A N 1
ATOM 2345 C CA . ARG A 1 297 ? 10.894 4.075 -24.404 1.00 98.19 297 ARG A CA 1
ATOM 2346 C C . ARG A 1 297 ? 11.111 3.452 -23.034 1.00 98.19 297 ARG A C 1
ATOM 2348 O O . ARG A 1 297 ? 12.075 3.797 -22.352 1.00 98.19 297 ARG A O 1
ATOM 2355 N N . ILE A 1 298 ? 10.211 2.571 -22.631 1.00 98.62 298 ILE A N 1
ATOM 2356 C CA . ILE A 1 298 ? 10.078 2.110 -21.254 1.00 98.62 298 ILE A CA 1
ATOM 2357 C C . ILE A 1 298 ? 10.210 0.592 -21.216 1.00 98.62 298 ILE A C 1
ATOM 2359 O O . ILE A 1 298 ? 9.531 -0.121 -21.955 1.00 98.62 298 ILE A O 1
ATOM 2363 N N . VAL A 1 299 ? 11.066 0.101 -20.326 1.00 98.69 299 VAL A N 1
ATOM 2364 C CA . VAL A 1 299 ? 11.120 -1.314 -19.954 1.00 98.69 299 VAL A CA 1
ATOM 2365 C C . VAL A 1 299 ? 10.596 -1.462 -18.534 1.00 98.69 299 VAL A C 1
ATOM 2367 O O . VAL A 1 299 ? 11.061 -0.775 -17.626 1.00 98.69 299 VAL A O 1
ATOM 2370 N N . VAL A 1 300 ? 9.643 -2.373 -18.344 1.00 98.56 300 VAL A N 1
ATOM 2371 C CA . VAL A 1 300 ? 9.119 -2.759 -17.031 1.00 98.56 300 VAL A CA 1
ATOM 2372 C C . VAL A 1 300 ? 9.488 -4.216 -16.767 1.00 98.56 300 VAL A C 1
ATOM 2374 O O . VAL A 1 300 ? 9.015 -5.126 -17.451 1.00 98.56 300 VAL A O 1
ATOM 2377 N N . LEU A 1 301 ? 10.337 -4.451 -15.772 1.00 97.81 301 LEU A N 1
ATOM 2378 C CA . LEU A 1 301 ? 10.646 -5.784 -15.275 1.00 97.81 301 LEU A CA 1
ATOM 2379 C C . LEU A 1 301 ? 9.648 -6.144 -14.172 1.00 97.81 301 LEU A C 1
ATOM 2381 O O . LEU A 1 301 ? 9.754 -5.662 -13.051 1.00 97.81 301 LEU A O 1
ATOM 2385 N N . GLY A 1 302 ? 8.688 -7.007 -14.487 1.00 94.62 302 GLY A N 1
ATOM 2386 C CA . GLY A 1 302 ? 7.620 -7.408 -13.579 1.00 94.62 302 GLY A CA 1
ATOM 2387 C C . GLY A 1 302 ? 6.251 -7.244 -14.227 1.00 94.62 302 GLY A C 1
ATOM 2388 O O . GLY A 1 302 ? 5.836 -6.146 -14.579 1.00 94.62 302 GLY A O 1
ATOM 2389 N N . ALA A 1 303 ? 5.516 -8.349 -14.344 1.00 92.31 303 ALA A N 1
ATOM 2390 C CA . ALA A 1 303 ? 4.159 -8.391 -14.896 1.00 92.31 303 ALA A CA 1
ATOM 2391 C C . ALA A 1 303 ? 3.125 -8.807 -13.836 1.00 92.31 303 ALA A C 1
ATOM 2393 O O . ALA A 1 303 ? 2.233 -9.627 -14.084 1.00 92.31 303 ALA A O 1
ATOM 2394 N N . GLY A 1 304 ? 3.324 -8.322 -12.609 1.00 90.31 304 GLY A N 1
ATOM 2395 C CA . GLY A 1 304 ? 2.362 -8.413 -11.512 1.00 90.31 304 GLY A CA 1
ATOM 2396 C C . GLY A 1 304 ? 1.385 -7.233 -11.503 1.00 90.31 304 GLY A C 1
ATOM 2397 O O . GLY A 1 304 ? 1.287 -6.492 -12.481 1.00 90.31 304 GLY A O 1
ATOM 2398 N N . ALA A 1 305 ? 0.694 -7.049 -10.375 1.00 90.00 305 ALA A N 1
ATOM 2399 C CA . ALA A 1 305 ? -0.235 -5.940 -10.144 1.00 90.00 305 ALA A CA 1
ATOM 2400 C C . ALA A 1 305 ? 0.425 -4.566 -10.373 1.00 90.00 305 ALA A C 1
ATOM 2402 O O . ALA A 1 305 ? -0.047 -3.800 -11.215 1.00 90.00 305 ALA A O 1
ATOM 2403 N N . GLY A 1 306 ? 1.568 -4.314 -9.720 1.00 91.50 306 GLY A N 1
ATOM 2404 C CA . GLY A 1 306 ? 2.314 -3.059 -9.852 1.00 91.50 306 GLY A CA 1
ATOM 2405 C C . GLY A 1 306 ? 2.797 -2.794 -11.276 1.00 91.50 306 GLY A C 1
ATOM 2406 O O . GLY A 1 306 ? 2.511 -1.740 -11.837 1.00 91.50 306 GLY A O 1
ATOM 2407 N N . GLY A 1 307 ? 3.453 -3.774 -11.907 1.00 94.44 307 GLY A N 1
ATOM 2408 C CA . GLY A 1 307 ? 3.928 -3.654 -13.290 1.00 94.44 307 GLY A CA 1
ATOM 2409 C C . GLY A 1 307 ? 2.810 -3.348 -14.287 1.00 94.44 307 GLY A C 1
ATOM 2410 O O . GLY A 1 307 ? 2.941 -2.454 -15.124 1.00 94.44 307 GLY A O 1
ATOM 2411 N N . LEU A 1 308 ? 1.665 -4.025 -14.154 1.00 94.00 308 LEU A N 1
ATOM 2412 C CA . LEU A 1 308 ? 0.497 -3.720 -14.971 1.00 94.00 308 LEU A CA 1
ATOM 2413 C C . LEU A 1 308 ? -0.039 -2.308 -14.705 1.00 94.00 308 LEU A C 1
ATOM 2415 O O . LEU A 1 308 ? -0.345 -1.570 -15.644 1.00 94.00 308 LEU A O 1
ATOM 2419 N N . GLY A 1 309 ? -0.163 -1.943 -13.432 1.00 95.19 309 GLY A N 1
ATOM 2420 C CA . GLY A 1 309 ? -0.613 -0.631 -12.992 1.00 95.19 309 GLY A CA 1
ATOM 2421 C C . GLY A 1 309 ? 0.208 0.507 -13.589 1.00 95.19 309 GLY A C 1
ATOM 2422 O O . GLY A 1 309 ? -0.350 1.453 -14.146 1.00 95.19 309 GLY A O 1
ATOM 2423 N N . ILE A 1 310 ? 1.534 0.366 -13.556 1.00 97.19 310 ILE A N 1
ATOM 2424 C CA . ILE A 1 310 ? 2.496 1.297 -14.158 1.00 97.19 310 ILE A CA 1
ATOM 2425 C C . ILE A 1 310 ? 2.225 1.451 -15.655 1.00 97.19 310 ILE A C 1
ATOM 2427 O O . ILE A 1 310 ? 2.058 2.571 -16.139 1.00 97.19 310 ILE A O 1
ATOM 2431 N N . VAL A 1 311 ? 2.102 0.343 -16.391 1.00 97.06 311 VAL A N 1
ATOM 2432 C CA . VAL A 1 311 ? 1.844 0.379 -17.839 1.00 97.06 311 VAL A CA 1
ATOM 2433 C C . VAL A 1 311 ? 0.495 1.027 -18.156 1.00 97.06 311 VAL A C 1
ATOM 2435 O O . VAL A 1 311 ? 0.419 1.849 -19.071 1.00 97.06 311 VAL A O 1
ATOM 2438 N N . ARG A 1 312 ? -0.567 0.713 -17.401 1.00 95.75 312 ARG A N 1
ATOM 2439 C CA . ARG A 1 312 ? -1.893 1.333 -17.577 1.00 95.75 312 ARG A CA 1
ATOM 2440 C C . ARG A 1 312 ? -1.835 2.852 -17.355 1.00 95.75 312 ARG A C 1
ATOM 2442 O O . ARG A 1 312 ? -2.412 3.592 -18.150 1.00 95.75 312 ARG A O 1
ATOM 2449 N N . GLN A 1 313 ? -1.111 3.326 -16.339 1.00 97.25 313 GLN A N 1
ATOM 2450 C CA . GLN A 1 313 ? -0.981 4.761 -16.044 1.00 97.25 313 GLN A CA 1
ATOM 2451 C C . GLN A 1 313 ? -0.121 5.500 -17.075 1.00 97.25 313 GLN A C 1
ATOM 2453 O O . GLN A 1 313 ? -0.511 6.565 -17.554 1.00 97.25 313 GLN A O 1
ATOM 2458 N N . VAL A 1 314 ? 0.996 4.908 -17.503 1.00 97.81 314 VAL A N 1
ATOM 2459 C CA . VAL A 1 314 ? 1.816 5.434 -18.606 1.00 97.81 314 VAL A CA 1
ATOM 2460 C C . VAL A 1 314 ? 0.994 5.548 -19.892 1.00 97.81 314 VAL A C 1
ATOM 2462 O O . VAL A 1 314 ? 1.012 6.589 -20.546 1.00 97.81 314 VAL A O 1
ATOM 2465 N N . ARG A 1 315 ? 0.223 4.513 -20.248 1.00 97.19 315 ARG A N 1
ATOM 2466 C CA . ARG A 1 315 ? -0.651 4.546 -21.432 1.00 97.19 315 ARG A CA 1
ATOM 2467 C C . ARG A 1 315 ? -1.733 5.614 -21.321 1.00 97.19 315 ARG A C 1
ATOM 2469 O O . ARG A 1 315 ? -1.987 6.298 -22.305 1.00 97.19 315 ARG A O 1
ATOM 2476 N N . ALA A 1 316 ? -2.316 5.820 -20.140 1.00 96.69 316 ALA A N 1
ATOM 2477 C CA . ALA A 1 316 ? -3.255 6.917 -19.917 1.00 96.69 316 ALA A CA 1
ATOM 2478 C C . ALA A 1 316 ? -2.588 8.295 -20.109 1.00 96.69 316 ALA A C 1
ATOM 2480 O O . ALA A 1 316 ? -3.173 9.185 -20.729 1.00 96.69 316 ALA A O 1
ATOM 2481 N N . ALA A 1 317 ? -1.347 8.466 -19.643 1.00 97.31 317 ALA A N 1
ATOM 2482 C CA . ALA A 1 317 ? -0.564 9.686 -19.849 1.00 97.31 317 ALA A CA 1
ATOM 2483 C C . ALA A 1 317 ? -0.193 9.916 -21.328 1.00 97.31 317 ALA A C 1
ATOM 2485 O O . ALA A 1 317 ? -0.116 11.063 -21.777 1.00 97.31 317 ALA A O 1
ATOM 2486 N N . TRP A 1 318 ? 0.019 8.839 -22.087 1.00 98.00 318 TRP A N 1
ATOM 2487 C CA . TRP A 1 318 ? 0.228 8.851 -23.536 1.00 98.00 318 TRP A CA 1
ATOM 2488 C C . TRP A 1 318 ? -1.045 9.153 -24.327 1.00 98.00 318 TRP A C 1
ATOM 2490 O O . TRP A 1 318 ? -0.990 9.951 -25.263 1.00 98.00 318 TRP A O 1
ATOM 2500 N N . ASP A 1 319 ? -2.186 8.587 -23.928 1.00 97.50 319 ASP A N 1
ATOM 2501 C CA . ASP A 1 319 ? -3.497 8.871 -24.520 1.00 97.50 319 ASP A CA 1
ATOM 2502 C C . ASP A 1 319 ? -3.817 10.374 -24.408 1.00 97.50 319 ASP A C 1
ATOM 2504 O O . ASP A 1 319 ? -4.196 11.006 -25.392 1.00 97.50 319 ASP A O 1
ATOM 2508 N N . GLN A 1 320 ? -3.553 10.988 -23.247 1.00 96.75 320 GLN A N 1
ATOM 2509 C CA . GLN A 1 320 ? -3.716 12.437 -23.036 1.00 96.75 320 GLN A CA 1
ATOM 2510 C C . GLN A 1 320 ? -2.796 13.304 -23.912 1.00 96.75 320 GLN A C 1
ATOM 2512 O O . GLN A 1 320 ? -3.088 14.477 -24.136 1.00 96.75 320 GLN A O 1
ATOM 2517 N N . ARG A 1 321 ? -1.691 12.738 -24.410 1.00 96.38 321 ARG A N 1
ATOM 2518 C CA . ARG A 1 321 ? -0.711 13.404 -25.283 1.00 96.38 321 ARG A CA 1
ATOM 2519 C C . ARG A 1 321 ? -0.857 13.016 -26.757 1.00 96.38 321 ARG A C 1
ATOM 2521 O O . ARG A 1 321 ? -0.034 13.423 -27.570 1.00 96.38 321 ARG A O 1
ATOM 2528 N N . GLY A 1 322 ? -1.884 12.240 -27.105 1.00 96.81 322 GLY A N 1
ATOM 2529 C CA . GLY A 1 322 ? -2.169 11.848 -28.485 1.00 96.81 322 GLY A CA 1
ATOM 2530 C C . GLY A 1 322 ? -1.188 10.836 -29.084 1.00 96.81 322 GLY A C 1
ATOM 2531 O O . GLY A 1 322 ? -1.086 10.746 -30.305 1.00 96.81 322 GLY A O 1
ATOM 2532 N N . VAL A 1 323 ? -0.461 10.068 -28.264 1.00 97.69 323 VAL A N 1
ATOM 2533 C CA . VAL A 1 323 ? 0.428 9.007 -28.769 1.00 97.69 323 VAL A CA 1
ATOM 2534 C C . VAL A 1 323 ? -0.419 7.859 -29.319 1.00 97.69 323 VAL A C 1
ATOM 2536 O O . VAL A 1 323 ? -1.297 7.348 -28.623 1.00 97.69 323 VAL A O 1
ATOM 2539 N N . SER A 1 324 ? -0.153 7.422 -30.553 1.00 96.88 324 SER A N 1
ATOM 2540 C CA . SER A 1 324 ? -0.938 6.363 -31.197 1.00 96.88 324 SER A CA 1
ATOM 2541 C C . SER A 1 324 ? -0.799 5.022 -30.465 1.00 96.88 324 SER A C 1
ATOM 2543 O O . SER A 1 324 ? 0.260 4.710 -29.928 1.00 96.88 324 SER A O 1
ATOM 2545 N N . ARG A 1 325 ? -1.837 4.172 -30.480 1.00 94.12 325 ARG A N 1
ATOM 2546 C CA . ARG A 1 325 ? -1.771 2.830 -29.859 1.00 94.12 325 ARG A CA 1
ATOM 2547 C C . ARG A 1 325 ? -0.604 1.988 -30.383 1.00 94.12 325 ARG A C 1
ATOM 2549 O O . ARG A 1 325 ? 0.035 1.290 -29.600 1.00 94.12 325 ARG A O 1
ATOM 2556 N N . ARG A 1 326 ? -0.300 2.102 -31.680 1.00 93.38 326 ARG A N 1
ATOM 2557 C CA . ARG A 1 326 ? 0.850 1.445 -32.314 1.00 93.38 326 ARG A CA 1
ATOM 2558 C C . ARG A 1 326 ? 2.168 1.906 -31.688 1.00 93.38 326 ARG A C 1
ATOM 2560 O O . ARG A 1 326 ? 2.990 1.070 -31.329 1.00 93.38 326 ARG A O 1
ATOM 2567 N N . ASP A 1 327 ? 2.346 3.215 -31.516 1.00 95.19 327 ASP A N 1
ATOM 2568 C CA . ASP A 1 327 ? 3.553 3.769 -30.896 1.00 95.19 327 ASP A CA 1
ATOM 2569 C C . ASP A 1 327 ? 3.646 3.406 -29.416 1.00 95.19 327 ASP A C 1
ATOM 2571 O O . ASP A 1 327 ? 4.723 3.063 -28.940 1.00 95.19 327 ASP A O 1
ATOM 2575 N N . GLN A 1 328 ? 2.526 3.430 -28.686 1.00 95.50 328 GLN A N 1
ATOM 2576 C CA . GLN A 1 328 ? 2.495 3.003 -27.286 1.00 95.50 328 GLN A CA 1
ATOM 2577 C C . GLN A 1 328 ? 2.981 1.557 -27.145 1.00 95.50 328 GLN A C 1
ATOM 2579 O O . GLN A 1 328 ? 3.803 1.276 -26.278 1.00 95.50 328 GLN A O 1
ATOM 2584 N N . GLN A 1 329 ? 2.505 0.648 -28.003 1.00 92.56 329 GLN A N 1
ATOM 2585 C CA . GLN A 1 329 ? 2.905 -0.760 -27.977 1.00 92.56 329 GLN A CA 1
ATOM 2586 C C . GLN A 1 329 ? 4.391 -0.936 -28.310 1.00 92.56 329 GLN A C 1
ATOM 2588 O O . GLN A 1 329 ? 5.083 -1.663 -27.607 1.00 92.56 329 GLN A O 1
ATOM 2593 N N . ALA A 1 330 ? 4.904 -0.207 -29.306 1.00 94.50 330 ALA A N 1
ATOM 2594 C CA . ALA A 1 330 ? 6.321 -0.231 -29.676 1.00 94.50 330 ALA A CA 1
ATOM 2595 C C . ALA A 1 330 ? 7.258 0.392 -28.622 1.00 94.50 330 ALA A C 1
ATOM 2597 O O . ALA A 1 330 ? 8.456 0.119 -28.619 1.00 94.50 330 ALA A O 1
ATOM 2598 N N . ARG A 1 331 ? 6.736 1.242 -27.730 1.00 96.75 331 ARG A N 1
ATOM 2599 C CA . ARG A 1 331 ? 7.530 1.994 -26.746 1.00 96.75 331 ARG A CA 1
ATOM 2600 C C . ARG A 1 331 ? 7.539 1.396 -25.348 1.00 96.75 331 ARG A C 1
ATOM 2602 O O . ARG A 1 331 ? 8.313 1.881 -24.530 1.00 96.75 331 ARG A O 1
ATOM 2609 N N . VAL A 1 332 ? 6.724 0.385 -25.046 1.00 97.75 332 VAL A N 1
ATOM 2610 C CA . VAL A 1 332 ? 6.710 -0.257 -23.721 1.00 97.75 332 VAL A CA 1
ATOM 2611 C C . VAL A 1 332 ? 6.930 -1.756 -23.830 1.00 97.75 332 VAL A C 1
ATOM 2613 O O . VAL A 1 332 ? 6.100 -2.452 -24.400 1.00 97.75 332 VAL A O 1
ATOM 2616 N N . ALA A 1 333 ? 8.024 -2.258 -23.263 1.00 97.94 333 ALA A N 1
ATOM 2617 C CA . ALA A 1 333 ? 8.301 -3.687 -23.141 1.00 97.94 333 ALA A CA 1
ATOM 2618 C C . ALA A 1 333 ? 8.111 -4.137 -21.692 1.00 97.94 333 ALA A C 1
ATOM 2620 O O . ALA A 1 333 ? 8.633 -3.505 -20.773 1.00 97.94 333 ALA A O 1
ATOM 2621 N N . VAL A 1 334 ? 7.401 -5.246 -21.489 1.00 97.75 334 VAL A N 1
ATOM 2622 C CA . VAL A 1 334 ? 7.177 -5.822 -20.157 1.00 97.75 334 VAL A CA 1
ATOM 2623 C C . VAL A 1 334 ? 7.723 -7.236 -20.098 1.00 97.75 334 VAL A C 1
ATOM 2625 O O . VAL A 1 334 ? 7.453 -8.053 -20.980 1.00 97.75 334 VAL A O 1
ATOM 2628 N N . LEU A 1 335 ? 8.480 -7.527 -19.046 1.00 96.44 335 LEU A N 1
ATOM 2629 C CA . LEU A 1 335 ? 9.092 -8.829 -18.823 1.00 96.44 335 LEU A CA 1
ATOM 2630 C C . LEU A 1 335 ? 8.481 -9.511 -17.595 1.00 96.44 335 LEU A C 1
ATOM 2632 O O . LEU A 1 335 ? 8.210 -8.866 -16.582 1.00 96.44 335 LEU A O 1
ATOM 2636 N N . ASP A 1 336 ? 8.294 -10.828 -17.674 1.00 92.75 336 ASP A N 1
ATOM 2637 C CA . ASP A 1 336 ? 8.070 -11.690 -16.510 1.00 92.75 336 ASP A CA 1
ATOM 2638 C C . ASP A 1 336 ? 9.267 -12.638 -16.302 1.00 92.75 336 ASP A C 1
ATOM 2640 O O . ASP A 1 336 ? 10.296 -12.518 -16.967 1.00 92.75 336 ASP A O 1
ATOM 2644 N N . ARG A 1 337 ? 9.152 -13.600 -15.379 1.00 89.62 337 ARG A N 1
ATOM 2645 C CA . ARG A 1 337 ? 10.200 -14.605 -15.108 1.00 89.62 337 ARG A CA 1
ATOM 2646 C C . ARG A 1 337 ? 10.651 -15.422 -16.334 1.00 89.62 337 ARG A C 1
ATOM 2648 O O . ARG A 1 337 ? 11.679 -16.081 -16.271 1.00 89.62 337 ARG A O 1
ATOM 2655 N N . ARG A 1 338 ? 9.875 -15.433 -17.424 1.00 90.06 338 ARG A N 1
ATOM 2656 C CA . ARG A 1 338 ? 10.177 -16.112 -18.699 1.00 90.06 338 ARG A CA 1
ATOM 2657 C C . ARG A 1 338 ? 10.757 -15.156 -19.754 1.00 90.06 338 ARG A C 1
ATOM 2659 O O . ARG A 1 338 ? 10.964 -15.578 -20.889 1.00 90.06 338 ARG A O 1
ATOM 2666 N N . GLY A 1 339 ? 11.004 -13.894 -19.399 1.00 93.75 339 GLY A N 1
ATOM 2667 C CA . GLY A 1 339 ? 11.460 -12.836 -20.301 1.00 93.75 339 GLY A CA 1
ATOM 2668 C C . GLY A 1 339 ? 10.322 -11.958 -20.831 1.00 93.75 339 GLY A C 1
ATOM 2669 O O . GLY A 1 339 ? 9.237 -11.898 -20.251 1.00 93.75 339 GLY A O 1
ATOM 2670 N N . LEU A 1 340 ? 10.587 -11.254 -21.934 1.00 96.50 340 LEU A N 1
ATOM 2671 C CA . LEU A 1 340 ? 9.628 -10.416 -22.659 1.00 96.50 340 LEU A CA 1
ATOM 2672 C C . LEU A 1 340 ? 8.318 -11.158 -22.943 1.00 96.50 340 LEU A C 1
ATOM 2674 O O . LEU A 1 340 ? 8.308 -12.242 -23.537 1.00 96.50 340 LEU A O 1
ATOM 2678 N N . ILE A 1 341 ? 7.209 -10.518 -22.579 1.00 94.81 341 ILE A N 1
ATOM 2679 C CA . ILE A 1 341 ? 5.870 -11.014 -22.873 1.00 94.81 341 ILE A CA 1
ATOM 2680 C C . ILE A 1 341 ? 5.557 -10.723 -24.339 1.00 94.81 341 ILE A C 1
ATOM 2682 O O . ILE A 1 341 ? 5.454 -9.574 -24.760 1.00 94.81 341 ILE A O 1
ATOM 2686 N N . VAL A 1 342 ? 5.368 -11.790 -25.106 1.00 93.81 342 VAL A N 1
ATOM 2687 C CA . VAL A 1 342 ? 4.947 -11.749 -26.510 1.00 93.81 342 VAL A CA 1
ATOM 2688 C C . VAL A 1 342 ? 3.635 -12.515 -26.625 1.00 93.81 342 VAL A C 1
ATOM 2690 O O . VAL A 1 342 ? 3.407 -13.475 -25.882 1.00 93.81 342 VAL A O 1
ATOM 2693 N N . GLU A 1 343 ? 2.755 -12.070 -27.514 1.00 90.44 343 GLU A N 1
ATOM 2694 C CA . GLU A 1 343 ? 1.473 -12.713 -27.774 1.00 90.44 343 GLU A CA 1
ATOM 2695 C C . GLU A 1 343 ? 1.673 -14.189 -28.138 1.00 90.44 343 GLU A C 1
ATOM 2697 O O . GLU A 1 343 ? 2.523 -14.555 -28.951 1.00 90.44 343 GLU A O 1
ATOM 2702 N N . SER A 1 344 ? 0.910 -15.047 -27.465 1.00 84.88 344 SER A N 1
ATOM 2703 C CA . SER A 1 344 ? 0.876 -16.490 -27.681 1.00 84.88 344 SER A CA 1
ATOM 2704 C C . SER A 1 344 ? -0.417 -17.052 -27.092 1.00 84.88 344 SER A C 1
ATOM 2706 O O . SER A 1 344 ? -1.034 -16.416 -26.232 1.00 84.88 344 SER A O 1
ATOM 2708 N N . GLU A 1 345 ? -0.812 -18.254 -27.508 1.00 69.75 345 GLU A N 1
ATOM 2709 C CA . GLU A 1 345 ? -1.984 -18.938 -26.942 1.00 69.75 345 GLU A CA 1
ATOM 2710 C C . GLU A 1 345 ? -1.821 -19.238 -25.439 1.00 69.75 345 GLU A C 1
ATOM 2712 O O . GLU A 1 345 ? -2.798 -19.233 -24.693 1.00 69.75 345 GLU A O 1
ATOM 2717 N N . GLU A 1 346 ? -0.579 -19.399 -24.969 1.00 75.75 346 GLU A N 1
ATOM 2718 C CA . GLU A 1 346 ? -0.219 -19.648 -23.564 1.00 75.75 346 GLU A CA 1
ATOM 2719 C C . GLU A 1 346 ? -0.220 -18.378 -22.690 1.00 75.75 346 GLU A C 1
ATOM 2721 O O . GLU A 1 346 ? 0.068 -18.438 -21.489 1.00 75.75 346 GLU A O 1
ATOM 2726 N N . THR A 1 347 ? -0.470 -17.199 -23.268 1.00 79.06 347 THR A N 1
ATOM 2727 C CA . THR A 1 347 ? -0.410 -15.937 -22.527 1.00 79.06 347 THR A CA 1
ATOM 2728 C C . THR A 1 347 ? -1.648 -15.782 -21.644 1.00 79.06 347 THR A C 1
ATOM 2730 O O . THR A 1 347 ? -2.770 -15.639 -22.145 1.00 79.06 347 THR A O 1
ATOM 2733 N N . ASP A 1 348 ? -1.421 -15.756 -20.322 1.00 78.94 348 ASP A N 1
ATOM 2734 C CA . ASP A 1 348 ? -2.435 -15.467 -19.300 1.00 78.94 348 ASP A CA 1
ATOM 2735 C C . ASP A 1 348 ? -3.318 -14.290 -19.739 1.00 78.94 348 ASP A C 1
ATOM 2737 O O . ASP A 1 348 ? -2.805 -13.268 -20.203 1.00 78.94 348 ASP A O 1
ATOM 2741 N N . ALA A 1 349 ? -4.638 -14.397 -19.563 1.00 80.94 349 ALA A N 1
ATOM 2742 C CA . ALA A 1 349 ? -5.588 -13.410 -20.087 1.00 80.94 349 ALA A CA 1
ATOM 2743 C C . ALA A 1 349 ? -5.245 -11.965 -19.683 1.00 80.94 349 ALA A C 1
ATOM 2745 O O . ALA A 1 349 ? -5.323 -11.060 -20.511 1.00 80.94 349 ALA A O 1
ATOM 2746 N N . TYR A 1 350 ? -4.789 -11.766 -18.444 1.00 80.62 350 TYR A N 1
ATOM 2747 C CA . TYR A 1 350 ? -4.406 -10.453 -17.929 1.00 80.62 350 TYR A CA 1
ATOM 2748 C C . TYR A 1 350 ? -3.095 -9.910 -18.524 1.00 80.62 350 TYR A C 1
ATOM 2750 O O . TYR A 1 350 ? -2.894 -8.703 -18.576 1.00 80.62 350 TYR A O 1
ATOM 2758 N N . LYS A 1 351 ? -2.190 -10.779 -18.993 1.00 85.75 351 LYS A N 1
ATOM 2759 C CA . LYS A 1 351 ? -0.917 -10.374 -19.613 1.00 85.75 351 LYS A CA 1
ATOM 2760 C C . LYS A 1 351 ? -1.068 -10.004 -21.077 1.00 85.75 351 LYS A C 1
ATOM 2762 O O . LYS A 1 351 ? -0.152 -9.409 -21.633 1.00 85.75 351 LYS A O 1
ATOM 2767 N N . ARG A 1 352 ? -2.198 -10.329 -21.710 1.00 87.81 352 ARG A N 1
ATOM 2768 C CA . ARG A 1 352 ? -2.432 -9.999 -23.122 1.00 87.81 352 ARG A CA 1
ATOM 2769 C C . ARG A 1 352 ? -2.327 -8.501 -23.376 1.00 87.81 352 ARG A C 1
ATOM 2771 O O . ARG A 1 352 ? -1.736 -8.104 -24.367 1.00 87.81 352 ARG A O 1
ATOM 2778 N N . GLU A 1 353 ? -2.788 -7.663 -22.446 1.00 89.38 353 GLU A N 1
ATOM 2779 C CA . GLU A 1 353 ? -2.638 -6.209 -22.593 1.00 89.38 353 GLU A CA 1
ATOM 2780 C C . GLU A 1 353 ? -1.180 -5.727 -22.479 1.00 89.38 353 GLU A C 1
ATOM 2782 O O . GLU A 1 353 ? -0.864 -4.625 -22.928 1.00 89.38 353 GLU A O 1
ATOM 2787 N N . LEU A 1 354 ? -0.291 -6.531 -21.893 1.00 92.56 354 LEU A N 1
ATOM 2788 C CA . LEU A 1 354 ? 1.136 -6.242 -21.728 1.00 92.56 354 LEU A CA 1
ATOM 2789 C C . LEU A 1 354 ? 1.997 -6.836 -22.847 1.00 92.56 354 LEU A C 1
ATOM 2791 O O . LEU A 1 354 ? 3.173 -6.493 -22.954 1.00 92.56 354 LEU A O 1
ATOM 2795 N N . ALA A 1 355 ? 1.431 -7.735 -23.648 1.00 93.81 355 ALA A N 1
ATOM 2796 C CA . ALA A 1 355 ? 2.164 -8.502 -24.633 1.00 93.81 355 ALA A CA 1
ATOM 2797 C C . ALA A 1 355 ? 2.525 -7.666 -25.868 1.00 93.81 355 ALA A C 1
ATOM 2799 O O . ALA A 1 355 ? 1.748 -6.836 -26.351 1.00 93.81 355 ALA A O 1
ATOM 2800 N N . TRP A 1 356 ? 3.716 -7.919 -26.402 1.00 94.75 356 TRP A N 1
ATOM 2801 C CA . TRP A 1 356 ? 4.091 -7.473 -27.738 1.00 94.75 356 TRP A CA 1
ATOM 2802 C C . TRP A 1 356 ? 3.511 -8.388 -28.818 1.00 94.75 356 TRP A C 1
ATOM 2804 O O . TRP A 1 356 ? 3.518 -9.606 -28.630 1.00 94.75 356 TRP A O 1
ATOM 2814 N N . PRO A 1 357 ? 3.107 -7.843 -29.979 1.00 93.62 357 PRO A N 1
ATOM 2815 C CA . PRO A 1 357 ? 2.825 -8.647 -31.157 1.00 93.62 357 PRO A CA 1
ATOM 2816 C C . PRO A 1 357 ? 4.078 -9.414 -31.578 1.00 93.62 357 PRO A C 1
ATOM 2818 O O . PRO A 1 357 ? 5.209 -8.934 -31.412 1.00 93.62 357 PRO A O 1
ATOM 2821 N N . VAL A 1 358 ? 3.885 -10.593 -32.163 1.00 93.44 358 VAL A N 1
ATOM 2822 C CA . VAL A 1 358 ? 4.987 -11.462 -32.604 1.00 93.44 358 VAL A CA 1
ATOM 2823 C C . VAL A 1 358 ? 5.873 -10.748 -33.629 1.00 93.44 358 VAL A C 1
ATOM 2825 O O . VAL A 1 358 ? 7.098 -10.845 -33.571 1.00 93.44 358 VAL A O 1
ATOM 2828 N N . GLU A 1 359 ? 5.274 -9.974 -34.530 1.00 94.12 359 GLU A N 1
ATOM 2829 C CA . GLU A 1 359 ? 5.960 -9.225 -35.583 1.00 94.12 359 GLU A CA 1
ATOM 2830 C C . GLU A 1 359 ? 6.851 -8.125 -35.006 1.00 94.12 359 GLU A C 1
ATOM 2832 O O . GLU A 1 359 ? 7.952 -7.899 -35.508 1.00 94.12 359 GLU A O 1
ATOM 2837 N N . LEU A 1 360 ? 6.403 -7.468 -33.931 1.00 94.88 360 LEU A N 1
ATOM 2838 C CA . LEU A 1 360 ? 7.190 -6.452 -33.239 1.00 94.88 360 LEU A CA 1
ATOM 2839 C C . LEU A 1 360 ? 8.396 -7.094 -32.548 1.00 94.88 360 LEU A C 1
ATOM 2841 O O . LEU A 1 360 ? 9.520 -6.623 -32.709 1.00 94.88 360 LEU A O 1
ATOM 2845 N N . ALA A 1 361 ? 8.189 -8.211 -31.844 1.00 94.88 361 ALA A N 1
ATOM 2846 C CA . ALA A 1 361 ? 9.289 -8.957 -31.240 1.00 94.88 361 ALA A CA 1
ATOM 2847 C C . ALA A 1 361 ? 10.307 -9.419 -32.298 1.00 94.88 361 ALA A C 1
ATOM 2849 O O . ALA A 1 361 ? 11.509 -9.244 -32.105 1.00 94.88 361 ALA A O 1
ATOM 2850 N N . ARG A 1 362 ? 9.844 -9.930 -33.449 1.00 94.12 362 ARG A N 1
ATOM 2851 C CA . ARG A 1 362 ? 10.709 -10.313 -34.577 1.00 94.12 362 ARG A CA 1
ATOM 2852 C C . ARG A 1 362 ? 11.484 -9.127 -35.144 1.00 94.12 362 ARG A C 1
ATOM 2854 O O . ARG A 1 362 ? 12.683 -9.251 -35.369 1.00 94.12 362 ARG A O 1
ATOM 2861 N N . HIS A 1 363 ? 10.834 -7.979 -35.338 1.00 94.50 363 HIS A N 1
ATOM 2862 C CA . HIS A 1 363 ? 11.484 -6.766 -35.845 1.00 94.50 363 HIS A CA 1
ATOM 2863 C C . HIS A 1 363 ? 12.662 -6.323 -34.964 1.00 94.50 363 HIS A C 1
ATOM 2865 O O . HIS A 1 363 ? 13.678 -5.864 -35.477 1.00 94.50 363 HIS A O 1
ATOM 2871 N N . HIS A 1 364 ? 12.550 -6.524 -33.650 1.00 94.19 364 HIS A N 1
ATOM 2872 C CA . HIS A 1 364 ? 13.609 -6.236 -32.683 1.00 94.19 364 HIS A CA 1
ATOM 2873 C C . HIS A 1 364 ? 14.602 -7.397 -32.468 1.00 94.19 364 HIS A C 1
ATOM 2875 O O . HIS A 1 364 ? 15.476 -7.292 -31.611 1.00 94.19 364 HIS A O 1
ATOM 2881 N N . GLY A 1 365 ? 14.497 -8.503 -33.218 1.00 94.25 365 GLY A N 1
ATOM 2882 C CA . GLY A 1 365 ? 15.376 -9.671 -33.070 1.00 94.25 365 GLY A CA 1
ATOM 2883 C C . GLY A 1 365 ? 15.130 -10.490 -31.794 1.00 94.25 365 GLY A C 1
ATOM 2884 O O . GLY A 1 365 ? 16.017 -11.213 -31.343 1.00 94.25 365 GLY A O 1
ATOM 2885 N N . LEU A 1 366 ? 13.933 -10.377 -31.210 1.00 93.69 366 LEU A N 1
ATOM 2886 C CA . LEU A 1 366 ? 13.514 -10.996 -29.944 1.00 93.69 366 LEU A CA 1
ATOM 2887 C C . LEU A 1 366 ? 12.516 -12.150 -30.164 1.00 93.69 366 LEU A C 1
ATOM 2889 O O . LEU A 1 366 ? 11.720 -12.489 -29.281 1.00 93.69 366 LEU A O 1
ATOM 2893 N N . GLU A 1 367 ? 12.517 -12.750 -31.357 1.00 88.19 367 GLU A N 1
ATOM 2894 C CA . GLU A 1 367 ? 11.624 -13.869 -31.674 1.00 88.19 367 GLU A CA 1
ATOM 2895 C C . GLU A 1 367 ? 11.974 -15.127 -30.868 1.00 88.19 367 GLU A C 1
ATOM 2897 O O . GLU A 1 367 ? 11.077 -15.773 -30.325 1.00 88.19 367 GLU A O 1
ATOM 2902 N N . GLU A 1 368 ? 13.264 -15.424 -30.702 1.00 86.69 368 GLU A N 1
ATOM 2903 C CA . GLU A 1 368 ? 13.750 -16.557 -29.916 1.00 86.69 368 GLU A CA 1
ATOM 2904 C C . GLU A 1 368 ? 13.567 -16.297 -28.418 1.00 86.69 368 GLU A C 1
ATOM 2906 O O . GLU A 1 368 ? 14.001 -15.267 -27.901 1.00 86.69 368 GLU A O 1
ATOM 2911 N N . ARG A 1 369 ? 12.980 -17.252 -27.680 1.00 82.50 369 ARG A N 1
ATOM 2912 C CA . ARG A 1 369 ? 12.766 -17.105 -26.225 1.00 82.50 369 ARG A CA 1
ATOM 2913 C C . ARG A 1 369 ? 14.071 -16.856 -25.451 1.00 82.50 369 ARG A C 1
ATOM 2915 O O . ARG A 1 369 ? 14.058 -16.096 -24.489 1.00 82.50 369 ARG A O 1
ATOM 2922 N N . THR A 1 370 ? 15.192 -17.428 -25.887 1.00 86.00 370 THR A N 1
ATOM 2923 C CA . THR A 1 370 ? 16.531 -17.225 -25.294 1.00 86.00 370 THR A CA 1
ATOM 2924 C C . THR A 1 370 ? 17.000 -15.770 -25.355 1.00 86.00 370 THR A C 1
ATOM 2926 O O . THR A 1 370 ? 17.743 -15.325 -24.484 1.00 86.00 370 THR A O 1
ATOM 2929 N N . ARG A 1 371 ? 16.514 -14.998 -26.334 1.00 87.12 371 ARG A N 1
ATOM 2930 C CA . ARG A 1 371 ? 16.834 -13.578 -26.523 1.00 87.12 371 ARG A CA 1
ATOM 2931 C C . ARG A 1 371 ? 15.827 -12.640 -25.863 1.00 87.12 371 ARG A C 1
ATOM 2933 O O . ARG A 1 371 ? 15.863 -11.445 -26.106 1.00 87.12 371 ARG A O 1
ATOM 2940 N N . ARG A 1 372 ? 14.913 -13.137 -25.027 1.00 91.31 372 ARG A N 1
ATOM 2941 C CA . ARG A 1 372 ? 13.878 -12.314 -24.368 1.00 91.31 372 ARG A CA 1
ATOM 2942 C C . ARG A 1 372 ? 14.242 -11.877 -22.948 1.00 91.31 372 ARG A C 1
ATOM 2944 O O . ARG A 1 372 ? 13.397 -11.321 -22.252 1.00 91.31 372 ARG A O 1
ATOM 2951 N N . GLY A 1 373 ? 15.473 -12.132 -22.504 1.00 95.75 373 GLY A N 1
ATOM 2952 C CA . GLY A 1 373 ? 15.979 -11.649 -21.215 1.00 95.75 373 GLY A CA 1
ATOM 2953 C C . GLY A 1 373 ? 16.152 -10.126 -21.173 1.00 95.75 373 GLY A C 1
ATOM 2954 O O . GLY A 1 373 ? 16.226 -9.475 -22.215 1.00 95.75 373 GLY A O 1
ATOM 2955 N N . LEU A 1 374 ? 16.253 -9.564 -19.964 1.00 97.00 374 LEU A N 1
ATOM 2956 C CA . LEU A 1 374 ? 16.316 -8.114 -19.748 1.00 97.00 374 LEU A CA 1
ATOM 2957 C C . LEU A 1 374 ? 17.439 -7.433 -20.546 1.00 97.00 374 LEU A C 1
ATOM 2959 O O . LEU A 1 374 ? 17.163 -6.465 -21.249 1.00 97.00 374 LEU A O 1
ATOM 2963 N N . ALA A 1 375 ? 18.662 -7.969 -20.503 1.00 96.56 375 ALA A N 1
ATOM 2964 C CA . ALA A 1 375 ? 19.810 -7.418 -21.227 1.00 96.56 375 ALA A CA 1
ATOM 2965 C C . ALA A 1 375 ? 19.556 -7.314 -22.744 1.00 96.56 375 ALA A C 1
ATOM 2967 O O . ALA A 1 375 ? 19.764 -6.261 -23.345 1.00 96.56 375 ALA A O 1
ATOM 2968 N N . HIS A 1 376 ? 19.010 -8.372 -23.354 1.00 97.19 376 HIS A N 1
ATOM 2969 C CA . HIS A 1 376 ? 18.663 -8.386 -24.778 1.00 97.19 376 HIS A CA 1
ATOM 2970 C C . HIS A 1 376 ? 17.576 -7.359 -25.120 1.00 97.19 376 HIS A C 1
ATOM 2972 O O . HIS A 1 376 ? 17.685 -6.650 -26.119 1.00 97.19 376 HIS A O 1
ATOM 2978 N N . VAL A 1 377 ? 16.540 -7.244 -24.280 1.00 97.69 377 VAL A N 1
ATOM 2979 C CA . VAL A 1 377 ? 15.464 -6.259 -24.477 1.00 97.69 377 VAL A CA 1
ATOM 2980 C C . VAL A 1 377 ? 15.997 -4.833 -24.350 1.00 97.69 377 VAL A C 1
ATOM 2982 O O . VAL A 1 377 ? 15.642 -3.981 -25.160 1.00 97.69 377 VAL A O 1
ATOM 2985 N N . VAL A 1 378 ? 16.870 -4.563 -23.376 1.00 98.12 378 VAL A N 1
ATOM 2986 C CA . VAL A 1 378 ? 17.502 -3.248 -23.202 1.00 98.12 378 VAL A CA 1
ATOM 2987 C C . VAL A 1 378 ? 18.365 -2.892 -24.413 1.00 98.12 378 VAL A C 1
ATOM 2989 O O . VAL A 1 378 ? 18.221 -1.790 -24.940 1.00 98.12 378 VAL A O 1
ATOM 2992 N N . ALA A 1 379 ? 19.177 -3.825 -24.915 1.00 97.38 379 ALA A N 1
ATOM 2993 C CA . ALA A 1 379 ? 19.991 -3.613 -26.112 1.00 97.38 379 ALA A CA 1
ATOM 2994 C C . ALA A 1 379 ? 19.137 -3.354 -27.372 1.00 97.38 379 ALA A C 1
ATOM 2996 O O . ALA A 1 379 ? 19.459 -2.483 -28.186 1.00 97.38 379 ALA A O 1
ATOM 2997 N N . ALA A 1 380 ? 18.023 -4.078 -27.527 1.00 97.00 380 ALA A N 1
ATOM 2998 C CA . ALA A 1 380 ? 17.157 -3.987 -28.702 1.00 97.00 380 ALA A CA 1
ATOM 2999 C C . ALA A 1 380 ? 16.220 -2.765 -28.692 1.00 97.00 380 ALA A C 1
ATOM 3001 O O . ALA A 1 380 ? 16.024 -2.130 -29.731 1.00 97.00 380 ALA A O 1
ATOM 3002 N N . LEU A 1 381 ? 15.619 -2.435 -27.542 1.00 97.25 381 LEU A N 1
ATOM 3003 C CA . LEU A 1 381 ? 14.664 -1.326 -27.405 1.00 97.25 381 LEU A CA 1
ATOM 3004 C C . LEU A 1 381 ? 15.355 0.006 -27.084 1.00 97.25 381 LEU A C 1
ATOM 3006 O O . LEU A 1 381 ? 14.805 1.070 -27.378 1.00 97.25 381 LEU A O 1
ATOM 3010 N N . LYS A 1 382 ? 16.551 -0.035 -26.481 1.00 98.00 382 LYS A N 1
ATOM 3011 C CA . LYS A 1 382 ? 17.311 1.141 -26.030 1.00 98.00 382 LYS A CA 1
ATOM 3012 C C . LYS A 1 382 ? 16.446 2.065 -25.162 1.00 98.00 382 LYS A C 1
ATOM 3014 O O . LYS A 1 382 ? 16.173 3.203 -25.569 1.00 98.00 382 LYS A O 1
ATOM 3019 N N . PRO A 1 383 ? 15.915 1.579 -24.025 1.00 98.38 383 PRO A N 1
ATOM 3020 C CA . PRO A 1 383 ? 14.991 2.350 -23.209 1.00 98.38 383 PRO A CA 1
ATOM 3021 C C . PRO A 1 383 ? 15.643 3.599 -22.618 1.00 98.38 383 PRO A C 1
ATOM 3023 O O . PRO A 1 383 ? 16.842 3.638 -22.337 1.00 98.38 383 PRO A O 1
ATOM 3026 N N . THR A 1 384 ? 14.817 4.612 -22.391 1.00 98.38 384 THR A N 1
ATOM 3027 C CA . THR A 1 384 ? 15.174 5.802 -21.612 1.00 98.38 384 THR A CA 1
ATOM 3028 C C . THR A 1 384 ? 14.731 5.680 -20.156 1.00 98.38 384 THR A C 1
ATOM 3030 O O . THR A 1 384 ? 15.295 6.344 -19.285 1.00 98.38 384 THR A O 1
ATOM 3033 N N . ILE A 1 385 ? 13.764 4.794 -19.888 1.00 98.69 385 ILE A N 1
ATOM 3034 C CA . ILE A 1 385 ? 13.229 4.510 -18.557 1.00 98.69 385 ILE A CA 1
ATOM 3035 C C . ILE A 1 385 ? 13.244 2.999 -18.305 1.00 98.69 385 ILE A C 1
ATOM 3037 O O . ILE A 1 385 ? 12.714 2.228 -19.109 1.00 98.69 385 ILE A O 1
ATOM 3041 N N . LEU A 1 386 ? 13.814 2.584 -17.177 1.00 98.69 386 LEU A N 1
ATOM 3042 C CA . LEU A 1 386 ? 13.835 1.203 -16.699 1.00 98.69 386 LEU A CA 1
ATOM 3043 C C . LEU A 1 386 ? 13.159 1.130 -15.326 1.00 98.69 386 LEU A C 1
ATOM 3045 O O . LEU A 1 386 ? 13.546 1.845 -14.407 1.00 98.69 386 LEU A O 1
ATOM 3049 N N . ILE A 1 387 ? 12.141 0.283 -15.186 1.00 98.69 387 ILE A N 1
ATOM 3050 C CA . ILE A 1 387 ? 11.315 0.190 -13.976 1.00 98.69 387 ILE A CA 1
ATOM 3051 C C . ILE A 1 387 ? 11.284 -1.252 -13.484 1.00 98.69 387 ILE A C 1
ATOM 3053 O O . ILE A 1 387 ? 11.022 -2.170 -14.262 1.00 98.69 387 ILE A O 1
ATOM 3057 N N . GLY A 1 388 ? 11.555 -1.447 -12.199 1.00 97.38 388 GLY A N 1
ATOM 3058 C CA . GLY A 1 388 ? 11.569 -2.738 -11.526 1.00 97.38 388 GLY A CA 1
ATOM 3059 C C . GLY A 1 388 ? 10.340 -2.888 -10.642 1.00 97.38 388 GLY A C 1
ATOM 3060 O O . GLY A 1 388 ? 10.091 -2.053 -9.784 1.00 97.38 388 GLY A O 1
ATOM 3061 N N . ALA A 1 389 ? 9.548 -3.925 -10.881 1.00 94.19 389 ALA A N 1
ATOM 3062 C CA . ALA A 1 389 ? 8.377 -4.307 -10.093 1.00 94.19 389 ALA A CA 1
ATOM 3063 C C . ALA A 1 389 ? 8.289 -5.843 -10.015 1.00 94.19 389 ALA A C 1
ATOM 3065 O O . ALA A 1 389 ? 7.226 -6.445 -10.211 1.00 94.19 389 ALA A O 1
ATOM 3066 N N . SER A 1 390 ? 9.448 -6.481 -9.841 1.00 90.00 390 SER A N 1
ATOM 3067 C CA . SER A 1 390 ? 9.639 -7.926 -9.976 1.00 90.00 390 SER A CA 1
ATOM 3068 C C . SER A 1 390 ? 9.612 -8.683 -8.649 1.00 90.00 390 SER A C 1
ATOM 3070 O O . SER A 1 390 ? 9.325 -9.880 -8.647 1.00 90.00 390 SER A O 1
ATOM 3072 N N . GLY A 1 391 ? 9.899 -7.998 -7.539 1.00 86.69 391 GLY A N 1
ATOM 3073 C CA . GLY A 1 391 ? 10.127 -8.606 -6.231 1.00 86.69 391 GLY A CA 1
ATOM 3074 C C . GLY A 1 391 ? 11.418 -9.426 -6.149 1.00 86.69 391 GLY A C 1
ATOM 3075 O O . GLY A 1 391 ? 11.534 -10.251 -5.250 1.00 86.69 391 GLY A O 1
ATOM 3076 N N . HIS A 1 392 ? 12.355 -9.263 -7.092 1.00 88.38 392 HIS A N 1
ATOM 3077 C CA . HIS A 1 392 ? 13.597 -10.032 -7.151 1.00 88.38 392 HIS A CA 1
ATOM 3078 C C . HIS A 1 392 ? 14.821 -9.117 -7.045 1.00 88.38 392 HIS A C 1
ATOM 3080 O O . HIS A 1 392 ? 15.122 -8.351 -7.965 1.00 88.38 392 HIS A O 1
ATOM 3086 N N . GLY A 1 393 ? 15.534 -9.230 -5.921 1.00 91.81 393 GLY A N 1
ATOM 3087 C CA . GLY A 1 393 ? 16.742 -8.456 -5.656 1.00 91.81 393 GLY A CA 1
ATOM 3088 C C . GLY A 1 393 ? 17.850 -8.719 -6.678 1.00 91.81 393 GLY A C 1
ATOM 3089 O O . GLY A 1 393 ? 18.042 -9.851 -7.119 1.00 91.81 393 GLY A O 1
ATOM 3090 N N . GLY A 1 394 ? 18.573 -7.668 -7.071 1.00 92.88 394 GLY A N 1
ATOM 3091 C CA . GLY A 1 394 ? 19.717 -7.771 -7.991 1.00 92.88 394 GLY A CA 1
ATOM 3092 C C . GLY A 1 394 ? 19.360 -8.055 -9.456 1.00 92.88 394 GLY A C 1
ATOM 3093 O O . GLY A 1 394 ? 20.239 -8.360 -10.262 1.00 92.88 394 GLY A O 1
ATOM 3094 N N . ALA A 1 395 ? 18.081 -7.965 -9.835 1.00 95.56 395 ALA A N 1
ATOM 3095 C CA . ALA A 1 395 ? 17.655 -8.212 -11.209 1.00 95.56 395 ALA A CA 1
ATOM 3096 C C . ALA A 1 395 ? 18.169 -7.165 -12.219 1.00 95.56 395 ALA A C 1
ATOM 3098 O O . ALA A 1 395 ? 18.249 -7.446 -13.418 1.00 95.56 395 ALA A O 1
ATOM 3099 N N . PHE A 1 396 ? 18.513 -5.958 -11.761 1.00 97.88 396 PHE A N 1
ATOM 3100 C CA . PHE A 1 396 ? 19.228 -4.969 -12.563 1.00 97.88 396 PHE A CA 1
ATOM 3101 C C . PHE A 1 396 ? 20.729 -5.187 -12.398 1.00 97.88 396 PHE A C 1
ATOM 3103 O O . PHE A 1 396 ? 21.339 -4.763 -11.426 1.00 97.88 396 PHE A O 1
ATOM 3110 N N . THR A 1 397 ? 21.326 -5.851 -13.381 1.00 97.88 397 THR A N 1
ATOM 3111 C CA . THR A 1 397 ? 22.769 -6.112 -13.428 1.00 97.88 397 THR A CA 1
ATOM 3112 C C . THR A 1 397 ? 23.542 -4.902 -13.957 1.00 97.88 397 THR A C 1
ATOM 3114 O O . THR A 1 397 ? 23.030 -4.208 -14.843 1.00 97.88 397 THR A O 1
ATOM 3117 N N . GLU A 1 398 ? 24.813 -4.764 -13.576 1.00 98.19 398 GLU A N 1
ATOM 3118 C CA . GLU A 1 398 ? 25.741 -3.770 -14.137 1.00 98.19 398 GLU A CA 1
ATOM 3119 C C . GLU A 1 398 ? 25.749 -3.756 -15.673 1.00 98.19 398 GLU A C 1
ATOM 3121 O O . GLU A 1 398 ? 25.595 -2.697 -16.277 1.00 98.19 398 GLU A O 1
ATOM 3126 N N . GLU A 1 399 ? 25.862 -4.925 -16.314 1.00 97.88 399 GLU A N 1
ATOM 3127 C CA . GLU A 1 399 ? 25.882 -5.048 -17.779 1.00 97.88 399 GLU A CA 1
ATOM 3128 C C . GLU A 1 399 ? 24.650 -4.393 -18.420 1.00 97.88 399 GLU A C 1
ATOM 3130 O O . GLU A 1 399 ? 24.771 -3.527 -19.287 1.00 97.88 399 GLU A O 1
ATOM 3135 N N . THR A 1 400 ? 23.460 -4.760 -17.940 1.00 97.75 400 THR A N 1
ATOM 3136 C CA . THR A 1 400 ? 22.179 -4.206 -18.399 1.00 97.75 400 THR A CA 1
ATOM 3137 C C . THR A 1 400 ? 22.112 -2.687 -18.210 1.00 97.75 400 THR A C 1
ATOM 3139 O O . THR A 1 400 ? 21.705 -1.965 -19.123 1.00 97.75 400 THR A O 1
ATOM 3142 N N . VAL A 1 401 ? 22.498 -2.181 -17.034 1.00 98.44 401 VAL A N 1
ATOM 3143 C CA . VAL A 1 401 ? 22.416 -0.747 -16.717 1.00 98.44 401 VAL A CA 1
ATOM 3144 C C . VAL A 1 401 ? 23.424 0.058 -17.538 1.00 98.44 401 VAL A C 1
ATOM 3146 O O . VAL A 1 401 ? 23.070 1.103 -18.088 1.00 98.44 401 VAL A O 1
ATOM 3149 N N . ARG A 1 402 ? 24.652 -0.445 -17.703 1.00 98.25 402 ARG A N 1
ATOM 3150 C CA . ARG A 1 402 ? 25.661 0.175 -18.571 1.00 98.25 402 ARG A CA 1
ATOM 3151 C C . ARG A 1 402 ? 25.224 0.177 -20.029 1.00 98.25 402 ARG A C 1
ATOM 3153 O O . ARG A 1 402 ? 25.397 1.193 -20.700 1.00 98.25 402 ARG A O 1
ATOM 3160 N N . GLU A 1 403 ? 24.618 -0.905 -20.514 1.00 98.06 403 GLU A N 1
ATOM 3161 C CA . GLU A 1 403 ? 24.079 -0.958 -21.875 1.00 98.06 403 GLU A CA 1
ATOM 3162 C C . GLU A 1 403 ? 22.976 0.089 -22.084 1.00 98.06 403 GLU A C 1
ATOM 3164 O O . GLU A 1 403 ? 23.018 0.836 -23.059 1.00 98.06 403 GLU A O 1
ATOM 3169 N N . MET A 1 404 ? 22.044 0.244 -21.136 1.00 97.81 404 MET A N 1
ATOM 3170 C CA . MET A 1 404 ? 21.056 1.332 -21.171 1.00 97.81 404 MET A CA 1
ATOM 3171 C C . MET A 1 404 ? 21.732 2.714 -21.202 1.00 97.81 404 MET A C 1
ATOM 3173 O O . MET A 1 404 ? 21.365 3.583 -21.999 1.00 97.81 404 MET A O 1
ATOM 3177 N N . ALA A 1 405 ? 22.738 2.918 -20.350 1.00 97.06 405 ALA A N 1
ATOM 3178 C CA . ALA A 1 405 ? 23.418 4.197 -20.179 1.00 97.06 405 ALA A CA 1
ATOM 3179 C C . ALA A 1 405 ? 24.285 4.615 -21.383 1.00 97.06 405 ALA A C 1
ATOM 3181 O O . ALA A 1 405 ? 24.639 5.795 -21.469 1.00 97.06 405 ALA A O 1
ATOM 3182 N N . ARG A 1 406 ? 24.601 3.693 -22.309 1.00 96.94 406 ARG A N 1
ATOM 3183 C CA . ARG A 1 406 ? 25.260 3.983 -23.601 1.00 96.94 406 ARG A CA 1
ATOM 3184 C C . ARG A 1 406 ? 24.345 4.708 -24.585 1.00 96.94 406 ARG A C 1
ATOM 3186 O O . ARG A 1 406 ? 24.827 5.510 -25.379 1.00 96.94 406 ARG A O 1
ATOM 3193 N N . HIS A 1 407 ? 23.040 4.434 -24.542 1.00 95.75 407 HIS A N 1
ATOM 3194 C CA . HIS A 1 407 ? 22.067 4.975 -25.507 1.00 95.75 407 HIS A CA 1
ATOM 3195 C C . HIS A 1 407 ? 21.217 6.116 -24.940 1.00 95.75 407 HIS A C 1
ATOM 3197 O O . HIS A 1 407 ? 20.512 6.784 -25.696 1.00 95.75 407 HIS A O 1
ATOM 3203 N N . THR A 1 408 ? 21.285 6.346 -23.627 1.00 94.88 408 THR A N 1
ATOM 3204 C CA . THR A 1 408 ? 20.503 7.369 -22.926 1.00 94.88 408 THR A CA 1
ATOM 3205 C C . THR A 1 408 ? 21.424 8.240 -22.063 1.00 94.88 408 THR A C 1
ATOM 3207 O O . THR A 1 408 ? 21.990 7.740 -21.090 1.00 94.88 408 THR A O 1
ATOM 3210 N N . PRO A 1 409 ? 21.554 9.553 -22.350 1.00 92.94 409 PRO A N 1
ATOM 3211 C CA . PRO A 1 409 ? 22.431 10.445 -21.583 1.00 92.94 409 PRO A CA 1
ATOM 3212 C C . PRO A 1 409 ? 22.066 10.533 -20.097 1.00 92.94 409 PRO A C 1
ATOM 3214 O O . PRO A 1 409 ? 22.949 10.551 -19.243 1.00 92.94 409 PRO A O 1
ATOM 3217 N N . ARG A 1 410 ? 20.760 10.558 -19.801 1.00 94.81 410 ARG A N 1
ATOM 3218 C CA . ARG A 1 410 ? 20.170 10.712 -18.464 1.00 94.81 410 ARG A CA 1
ATOM 3219 C C . ARG A 1 410 ? 19.170 9.574 -18.201 1.00 94.81 410 ARG A C 1
ATOM 3221 O O . ARG A 1 410 ? 17.969 9.789 -18.364 1.00 94.81 410 ARG A O 1
ATOM 3228 N N . PRO A 1 411 ? 19.633 8.351 -17.886 1.00 97.69 411 PRO A N 1
ATOM 3229 C CA . PRO A 1 411 ? 18.744 7.202 -17.725 1.00 97.69 411 PRO A CA 1
ATOM 3230 C C . PRO A 1 411 ? 17.857 7.362 -16.485 1.00 97.69 411 PRO A C 1
ATOM 3232 O O . PRO A 1 411 ? 18.344 7.727 -15.418 1.00 97.69 411 PRO A O 1
ATOM 3235 N N . ILE A 1 412 ? 16.559 7.088 -16.609 1.00 98.56 412 ILE A N 1
ATOM 3236 C CA . ILE A 1 412 ? 15.626 7.063 -15.472 1.00 98.56 412 ILE A CA 1
ATOM 3237 C C . ILE A 1 412 ? 15.482 5.605 -15.031 1.00 98.56 412 ILE A C 1
ATOM 3239 O O . ILE A 1 412 ? 15.016 4.781 -15.815 1.00 98.56 412 ILE A O 1
ATOM 3243 N N . ILE A 1 413 ? 15.905 5.266 -13.812 1.00 98.56 413 ILE A N 1
ATOM 3244 C CA . ILE A 1 413 ? 15.964 3.874 -13.336 1.00 98.56 413 ILE A CA 1
ATOM 3245 C C . ILE A 1 413 ? 15.280 3.766 -11.979 1.00 98.56 413 ILE A C 1
ATOM 3247 O O . ILE A 1 413 ? 15.776 4.315 -10.998 1.00 98.56 413 ILE A O 1
ATOM 3251 N N . PHE A 1 414 ? 14.142 3.073 -11.919 1.00 98.31 414 PHE A N 1
ATOM 3252 C CA . PHE A 1 414 ? 13.299 2.987 -10.724 1.00 98.31 414 PHE A CA 1
ATOM 3253 C C . PHE A 1 414 ? 13.191 1.544 -10.196 1.00 98.31 414 PHE A C 1
ATOM 3255 O O . PHE A 1 414 ? 12.359 0.786 -10.698 1.00 98.31 414 PHE A O 1
ATOM 3262 N N . PRO A 1 415 ? 13.994 1.143 -9.193 1.00 96.12 415 PRO A N 1
ATOM 3263 C CA . PRO A 1 415 ? 13.814 -0.112 -8.457 1.00 96.12 415 PRO A CA 1
ATOM 3264 C C . PRO A 1 415 ? 12.651 0.006 -7.454 1.00 96.12 415 PRO A C 1
ATOM 3266 O O . PRO A 1 415 ? 12.802 0.577 -6.372 1.00 96.12 415 PRO A O 1
ATOM 3269 N N . CYS A 1 416 ? 11.450 -0.461 -7.802 1.00 93.38 416 CYS A N 1
ATOM 3270 C CA . CYS A 1 416 ? 10.250 -0.245 -6.979 1.00 93.38 416 CYS A CA 1
ATOM 3271 C C . CYS A 1 416 ? 9.918 -1.404 -6.029 1.00 93.38 416 CYS A C 1
ATOM 3273 O O . CYS A 1 416 ? 8.950 -1.295 -5.275 1.00 93.38 416 CYS A O 1
ATOM 3275 N N . SER A 1 417 ? 10.670 -2.504 -6.060 1.00 87.25 417 SER A N 1
ATOM 3276 C CA . SER A 1 417 ? 10.372 -3.676 -5.235 1.00 87.25 417 SER A CA 1
ATOM 3277 C C . SER A 1 417 ? 10.666 -3.458 -3.747 1.00 87.25 417 SER A C 1
ATOM 3279 O O . SER A 1 417 ? 11.600 -2.752 -3.371 1.00 87.25 417 SER A O 1
ATOM 3281 N N . ASN A 1 418 ? 9.839 -4.087 -2.907 1.00 80.12 418 ASN A N 1
ATOM 3282 C CA . ASN A 1 418 ? 9.915 -4.044 -1.448 1.00 80.12 418 ASN A CA 1
ATOM 3283 C C . ASN A 1 418 ? 10.038 -5.468 -0.871 1.00 80.12 418 ASN A C 1
ATOM 3285 O O . ASN A 1 418 ? 9.535 -6.413 -1.493 1.00 80.12 418 ASN A O 1
ATOM 3289 N N . PRO A 1 419 ? 10.618 -5.630 0.334 1.00 76.88 419 PRO A N 1
ATOM 3290 C CA . PRO A 1 419 ? 11.448 -4.659 1.070 1.00 76.88 419 PRO A CA 1
ATOM 3291 C C . PRO A 1 419 ? 12.809 -4.405 0.384 1.00 76.88 419 PRO A C 1
ATOM 3293 O O . PRO A 1 419 ? 13.036 -4.872 -0.728 1.00 76.88 419 PRO A O 1
ATOM 3296 N N . THR A 1 420 ? 13.713 -3.654 1.027 1.00 79.19 420 THR A N 1
ATOM 3297 C CA . THR A 1 420 ? 15.018 -3.225 0.479 1.00 79.19 420 THR A CA 1
ATOM 3298 C C . THR A 1 420 ? 15.832 -4.366 -0.146 1.00 79.19 420 THR A C 1
ATOM 3300 O O . THR A 1 420 ? 16.434 -4.181 -1.199 1.00 79.19 420 THR A O 1
ATOM 3303 N N . GLU A 1 421 ? 15.812 -5.556 0.455 1.00 83.06 421 GLU A N 1
ATOM 3304 C CA . GLU A 1 421 ? 16.502 -6.762 -0.039 1.00 83.06 421 GLU A CA 1
ATOM 3305 C C . GLU A 1 421 ? 15.941 -7.326 -1.357 1.00 83.06 421 GLU A C 1
ATOM 3307 O O . GLU A 1 421 ? 16.647 -8.022 -2.083 1.00 83.06 421 GLU A O 1
ATOM 3312 N N . ASN A 1 422 ? 14.708 -6.963 -1.714 1.00 87.81 422 ASN A N 1
ATOM 3313 C CA . ASN A 1 422 ? 14.085 -7.310 -2.991 1.00 87.81 422 ASN A CA 1
ATOM 3314 C C . ASN A 1 422 ? 14.246 -6.216 -4.056 1.00 87.81 422 ASN A C 1
ATOM 3316 O O . ASN A 1 422 ? 13.732 -6.379 -5.164 1.00 87.81 422 ASN A O 1
ATOM 3320 N N . SER A 1 423 ? 14.921 -5.104 -3.744 1.00 90.50 423 SER A N 1
ATOM 3321 C CA . SER A 1 423 ? 15.169 -4.018 -4.697 1.00 90.50 423 SER A CA 1
ATOM 3322 C C . SER A 1 423 ? 16.006 -4.513 -5.877 1.00 90.50 423 SER A C 1
ATOM 3324 O O . SER A 1 423 ? 17.049 -5.141 -5.691 1.00 90.50 423 SER A O 1
ATOM 3326 N N . GLU A 1 424 ? 15.585 -4.209 -7.108 1.00 96.50 424 GLU A N 1
ATOM 3327 C CA . GLU A 1 424 ? 16.253 -4.705 -8.317 1.00 96.50 424 GLU A CA 1
ATOM 3328 C C . GLU A 1 424 ? 17.729 -4.283 -8.425 1.00 96.50 424 GLU A C 1
ATOM 3330 O O . GLU A 1 424 ? 18.522 -5.018 -9.006 1.00 96.50 424 GLU A O 1
ATOM 3335 N N . ALA A 1 425 ? 18.085 -3.126 -7.867 1.00 96.19 425 ALA A N 1
ATOM 3336 C CA . ALA A 1 425 ? 19.452 -2.663 -7.630 1.00 96.19 425 ALA A CA 1
ATOM 3337 C C . ALA A 1 425 ? 19.462 -1.656 -6.472 1.00 96.19 425 ALA A C 1
ATOM 3339 O O . ALA A 1 425 ? 18.408 -1.131 -6.084 1.00 96.19 425 ALA A O 1
ATOM 3340 N N . THR A 1 426 ? 20.648 -1.371 -5.938 1.00 95.38 426 THR A N 1
ATOM 3341 C CA . THR A 1 426 ? 20.841 -0.293 -4.962 1.00 95.38 426 THR A CA 1
ATOM 3342 C C . THR A 1 426 ? 21.079 1.045 -5.675 1.00 95.38 426 THR A C 1
ATOM 3344 O O . THR A 1 426 ? 21.606 1.063 -6.791 1.00 95.38 426 THR A O 1
ATOM 3347 N N . PRO A 1 427 ? 20.692 2.192 -5.087 1.00 94.44 427 PRO A N 1
ATOM 3348 C CA . PRO A 1 427 ? 21.047 3.498 -5.636 1.00 94.44 427 PRO A CA 1
ATOM 3349 C C . PRO A 1 427 ? 22.556 3.679 -5.834 1.00 94.44 427 PRO A C 1
ATOM 3351 O O . PRO A 1 427 ? 22.960 4.256 -6.840 1.00 94.44 427 PRO A O 1
ATOM 3354 N N . GLU A 1 428 ? 23.373 3.175 -4.908 1.00 94.06 428 GLU A N 1
ATOM 3355 C CA . GLU A 1 428 ? 24.836 3.205 -4.961 1.00 94.06 428 GLU A CA 1
ATOM 3356 C C . GLU A 1 428 ? 25.360 2.573 -6.257 1.00 94.06 428 GLU A C 1
ATOM 3358 O O . GLU A 1 428 ? 26.049 3.244 -7.031 1.00 94.06 428 GLU A O 1
ATOM 3363 N N . ASP A 1 429 ? 24.940 1.336 -6.538 1.00 95.88 429 ASP A N 1
ATOM 3364 C CA . ASP A 1 429 ? 25.292 0.610 -7.761 1.00 95.88 429 ASP A CA 1
ATOM 3365 C C . ASP A 1 429 ? 24.865 1.384 -9.016 1.00 95.88 429 ASP A C 1
ATOM 3367 O O . ASP A 1 429 ? 25.629 1.546 -9.967 1.00 95.88 429 ASP A O 1
ATOM 3371 N N . LEU A 1 430 ? 23.638 1.916 -9.028 1.00 96.62 430 LEU A N 1
ATOM 3372 C CA . LEU A 1 430 ? 23.107 2.647 -10.179 1.00 96.62 430 LEU A CA 1
ATOM 3373 C C . LEU A 1 430 ? 23.895 3.929 -10.468 1.00 96.62 430 LEU A C 1
ATOM 3375 O O . LEU A 1 430 ? 24.156 4.240 -11.636 1.00 96.62 430 LEU A O 1
ATOM 3379 N N . PHE A 1 431 ? 24.289 4.675 -9.434 1.00 94.94 431 PHE A N 1
ATOM 3380 C CA . PHE A 1 431 ? 25.134 5.853 -9.608 1.00 94.94 431 PHE A CA 1
ATOM 3381 C C . PHE A 1 431 ? 26.529 5.471 -10.108 1.00 94.94 431 PHE A C 1
ATOM 3383 O O . PHE A 1 431 ? 27.041 6.139 -11.006 1.00 94.94 431 PHE A O 1
ATOM 3390 N N . GLU A 1 432 ? 27.121 4.391 -9.601 1.00 94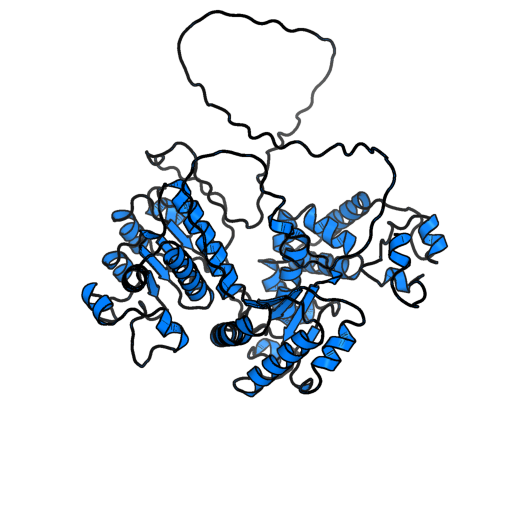.81 432 GLU A N 1
ATOM 3391 C CA . GLU A 1 432 ? 28.418 3.900 -10.071 1.00 94.81 432 GLU A CA 1
ATOM 3392 C C . GLU A 1 432 ? 28.371 3.451 -11.539 1.00 94.81 432 GLU A C 1
ATOM 3394 O O . GLU A 1 432 ? 29.169 3.901 -12.364 1.00 94.81 432 GLU A O 1
ATOM 3399 N N . TRP A 1 433 ? 27.400 2.617 -11.910 1.00 97.12 433 TRP A N 1
ATOM 3400 C CA . TRP A 1 433 ? 27.302 2.045 -13.255 1.00 97.12 433 TRP A CA 1
ATOM 3401 C C . TRP A 1 433 ? 26.935 3.067 -14.333 1.00 97.12 433 TRP A C 1
ATOM 3403 O O . TRP A 1 433 ? 27.150 2.818 -15.522 1.00 97.12 433 TRP A O 1
ATOM 3413 N N . THR A 1 434 ? 26.384 4.218 -13.940 1.00 95.81 434 THR A N 1
ATOM 3414 C CA . THR A 1 434 ? 25.958 5.282 -14.862 1.00 95.81 434 THR A CA 1
ATOM 3415 C C . THR A 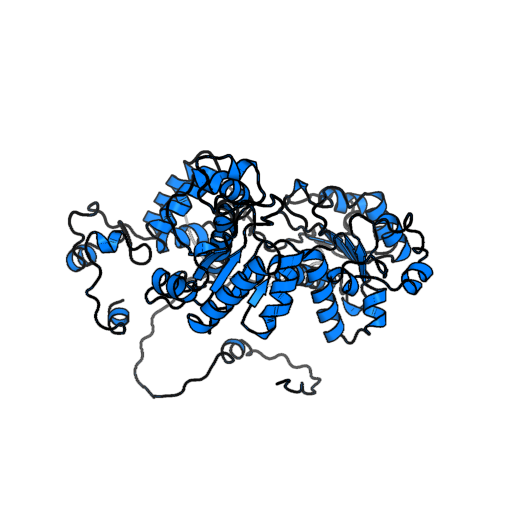1 434 ? 26.786 6.558 -14.764 1.00 95.81 434 THR A C 1
ATOM 3417 O O . THR A 1 434 ? 26.412 7.567 -15.366 1.00 95.81 434 THR A O 1
ATOM 3420 N N . ASP A 1 435 ? 27.902 6.537 -14.039 1.00 93.50 435 ASP A N 1
ATOM 3421 C CA . ASP A 1 435 ? 28.769 7.699 -13.822 1.00 93.50 435 ASP A CA 1
ATOM 3422 C C . ASP A 1 435 ? 28.016 8.909 -13.228 1.00 93.50 435 ASP A C 1
ATOM 3424 O O . ASP A 1 435 ? 28.166 10.053 -13.661 1.00 93.50 435 ASP A O 1
ATOM 3428 N N . GLY A 1 436 ? 27.102 8.654 -12.289 1.00 92.06 436 GLY A N 1
ATOM 3429 C CA . GLY A 1 436 ? 26.293 9.687 -11.639 1.00 92.06 436 GLY A CA 1
ATOM 3430 C C . GLY A 1 436 ? 25.180 10.288 -12.511 1.00 92.06 436 GLY A C 1
ATOM 3431 O O . GLY A 1 436 ? 24.543 11.266 -12.111 1.00 92.06 436 GLY A O 1
ATOM 3432 N N . ARG A 1 437 ? 24.938 9.760 -13.720 1.00 93.81 437 ARG A N 1
ATOM 3433 C CA . ARG A 1 437 ? 23.995 10.356 -14.687 1.00 93.81 437 ARG A CA 1
ATOM 3434 C C . ARG A 1 437 ? 22.545 9.924 -14.498 1.00 93.81 437 ARG A C 1
ATOM 3436 O O . ARG A 1 437 ? 21.651 10.602 -15.018 1.00 93.81 437 ARG A O 1
ATOM 3443 N N . CYS A 1 438 ? 22.290 8.803 -13.826 1.00 96.06 438 CYS A N 1
ATOM 3444 C CA . CYS A 1 438 ? 20.934 8.297 -13.660 1.00 96.06 438 CYS A CA 1
ATOM 3445 C C . CYS A 1 438 ? 20.060 9.183 -12.763 1.00 96.06 438 CYS A C 1
ATOM 3447 O O . CYS A 1 438 ? 20.536 9.881 -11.871 1.00 96.06 438 CYS A O 1
ATOM 3449 N N . LEU A 1 439 ? 18.750 9.118 -12.991 1.00 96.56 439 LEU A N 1
ATOM 3450 C CA . LEU A 1 439 ? 17.721 9.601 -12.078 1.00 96.56 439 LEU A CA 1
ATOM 3451 C C . LEU A 1 439 ? 17.064 8.386 -11.431 1.00 96.56 439 LEU A C 1
ATOM 3453 O O . LEU A 1 439 ? 16.485 7.557 -12.134 1.00 96.56 439 LEU A O 1
ATOM 3457 N N . VAL A 1 440 ? 17.166 8.290 -10.107 1.00 95.81 440 VAL A N 1
ATOM 3458 C CA . VAL A 1 440 ? 16.745 7.107 -9.351 1.00 95.81 440 VAL A CA 1
ATOM 3459 C C . VAL A 1 440 ? 15.587 7.436 -8.429 1.00 95.81 440 VAL A C 1
ATOM 3461 O O . VAL A 1 440 ? 15.518 8.513 -7.840 1.00 95.81 440 VAL A O 1
ATOM 3464 N N . ALA A 1 441 ? 14.688 6.472 -8.301 1.00 93.50 441 ALA A N 1
ATOM 3465 C CA . ALA A 1 441 ? 13.655 6.446 -7.290 1.00 93.50 441 ALA A CA 1
ATOM 3466 C C . ALA A 1 441 ? 13.395 5.013 -6.850 1.00 93.50 441 ALA A C 1
ATOM 3468 O O . ALA A 1 441 ? 13.273 4.127 -7.693 1.00 93.50 441 ALA A O 1
ATOM 3469 N N . THR A 1 442 ? 13.268 4.801 -5.546 1.00 91.88 442 THR A N 1
ATOM 3470 C CA . THR A 1 442 ? 13.149 3.463 -4.970 1.00 91.88 442 THR A CA 1
ATOM 3471 C C . THR A 1 442 ? 11.799 3.242 -4.297 1.00 91.88 442 THR A C 1
ATOM 3473 O O . THR A 1 442 ? 11.176 4.187 -3.810 1.00 91.88 442 THR A O 1
ATOM 3476 N N . GLY A 1 443 ? 11.344 1.987 -4.266 1.00 84.81 443 GLY A N 1
ATOM 3477 C CA . GLY A 1 443 ? 10.152 1.582 -3.511 1.00 84.81 443 GLY A CA 1
ATOM 3478 C C . GLY A 1 443 ? 10.390 1.583 -1.999 1.00 84.81 443 GLY A C 1
ATOM 3479 O O . GLY A 1 443 ? 9.555 2.064 -1.234 1.00 84.81 443 GLY A O 1
ATOM 3480 N N . SER A 1 444 ? 11.562 1.098 -1.583 1.00 79.75 444 SER A N 1
ATOM 3481 C CA . SER A 1 444 ? 12.014 1.073 -0.189 1.00 79.75 444 SER A CA 1
ATOM 3482 C C . SER A 1 444 ? 12.982 2.222 0.120 1.00 79.75 444 SER A C 1
ATOM 3484 O O . SER A 1 444 ? 13.642 2.732 -0.791 1.00 79.75 444 SER A O 1
ATOM 3486 N N . PRO A 1 445 ? 13.090 2.660 1.388 1.00 79.31 445 PRO A N 1
ATOM 3487 C CA . PRO A 1 445 ? 14.012 3.723 1.771 1.00 79.31 445 PRO A CA 1
ATOM 3488 C C . PRO A 1 445 ? 15.475 3.251 1.724 1.00 79.31 445 PRO A C 1
ATOM 3490 O O . PRO A 1 445 ? 15.813 2.199 2.263 1.00 79.31 445 PRO A O 1
ATOM 3493 N N . PHE A 1 446 ? 16.343 4.084 1.146 1.00 84.62 446 PHE A N 1
ATOM 3494 C CA . PHE A 1 446 ? 17.803 3.946 1.164 1.00 84.62 446 PHE A CA 1
ATOM 3495 C C . PHE A 1 446 ? 18.451 5.167 1.831 1.00 84.62 446 PHE A C 1
ATOM 3497 O O . PHE A 1 446 ? 17.814 6.212 2.014 1.00 84.62 446 PHE A O 1
ATOM 3504 N N . SER A 1 447 ? 19.713 5.022 2.231 1.00 85.88 447 SER A N 1
ATOM 3505 C CA . SER A 1 447 ? 20.518 6.137 2.734 1.00 85.88 447 SER A CA 1
ATOM 3506 C C . SER A 1 447 ? 20.884 7.109 1.608 1.00 85.88 447 SER A C 1
ATOM 3508 O O . SER A 1 447 ? 20.773 6.791 0.427 1.00 85.88 447 SER A O 1
ATOM 3510 N N . ASP A 1 448 ? 21.303 8.321 1.981 1.00 84.44 448 ASP A N 1
ATOM 3511 C CA . ASP A 1 448 ? 21.859 9.267 1.012 1.00 84.44 448 ASP A CA 1
ATOM 3512 C C . ASP A 1 448 ? 23.155 8.678 0.415 1.00 84.44 448 ASP A C 1
ATOM 3514 O O . ASP A 1 448 ? 24.018 8.222 1.166 1.00 84.44 448 ASP A O 1
ATOM 3518 N N . VAL A 1 449 ? 23.303 8.734 -0.914 1.00 85.25 449 VAL A N 1
ATOM 3519 C CA . VAL A 1 449 ? 24.512 8.283 -1.625 1.00 85.25 449 VAL A CA 1
ATOM 3520 C C . VAL A 1 449 ? 25.464 9.456 -1.854 1.00 85.25 449 VAL A C 1
ATOM 3522 O O . VAL A 1 449 ? 25.081 10.474 -2.437 1.00 85.25 449 VAL A O 1
ATOM 3525 N N . GLU A 1 450 ? 26.723 9.305 -1.442 1.00 83.69 450 GLU A N 1
ATOM 3526 C CA . GLU A 1 450 ? 27.807 10.229 -1.786 1.00 83.69 450 GLU A CA 1
ATOM 3527 C C . GLU A 1 450 ? 28.561 9.708 -3.017 1.00 83.69 450 GLU A C 1
ATOM 3529 O O . GLU A 1 450 ? 29.363 8.782 -2.930 1.00 83.69 450 GLU A O 1
ATOM 3534 N N . TYR A 1 451 ? 28.303 10.301 -4.186 1.00 81.00 451 TYR A N 1
ATOM 3535 C CA . TYR A 1 451 ? 29.001 9.948 -5.423 1.00 81.00 451 TYR A CA 1
ATOM 3536 C C . TYR A 1 451 ? 30.257 10.815 -5.608 1.00 81.00 451 TYR A C 1
ATOM 3538 O O . TYR A 1 451 ? 30.160 12.034 -5.750 1.00 81.00 451 TYR A O 1
ATOM 3546 N N . GLY A 1 452 ? 31.436 10.182 -5.602 1.00 73.00 452 GLY A N 1
ATOM 3547 C CA . GLY A 1 452 ? 32.747 10.845 -5.688 1.00 73.00 452 GLY A CA 1
ATOM 3548 C C . GLY A 1 452 ? 33.263 11.121 -7.107 1.00 73.00 452 GLY A C 1
ATOM 3549 O O . GLY A 1 452 ? 34.379 11.619 -7.259 1.00 73.00 452 GLY A O 1
ATOM 3550 N N . GLY A 1 453 ? 32.494 10.779 -8.144 1.00 70.75 453 GLY A N 1
ATOM 3551 C CA . GLY A 1 453 ? 32.864 11.046 -9.534 1.00 70.75 453 GLY A CA 1
ATOM 3552 C C . GLY A 1 453 ? 32.651 12.509 -9.948 1.00 70.75 453 GLY A C 1
ATOM 3553 O O . GLY A 1 453 ? 32.026 13.289 -9.222 1.00 70.75 453 GLY A O 1
ATOM 3554 N N . PRO A 1 454 ? 33.171 12.917 -11.120 1.00 62.50 454 PRO A N 1
ATOM 3555 C CA . PRO A 1 454 ? 32.968 14.266 -11.633 1.00 62.50 454 PRO A CA 1
ATOM 3556 C C . PRO A 1 454 ? 31.471 14.562 -11.787 1.00 62.50 454 PRO A C 1
ATOM 3558 O O . PRO A 1 454 ? 30.715 13.747 -12.314 1.00 62.50 454 PRO A O 1
ATOM 3561 N N . ALA A 1 455 ? 31.038 15.741 -11.327 1.00 57.34 455 ALA A N 1
ATOM 3562 C CA . ALA A 1 455 ? 29.652 16.167 -11.482 1.00 57.34 455 ALA A CA 1
ATOM 3563 C C . ALA A 1 455 ? 29.273 16.165 -12.977 1.00 57.34 455 ALA A C 1
ATOM 3565 O O . ALA A 1 455 ? 30.056 16.677 -13.787 1.00 57.34 455 ALA A O 1
ATOM 3566 N N . PRO A 1 456 ? 28.094 15.634 -13.361 1.00 56.22 456 PRO A N 1
ATOM 3567 C CA . PRO A 1 456 ? 27.635 15.698 -14.742 1.00 56.22 456 PRO A CA 1
ATOM 3568 C C . PRO A 1 456 ? 27.687 17.149 -15.238 1.00 56.22 456 PRO A C 1
ATOM 3570 O O . PRO A 1 456 ? 27.184 18.047 -14.564 1.00 56.22 456 PRO A O 1
ATOM 3573 N N . GLN A 1 457 ? 28.307 17.384 -16.400 1.00 49.84 457 GLN A N 1
ATOM 3574 C CA . GLN A 1 457 ? 28.573 18.734 -16.929 1.00 49.84 457 GLN A CA 1
ATOM 3575 C C . GLN A 1 457 ? 27.303 19.578 -17.160 1.00 49.84 457 GLN A C 1
ATOM 3577 O O . GLN A 1 457 ? 27.389 20.804 -17.225 1.00 49.84 457 GLN A O 1
ATOM 3582 N N . ASP A 1 458 ? 26.122 18.955 -17.143 1.00 46.47 458 ASP A N 1
ATOM 3583 C CA . ASP A 1 458 ? 24.828 19.622 -17.232 1.00 46.47 458 ASP A CA 1
ATOM 3584 C C . ASP A 1 458 ? 24.134 19.704 -15.856 1.00 46.47 458 ASP A C 1
ATOM 3586 O O . ASP A 1 458 ? 23.319 18.859 -15.480 1.00 46.47 458 ASP A O 1
ATOM 3590 N N . ARG A 1 459 ? 24.442 20.811 -15.164 1.00 44.72 459 ARG A N 1
ATOM 3591 C CA . ARG A 1 459 ? 23.909 21.370 -13.897 1.00 44.72 459 ARG A CA 1
ATOM 3592 C C . ARG A 1 459 ? 24.651 21.043 -12.595 1.00 44.72 459 ARG A C 1
ATOM 3594 O O . ARG A 1 459 ? 24.641 19.937 -12.069 1.00 44.72 459 ARG A O 1
ATOM 3601 N N . ALA A 1 460 ? 25.141 22.135 -12.003 1.00 33.56 460 ALA A N 1
ATOM 3602 C CA . ALA A 1 460 ? 25.453 22.291 -10.592 1.00 33.56 460 ALA A CA 1
ATOM 3603 C C . ALA A 1 460 ? 24.256 21.905 -9.703 1.00 33.56 460 ALA A C 1
ATOM 3605 O O . ALA A 1 460 ? 23.159 22.443 -9.857 1.00 33.56 460 ALA A O 1
ATOM 3606 N N . GLY A 1 461 ? 24.493 21.003 -8.752 1.00 34.84 461 GLY A N 1
ATOM 3607 C CA . GLY A 1 461 ? 23.536 20.622 -7.716 1.00 34.84 461 GLY A CA 1
ATOM 3608 C C . GLY A 1 461 ? 23.484 19.111 -7.535 1.00 34.84 461 GLY A C 1
ATOM 3609 O O . GLY A 1 461 ? 23.002 18.398 -8.409 1.00 34.84 461 GLY A O 1
ATOM 3610 N N . GLN A 1 462 ? 23.971 18.628 -6.389 1.00 34.53 462 GLN A N 1
ATOM 3611 C CA . GLN A 1 462 ? 23.778 17.250 -5.931 1.00 34.53 462 GLN A CA 1
ATOM 3612 C C . GLN A 1 462 ? 22.318 16.828 -6.138 1.00 34.53 462 GLN A C 1
ATOM 3614 O O . GLN A 1 462 ? 21.398 17.458 -5.608 1.00 34.53 462 GLN A O 1
ATOM 3619 N N . GLN A 1 463 ? 22.101 15.771 -6.916 1.00 37.41 463 GLN A N 1
ATOM 3620 C CA . GLN A 1 463 ? 20.763 15.253 -7.157 1.00 37.41 463 GLN A CA 1
ATOM 3621 C C . GLN A 1 463 ? 20.335 14.400 -5.970 1.00 37.41 463 GLN A C 1
ATOM 3623 O O . GLN A 1 463 ? 20.818 13.293 -5.770 1.00 37.41 463 GLN A O 1
ATOM 3628 N N . ARG A 1 464 ? 19.410 14.937 -5.177 1.00 34.34 464 ARG A N 1
ATOM 3629 C CA . ARG A 1 464 ? 18.609 14.171 -4.223 1.00 34.34 464 ARG A CA 1
ATOM 3630 C C . ARG A 1 464 ? 17.236 13.986 -4.847 1.00 34.34 464 ARG A C 1
ATOM 3632 O O . ARG A 1 464 ? 16.454 14.935 -4.882 1.00 34.34 464 ARG A O 1
ATOM 3639 N N . VAL A 1 465 ? 16.951 12.798 -5.365 1.00 33.62 465 VAL A N 1
ATOM 3640 C CA . VAL A 1 465 ? 15.594 12.430 -5.777 1.00 33.62 465 VAL A CA 1
ATOM 3641 C C . VAL A 1 465 ? 15.049 11.496 -4.704 1.00 33.62 465 VAL A C 1
ATOM 3643 O O . VAL A 1 465 ? 15.457 10.348 -4.592 1.00 33.62 465 VAL A O 1
ATOM 3646 N N . HIS A 1 466 ? 14.163 12.035 -3.870 1.00 34.69 466 HIS A N 1
ATOM 3647 C CA . HIS A 1 466 ? 13.371 11.272 -2.913 1.00 34.69 466 HIS A CA 1
ATOM 3648 C C . HIS A 1 466 ? 11.940 11.183 -3.447 1.00 34.69 466 HIS A C 1
ATOM 3650 O O . HIS A 1 466 ? 11.374 12.192 -3.872 1.00 34.69 466 HIS A O 1
ATOM 3656 N N . PHE A 1 467 ? 11.326 10.006 -3.369 1.00 33.19 467 PHE A N 1
ATOM 3657 C CA . PHE A 1 467 ? 9.868 9.916 -3.297 1.00 33.19 467 PHE A CA 1
ATOM 3658 C C . PHE A 1 467 ? 9.405 10.209 -1.860 1.00 33.19 467 PHE A C 1
ATOM 3660 O O . PHE A 1 467 ? 10.211 10.084 -0.934 1.00 33.19 467 PHE A O 1
ATOM 3667 N N . PRO A 1 468 ? 8.137 10.605 -1.629 1.00 28.19 468 PRO A N 1
ATOM 3668 C CA . PRO A 1 468 ? 7.618 10.862 -0.295 1.00 28.19 468 PRO A CA 1
ATOM 3669 C C . PRO A 1 468 ? 7.414 9.538 0.458 1.00 28.19 468 PRO A C 1
ATOM 3671 O O . PRO A 1 468 ? 6.302 9.054 0.623 1.00 28.19 468 PRO A O 1
ATOM 3674 N N . GLY A 1 469 ? 8.521 8.974 0.933 1.00 30.98 469 GLY A N 1
ATOM 3675 C CA . GLY A 1 469 ? 8.608 8.085 2.080 1.00 30.98 469 GLY A CA 1
ATOM 3676 C C . GLY A 1 469 ? 9.356 8.828 3.186 1.00 30.98 469 GLY A C 1
ATOM 3677 O O . GLY A 1 469 ? 10.580 8.838 3.219 1.00 30.98 469 GLY A O 1
ATOM 3678 N N . SER A 1 470 ? 8.604 9.536 4.032 1.00 32.53 470 SER A N 1
ATOM 3679 C CA . SER A 1 470 ? 8.966 9.904 5.413 1.00 32.53 470 SER A CA 1
ATOM 3680 C C . SER A 1 470 ? 10.428 10.294 5.724 1.00 32.53 470 SER A C 1
ATOM 3682 O O . SER A 1 470 ? 11.019 9.714 6.631 1.00 32.53 470 SER A O 1
ATOM 3684 N N . ARG A 1 471 ? 10.997 11.314 5.066 1.00 29.19 471 ARG A N 1
ATOM 3685 C CA . ARG A 1 471 ? 12.118 12.100 5.634 1.00 29.19 471 ARG A CA 1
ATOM 3686 C C . ARG A 1 471 ? 12.105 13.572 5.192 1.00 29.19 471 ARG A C 1
ATOM 3688 O O . ARG A 1 471 ? 12.701 13.918 4.172 1.00 29.19 471 ARG A O 1
ATOM 3695 N N . PRO A 1 472 ? 11.469 14.480 5.945 1.00 28.45 472 PRO A N 1
ATOM 3696 C CA . PRO A 1 472 ? 11.903 15.866 6.002 1.00 28.45 472 PRO A CA 1
ATOM 3697 C C . PRO A 1 472 ? 13.355 15.995 6.486 1.00 28.45 472 PRO A C 1
ATOM 3699 O O . PRO A 1 472 ? 13.883 15.199 7.258 1.00 28.45 472 PRO A O 1
ATOM 3702 N N . ARG A 1 473 ? 14.046 17.008 5.964 1.00 26.22 473 ARG A N 1
ATOM 3703 C CA . ARG A 1 473 ? 15.457 17.280 6.254 1.00 26.22 473 ARG A CA 1
ATOM 3704 C C . ARG A 1 473 ? 15.682 17.531 7.750 1.00 26.22 473 ARG A C 1
ATOM 3706 O O . ARG A 1 473 ? 15.076 18.430 8.326 1.00 26.22 473 ARG A O 1
ATOM 3713 N N . ARG A 1 474 ? 16.673 16.846 8.333 1.00 27.33 474 ARG A N 1
ATOM 3714 C CA . ARG A 1 474 ? 17.336 17.289 9.570 1.00 27.33 474 ARG A CA 1
ATOM 3715 C C . ARG A 1 474 ? 18.030 18.628 9.315 1.00 27.33 474 ARG A C 1
ATOM 3717 O O . ARG A 1 474 ? 19.090 18.663 8.692 1.00 27.33 474 ARG A O 1
ATOM 3724 N N . GLU A 1 475 ? 17.498 19.717 9.857 1.00 27.52 475 GLU A N 1
ATOM 3725 C CA . GLU A 1 475 ? 18.340 20.870 10.171 1.00 27.52 475 GLU A CA 1
ATOM 3726 C C . GLU A 1 475 ? 19.289 20.462 11.304 1.00 27.52 475 GLU A C 1
ATOM 3728 O O . GLU A 1 475 ? 18.867 20.114 12.411 1.00 27.52 475 GLU A O 1
ATOM 3733 N N . ARG A 1 476 ? 20.595 20.457 11.012 1.00 25.58 476 ARG A N 1
ATOM 3734 C CA . ARG A 1 476 ? 21.638 20.303 12.027 1.00 25.58 476 ARG A CA 1
ATOM 3735 C C . ARG A 1 476 ? 21.515 21.470 13.009 1.00 25.58 476 ARG A C 1
ATOM 3737 O O . ARG A 1 476 ? 21.928 22.582 12.700 1.00 25.58 476 ARG A O 1
ATOM 3744 N N . ARG A 1 477 ? 20.985 21.215 14.207 1.00 25.50 477 ARG A N 1
ATOM 3745 C CA . ARG A 1 477 ? 21.232 22.083 15.362 1.00 25.50 477 ARG A CA 1
ATOM 3746 C C . ARG A 1 477 ? 22.680 21.879 15.787 1.00 25.50 477 ARG A C 1
ATOM 3748 O O . ARG A 1 477 ? 23.035 20.824 16.303 1.00 25.50 477 ARG A O 1
ATOM 3755 N N . THR A 1 478 ? 23.511 22.877 15.516 1.00 28.27 478 THR A N 1
ATOM 3756 C CA . THR A 1 478 ? 24.826 23.029 16.135 1.00 28.27 478 THR A CA 1
ATOM 3757 C C . THR A 1 478 ? 24.646 23.110 17.647 1.00 28.27 478 THR A C 1
ATOM 3759 O O . THR A 1 478 ? 23.854 23.919 18.133 1.00 28.27 478 THR A O 1
ATOM 3762 N N . GLY A 1 479 ? 25.336 22.223 18.362 1.00 26.17 479 GLY A N 1
ATOM 3763 C CA . GLY A 1 479 ? 25.386 22.201 19.816 1.00 26.17 479 GLY A CA 1
ATOM 3764 C C . GLY A 1 479 ? 26.054 23.455 20.369 1.00 26.17 479 GLY A C 1
ATOM 3765 O O . GLY A 1 479 ? 26.983 23.999 19.775 1.00 26.17 479 GLY A O 1
ATOM 3766 N N . GLU A 1 480 ? 25.516 23.907 21.493 1.00 26.39 480 GLU A N 1
ATOM 3767 C CA . GLU A 1 480 ? 26.040 24.975 22.328 1.00 26.39 480 GLU A CA 1
ATOM 3768 C C . GLU A 1 480 ? 27.294 24.485 23.065 1.00 26.39 480 GLU A C 1
ATOM 3770 O O . GLU A 1 480 ? 27.203 23.575 23.887 1.00 26.39 480 GLU A O 1
ATOM 3775 N N . ASP A 1 481 ? 28.432 25.135 22.824 1.00 26.42 481 ASP A N 1
ATOM 3776 C CA . ASP A 1 481 ? 29.521 25.220 23.797 1.00 26.42 481 ASP A CA 1
ATOM 3777 C C . ASP A 1 481 ? 29.389 26.557 24.531 1.00 26.42 481 ASP A C 1
ATOM 3779 O O . ASP A 1 481 ? 29.375 27.638 23.937 1.00 26.42 481 ASP A O 1
ATOM 3783 N N . GLY A 1 482 ? 29.220 26.480 25.848 1.00 22.81 482 GLY A N 1
ATOM 3784 C CA . GLY A 1 482 ? 29.013 27.642 26.696 1.00 22.81 482 GLY A CA 1
ATOM 3785 C C . GLY A 1 482 ? 30.307 28.383 27.011 1.00 22.81 482 GLY A C 1
ATOM 3786 O O . GLY A 1 482 ? 31.284 27.756 27.398 1.00 22.81 482 GLY A O 1
ATOM 3787 N N . HIS A 1 483 ? 30.271 29.718 26.999 1.00 26.09 483 HIS A N 1
ATOM 3788 C CA . HIS A 1 483 ? 30.917 30.554 28.020 1.00 26.09 483 HIS A CA 1
ATOM 3789 C C . HIS A 1 483 ? 30.490 32.035 27.930 1.00 26.09 483 HIS A C 1
ATOM 3791 O O . HIS A 1 483 ? 30.633 32.684 26.907 1.00 26.09 483 HIS A O 1
ATOM 3797 N N . ARG A 1 484 ? 30.008 32.534 29.078 1.00 24.17 484 ARG A N 1
ATOM 3798 C CA . ARG A 1 484 ? 30.172 33.876 29.682 1.00 24.17 484 ARG A CA 1
ATOM 3799 C C . ARG A 1 484 ? 29.945 35.174 28.865 1.00 24.17 484 ARG A C 1
ATOM 3801 O O . ARG A 1 484 ? 30.784 35.585 28.085 1.00 24.17 484 ARG A O 1
ATOM 3808 N N . ARG A 1 485 ? 28.943 35.910 29.378 1.00 23.39 485 ARG A N 1
ATOM 3809 C CA . ARG A 1 485 ? 28.915 37.327 29.830 1.00 23.39 485 ARG A CA 1
ATOM 3810 C C . ARG A 1 485 ? 29.017 38.501 28.832 1.00 23.39 485 ARG A C 1
ATOM 3812 O O . ARG A 1 485 ? 29.933 38.607 28.036 1.00 23.39 485 ARG A O 1
ATOM 3819 N N . ASP A 1 486 ? 28.122 39.447 29.138 1.00 25.67 486 ASP A N 1
ATOM 3820 C CA . ASP A 1 486 ? 28.160 40.909 28.995 1.00 25.67 486 ASP A CA 1
ATOM 3821 C C . ASP A 1 486 ? 27.816 41.605 27.662 1.00 25.67 486 ASP A C 1
ATOM 3823 O O . ASP A 1 486 ? 28.615 41.743 26.748 1.00 25.67 486 ASP A O 1
ATOM 3827 N N . ASP A 1 487 ? 26.587 42.138 27.672 1.00 24.47 487 ASP A N 1
ATOM 3828 C CA . ASP A 1 487 ? 26.264 43.574 27.735 1.00 24.47 487 ASP A CA 1
ATOM 3829 C C . ASP A 1 487 ? 26.378 44.460 26.463 1.00 24.47 487 ASP A C 1
ATOM 3831 O O . ASP A 1 487 ? 27.440 44.690 25.899 1.00 24.47 487 ASP A O 1
ATOM 3835 N N . ARG A 1 488 ? 25.232 45.116 26.184 1.00 24.70 488 ARG A N 1
ATOM 3836 C CA . ARG A 1 488 ? 24.999 46.442 25.548 1.00 24.70 488 ARG A CA 1
ATOM 3837 C C . ARG A 1 488 ? 24.785 46.588 24.028 1.00 24.70 488 ARG A C 1
ATOM 3839 O O . ARG A 1 488 ? 25.656 46.322 23.221 1.00 24.70 488 ARG A O 1
ATOM 3846 N N . ARG A 1 489 ? 23.619 47.216 23.742 1.00 25.09 489 ARG A N 1
ATOM 3847 C CA . ARG A 1 489 ? 23.312 48.370 22.841 1.00 25.09 489 ARG A CA 1
ATOM 3848 C C . ARG A 1 489 ? 23.919 48.310 21.424 1.00 25.09 489 ARG A C 1
ATOM 3850 O O . ARG A 1 489 ? 25.119 48.261 21.275 1.00 25.09 489 ARG A O 1
ATOM 3857 N N . GLY A 1 490 ? 23.191 48.414 20.316 1.00 22.31 490 GLY A N 1
ATOM 3858 C CA . GLY A 1 490 ? 22.068 49.295 20.004 1.00 22.31 490 GLY A CA 1
ATOM 3859 C C . GLY A 1 490 ? 22.419 50.118 18.748 1.00 22.31 490 GLY A C 1
ATOM 3860 O O . GLY A 1 490 ? 23.495 50.691 18.686 1.00 22.31 490 GLY A O 1
ATOM 3861 N N . LEU A 1 491 ? 21.461 50.216 17.816 1.00 23.78 491 LEU A N 1
ATOM 3862 C CA . LEU A 1 491 ? 21.318 51.224 16.747 1.00 23.78 491 LEU A CA 1
ATOM 3863 C C . LEU A 1 491 ? 22.208 51.210 15.475 1.00 23.78 491 LEU A C 1
ATOM 3865 O O . LEU A 1 491 ? 23.411 51.406 15.500 1.00 23.78 491 LEU A O 1
ATOM 3869 N N . ALA A 1 492 ? 21.464 51.236 14.358 1.00 23.41 492 ALA A N 1
ATOM 3870 C CA . ALA A 1 492 ? 21.482 52.251 13.291 1.00 23.41 492 ALA A CA 1
ATOM 3871 C C . ALA A 1 492 ? 22.047 51.897 11.897 1.00 23.41 492 ALA A C 1
ATOM 3873 O O . ALA A 1 492 ? 23.209 51.592 11.675 1.00 23.41 492 ALA A O 1
ATOM 3874 N N . ARG A 1 493 ? 21.113 52.061 10.950 1.00 24.94 493 ARG A N 1
ATOM 3875 C CA . ARG A 1 493 ? 21.193 52.236 9.494 1.00 24.94 493 ARG A CA 1
ATOM 3876 C C . ARG A 1 493 ? 22.315 53.176 9.019 1.00 24.94 493 ARG A C 1
ATOM 3878 O O . ARG A 1 493 ? 22.440 54.254 9.583 1.00 24.94 493 ARG A O 1
ATOM 3885 N N . ALA A 1 494 ? 22.887 52.894 7.842 1.00 24.06 494 ALA A N 1
ATOM 3886 C CA . ALA A 1 494 ? 22.971 53.829 6.700 1.00 24.06 494 ALA A CA 1
ATOM 3887 C C . ALA A 1 494 ? 23.530 53.139 5.433 1.00 24.06 494 ALA A C 1
ATOM 3889 O O . ALA A 1 494 ? 24.423 52.305 5.511 1.00 24.06 494 ALA A O 1
ATOM 3890 N N . ARG A 1 495 ? 22.983 53.500 4.261 1.00 22.80 495 ARG A N 1
ATOM 3891 C CA . ARG A 1 495 ? 23.440 53.138 2.898 1.00 22.80 495 ARG A CA 1
ATOM 3892 C C . ARG A 1 495 ? 24.402 54.229 2.383 1.00 22.80 495 ARG A C 1
ATOM 3894 O O . ARG A 1 495 ? 24.102 55.394 2.621 1.00 22.80 495 ARG A O 1
ATOM 3901 N N . ARG A 1 496 ? 25.486 53.928 1.651 1.00 23.36 496 ARG A N 1
ATOM 3902 C CA . ARG A 1 496 ? 25.696 53.935 0.165 1.00 23.36 496 ARG A CA 1
ATOM 3903 C C . ARG A 1 496 ? 27.227 54.157 -0.100 1.00 23.36 496 ARG A C 1
ATOM 3905 O O . ARG A 1 496 ? 27.919 54.454 0.866 1.00 23.36 496 ARG A O 1
ATOM 3912 N N . PRO A 1 497 ? 27.726 54.214 -1.357 1.00 36.16 497 PRO A N 1
ATOM 3913 C CA . PRO A 1 497 ? 28.161 53.136 -2.263 1.00 36.16 497 PRO A CA 1
ATOM 3914 C C . PRO A 1 497 ? 29.691 53.210 -2.555 1.00 36.16 497 PRO A C 1
ATOM 3916 O O . PRO A 1 497 ? 30.333 54.122 -2.055 1.00 36.16 497 PRO A O 1
ATOM 3919 N N . VAL A 1 498 ? 30.264 52.297 -3.359 1.00 26.56 498 VAL A N 1
ATOM 3920 C CA . VAL A 1 498 ? 31.354 52.519 -4.358 1.00 26.56 498 VAL A CA 1
ATOM 3921 C C . VAL A 1 498 ? 31.766 51.171 -4.984 1.00 26.56 498 VAL A C 1
ATOM 3923 O O . VAL A 1 498 ? 31.786 50.139 -4.317 1.00 26.56 498 VAL A O 1
ATOM 3926 N N . ASP A 1 499 ? 32.030 51.227 -6.290 1.00 27.56 499 ASP A N 1
ATOM 3927 C CA . ASP A 1 499 ? 32.333 50.163 -7.253 1.00 27.56 499 ASP A CA 1
ATOM 3928 C C . ASP A 1 499 ? 33.625 49.360 -7.009 1.00 27.56 499 ASP A C 1
ATOM 3930 O O . ASP A 1 499 ? 34.613 49.884 -6.498 1.00 27.56 499 ASP A O 1
ATOM 3934 N N . GLY A 1 500 ? 33.664 48.122 -7.530 1.00 24.08 500 GLY A N 1
ATOM 3935 C CA . GLY A 1 500 ? 34.921 47.401 -7.777 1.00 24.08 500 GLY A CA 1
ATOM 3936 C C . GLY A 1 500 ? 34.806 45.879 -7.940 1.00 24.08 500 GLY A C 1
ATOM 3937 O O . GLY A 1 500 ? 34.883 45.153 -6.964 1.00 24.08 500 GLY A O 1
ATOM 3938 N N . ARG A 1 501 ? 34.656 45.419 -9.191 1.00 26.25 501 ARG A N 1
ATOM 3939 C CA . ARG A 1 501 ? 35.044 44.110 -9.780 1.00 26.25 501 ARG A CA 1
ATOM 3940 C C . ARG A 1 501 ? 35.067 42.840 -8.895 1.00 26.25 501 ARG A C 1
ATOM 3942 O O . ARG A 1 501 ? 35.988 42.626 -8.123 1.00 26.25 501 ARG A O 1
ATOM 3949 N N . GLY A 1 502 ? 34.206 41.890 -9.279 1.00 25.83 502 GLY A N 1
ATOM 3950 C CA . GLY A 1 502 ? 34.570 40.479 -9.478 1.00 25.83 502 GLY A CA 1
ATOM 3951 C C . GLY A 1 502 ? 34.557 39.556 -8.258 1.00 25.83 502 GLY A C 1
ATOM 3952 O O . GLY A 1 502 ? 35.516 39.528 -7.503 1.00 25.83 502 GLY A O 1
ATOM 3953 N N . THR A 1 503 ? 33.513 38.723 -8.159 1.00 25.34 503 THR A N 1
ATOM 3954 C CA . THR A 1 503 ? 33.518 37.256 -7.912 1.00 25.34 503 THR A CA 1
ATOM 3955 C C . THR A 1 503 ? 32.203 36.811 -7.250 1.00 25.34 503 THR A C 1
ATOM 3957 O O . THR A 1 503 ? 31.711 37.449 -6.329 1.00 25.34 503 THR A O 1
ATOM 3960 N N . GLY A 1 504 ? 31.620 35.724 -7.770 1.00 27.78 504 GLY A N 1
ATOM 3961 C CA . GLY A 1 504 ? 30.718 34.808 -7.056 1.00 27.78 504 GLY A CA 1
ATOM 3962 C C . GLY A 1 504 ? 29.482 35.387 -6.358 1.00 27.78 504 GLY A C 1
ATOM 3963 O O . GLY A 1 504 ? 29.433 35.427 -5.135 1.00 27.78 504 GLY A O 1
ATOM 3964 N N . GLY A 1 505 ? 28.439 35.730 -7.117 1.00 20.81 505 GLY A N 1
ATOM 3965 C CA . GLY A 1 505 ? 27.090 35.914 -6.575 1.00 20.81 505 GLY A CA 1
ATOM 3966 C C . GLY A 1 505 ? 26.248 34.658 -6.788 1.00 20.81 505 GLY A C 1
ATOM 3967 O O . GLY A 1 505 ? 25.651 34.500 -7.849 1.00 20.81 505 GLY A O 1
ATOM 3968 N N . GLY A 1 506 ? 26.202 33.771 -5.793 1.00 21.69 506 GLY A N 1
ATOM 3969 C CA . GLY A 1 506 ? 25.120 32.797 -5.675 1.00 21.69 506 GLY A CA 1
ATOM 3970 C C . GLY A 1 506 ? 23.822 33.553 -5.403 1.00 21.69 506 GLY A C 1
ATOM 3971 O O . GLY A 1 506 ? 23.728 34.294 -4.427 1.00 21.69 506 GLY A O 1
ATOM 3972 N N . ALA A 1 507 ? 22.842 33.420 -6.292 1.00 21.20 507 ALA A N 1
ATOM 3973 C CA . ALA A 1 507 ? 21.497 33.897 -6.027 1.00 21.20 507 ALA A CA 1
ATOM 3974 C C . ALA A 1 507 ? 20.813 32.892 -5.092 1.00 21.20 507 ALA A C 1
ATOM 3976 O O . ALA A 1 507 ? 20.311 31.861 -5.539 1.00 21.20 507 ALA A O 1
ATOM 3977 N N . ASP A 1 508 ? 20.809 33.198 -3.796 1.00 20.98 508 ASP A N 1
ATOM 3978 C CA . ASP A 1 508 ? 19.857 32.622 -2.854 1.00 20.98 508 ASP A CA 1
ATOM 3979 C C . ASP A 1 508 ? 18.445 33.030 -3.290 1.00 20.98 508 ASP A C 1
ATOM 3981 O O . ASP A 1 508 ? 18.038 34.186 -3.165 1.00 20.98 508 ASP A O 1
ATOM 3985 N N . ILE A 1 509 ? 17.684 32.068 -3.810 1.00 21.00 509 ILE A N 1
ATOM 3986 C CA . ILE A 1 509 ? 16.225 32.150 -3.831 1.00 21.00 509 ILE A CA 1
ATOM 3987 C C . ILE A 1 509 ? 15.754 31.376 -2.603 1.00 21.00 509 ILE A C 1
ATOM 3989 O O . ILE A 1 509 ? 15.441 30.187 -2.669 1.00 21.00 509 ILE A O 1
ATOM 3993 N N . SER A 1 510 ? 15.727 32.060 -1.458 1.00 20.12 510 SER A N 1
ATOM 3994 C CA . SER A 1 510 ? 14.936 31.619 -0.318 1.00 20.12 510 SER A CA 1
ATOM 3995 C C . SER A 1 510 ? 13.458 31.769 -0.684 1.00 20.12 510 SER A C 1
ATOM 3997 O O . SER A 1 510 ? 12.942 32.865 -0.902 1.00 20.12 510 SER A O 1
ATOM 3999 N N . CYS A 1 511 ? 12.743 30.651 -0.774 1.00 19.45 511 CYS A N 1
ATOM 4000 C CA . CYS A 1 511 ? 11.298 30.690 -0.615 1.00 19.45 511 CYS A CA 1
ATOM 4001 C C . CYS A 1 511 ? 11.037 30.620 0.891 1.00 19.45 511 CYS A C 1
ATOM 4003 O O . CYS A 1 511 ? 10.963 29.537 1.469 1.00 19.45 511 CYS A O 1
ATOM 4005 N N . ASP A 1 512 ? 10.992 31.792 1.528 1.00 21.36 512 ASP A N 1
ATOM 4006 C CA . ASP A 1 512 ? 10.529 31.942 2.904 1.00 21.36 512 ASP A CA 1
ATOM 4007 C C . ASP A 1 512 ? 9.136 31.310 3.034 1.00 21.36 512 ASP A C 1
ATOM 4009 O O . ASP A 1 512 ? 8.147 31.791 2.472 1.00 21.36 512 ASP A O 1
ATOM 4013 N N . GLN A 1 513 ? 9.045 30.233 3.811 1.00 21.83 513 GLN A N 1
ATOM 4014 C CA . GLN A 1 513 ? 7.773 29.807 4.374 1.00 21.83 513 GLN A CA 1
ATOM 4015 C C . GLN A 1 513 ? 7.311 30.876 5.375 1.00 21.83 513 GLN A C 1
ATOM 4017 O O . GLN A 1 513 ? 8.073 31.222 6.283 1.00 21.83 513 GLN A O 1
ATOM 4022 N N . PRO A 1 514 ? 6.069 31.390 5.310 1.00 23.11 514 PRO A N 1
ATOM 4023 C CA . PRO A 1 514 ? 5.557 32.195 6.403 1.00 23.11 514 PRO A CA 1
ATOM 4024 C C . PRO A 1 514 ? 5.378 31.298 7.631 1.00 23.11 514 PRO A C 1
ATOM 4026 O O . PRO A 1 514 ? 4.490 30.446 7.691 1.00 23.11 514 PRO A O 1
ATOM 4029 N N . ALA A 1 515 ? 6.238 31.529 8.622 1.00 23.88 515 ALA A N 1
ATOM 4030 C CA . ALA A 1 515 ? 6.155 30.970 9.958 1.00 23.88 515 ALA A CA 1
ATOM 4031 C C . ALA A 1 515 ? 4.716 31.034 10.501 1.00 23.88 515 ALA A C 1
ATOM 4033 O O . ALA A 1 515 ? 4.103 32.094 10.661 1.00 23.88 515 ALA A O 1
ATOM 4034 N N . SER A 1 516 ? 4.182 29.865 10.837 1.00 26.33 516 SER A N 1
ATOM 4035 C CA . SER A 1 516 ? 2.926 29.701 11.549 1.00 26.33 516 SER A CA 1
ATOM 4036 C C . SER A 1 516 ? 3.009 30.349 12.936 1.00 26.33 516 SER A C 1
ATOM 4038 O O . SER A 1 516 ? 3.603 29.767 13.841 1.00 26.33 516 SER A O 1
ATOM 4040 N N . ARG A 1 517 ? 2.413 31.539 13.124 1.00 25.77 517 ARG A N 1
ATOM 4041 C CA . ARG A 1 517 ? 1.849 32.047 14.401 1.00 25.77 517 ARG A CA 1
ATOM 4042 C C . ARG A 1 517 ? 1.277 33.462 14.230 1.00 25.77 517 ARG A C 1
ATOM 4044 O O . ARG A 1 517 ? 2.021 34.433 14.262 1.00 25.77 517 ARG A O 1
ATOM 4051 N N . ARG A 1 518 ? -0.058 33.570 14.135 1.00 23.39 518 ARG A N 1
ATOM 4052 C CA . ARG A 1 518 ? -0.935 34.605 14.749 1.00 23.39 518 ARG A CA 1
ATOM 4053 C C . ARG A 1 518 ? -2.338 34.534 14.132 1.00 23.39 518 ARG A C 1
ATOM 4055 O O . ARG A 1 518 ? -2.624 35.186 13.136 1.00 23.39 518 ARG A O 1
ATOM 4062 N N . VAL A 1 519 ? -3.254 33.808 14.774 1.00 24.83 519 VAL A N 1
ATOM 4063 C CA . VAL A 1 519 ? -4.695 34.044 14.588 1.00 24.83 519 VAL A CA 1
ATOM 4064 C C . VAL A 1 519 ? -5.120 35.063 15.639 1.00 24.83 519 VAL A C 1
ATOM 4066 O O . VAL A 1 519 ? -5.380 34.728 16.793 1.00 24.83 519 VAL A O 1
ATOM 4069 N N . VAL A 1 520 ? -5.151 36.336 15.247 1.00 23.67 520 VAL A N 1
ATOM 4070 C CA . VAL A 1 520 ? -5.790 37.396 16.032 1.00 23.67 520 VAL A CA 1
ATOM 4071 C C . VAL A 1 520 ? -7.289 37.358 15.741 1.00 23.67 520 VAL A C 1
ATOM 4073 O O . VAL A 1 520 ? -7.729 37.526 14.606 1.00 23.67 520 VAL A O 1
ATOM 4076 N N . ARG A 1 521 ? -8.082 37.142 16.795 1.00 27.73 521 ARG A N 1
ATOM 4077 C CA . ARG A 1 521 ? -9.544 37.282 16.800 1.00 27.73 521 ARG A CA 1
ATOM 4078 C C . ARG A 1 521 ? -9.965 38.644 16.231 1.00 27.73 521 ARG A C 1
ATOM 4080 O O . ARG A 1 521 ? -9.616 39.677 16.798 1.00 27.73 521 ARG A O 1
ATOM 4087 N N . ARG A 1 522 ? -10.865 38.652 15.244 1.00 23.73 522 ARG A N 1
ATOM 4088 C CA . ARG A 1 522 ? -11.810 39.763 15.034 1.00 23.73 522 ARG A CA 1
ATOM 4089 C C . ARG A 1 522 ? -13.244 39.239 14.954 1.00 23.73 522 ARG A C 1
ATOM 4091 O O . ARG A 1 522 ? -13.594 38.448 14.089 1.00 23.73 522 ARG A O 1
ATOM 4098 N N . ARG A 1 523 ? -14.068 39.696 15.904 1.00 27.59 523 ARG A N 1
ATOM 4099 C CA . ARG A 1 523 ? -15.538 39.614 15.900 1.00 27.59 523 ARG A CA 1
ATOM 4100 C C . ARG A 1 523 ? -16.110 40.545 14.821 1.00 27.59 523 ARG A C 1
ATOM 4102 O O . ARG A 1 523 ? -15.674 41.690 14.763 1.00 27.59 523 ARG A O 1
ATOM 4109 N N . ARG A 1 524 ? -17.158 40.106 14.110 1.00 25.58 524 ARG A N 1
ATOM 4110 C CA . ARG A 1 524 ? -18.359 40.867 13.658 1.00 25.58 524 ARG A CA 1
ATOM 4111 C C . ARG A 1 524 ? -19.320 39.855 12.997 1.00 25.58 524 ARG A C 1
ATOM 4113 O O . ARG A 1 524 ? -18.879 39.075 12.170 1.00 25.58 524 ARG A O 1
ATOM 4120 N N . ARG A 1 525 ? -20.465 39.549 13.624 1.00 24.83 525 ARG A N 1
ATOM 4121 C CA . ARG A 1 525 ? -21.822 40.141 13.488 1.00 24.83 525 ARG A CA 1
ATOM 4122 C C . ARG A 1 525 ? -22.553 39.757 12.182 1.00 24.83 525 ARG A C 1
ATOM 4124 O O . ARG A 1 525 ? -22.242 40.316 11.148 1.00 24.83 525 ARG A O 1
ATOM 4131 N N . GLY A 1 526 ? -23.592 38.921 12.337 1.00 24.11 526 GLY A N 1
ATOM 4132 C CA . GLY A 1 526 ? -24.911 39.050 11.690 1.00 24.11 526 GLY A CA 1
ATOM 4133 C C . GLY A 1 526 ? -25.112 38.487 10.275 1.00 24.11 526 GLY A C 1
ATOM 4134 O O . GLY A 1 526 ? -24.431 38.904 9.352 1.00 24.11 526 GLY A O 1
ATOM 4135 N N . GLY A 1 527 ? -26.140 37.638 10.114 1.00 23.56 527 GLY A N 1
ATOM 4136 C CA . GLY A 1 527 ? -26.837 37.402 8.838 1.00 23.56 527 GLY A CA 1
ATOM 4137 C C . GLY A 1 527 ? -26.874 35.945 8.362 1.00 23.56 527 GLY A C 1
ATOM 4138 O O . GLY A 1 527 ? -25.887 35.439 7.845 1.00 23.56 527 GLY A O 1
ATOM 4139 N N . ALA A 1 528 ? -28.025 35.280 8.506 1.00 25.12 528 ALA A N 1
ATOM 4140 C CA . ALA A 1 528 ? -28.366 34.069 7.747 1.00 25.12 528 ALA A CA 1
ATOM 4141 C C . ALA A 1 528 ? -28.766 34.446 6.305 1.00 25.12 528 ALA A C 1
ATOM 4143 O O . ALA A 1 528 ? -29.255 35.559 6.098 1.00 25.12 528 ALA A O 1
ATOM 4144 N N . PRO A 1 529 ? -28.637 33.528 5.328 1.00 31.38 529 PRO A N 1
ATOM 4145 C CA . PRO A 1 529 ? -29.861 32.879 4.852 1.00 31.38 529 PRO A CA 1
ATOM 4146 C C . PRO A 1 529 ? -29.725 31.382 4.502 1.00 31.38 529 PRO A C 1
ATOM 4148 O O . PRO A 1 529 ? -28.669 30.763 4.589 1.00 31.38 529 PRO A O 1
ATOM 4151 N N . ARG A 1 530 ? -30.896 30.818 4.191 1.00 26.69 530 ARG A N 1
ATOM 4152 C CA . ARG A 1 530 ? -31.289 29.411 4.058 1.00 26.69 530 ARG A CA 1
ATOM 4153 C C . ARG A 1 530 ? -30.913 28.786 2.702 1.00 26.69 530 ARG A C 1
ATOM 4155 O O . ARG A 1 530 ? -30.962 29.471 1.693 1.00 26.69 530 ARG A O 1
ATOM 4162 N N . GLY A 1 531 ? -30.754 27.456 2.714 1.00 24.89 531 GLY A N 1
ATOM 4163 C CA . GLY A 1 531 ? -31.263 26.526 1.690 1.00 24.89 531 GLY A CA 1
ATOM 4164 C C . GLY A 1 531 ? -30.443 26.334 0.407 1.00 24.89 531 GLY A C 1
ATOM 4165 O O . GLY A 1 531 ? -30.362 27.228 -0.422 1.00 24.89 531 GLY A O 1
ATOM 4166 N N . GLY A 1 532 ? -29.939 25.111 0.196 1.00 24.62 532 GLY A N 1
ATOM 4167 C CA . GLY A 1 532 ? -29.462 24.646 -1.111 1.00 24.62 532 GLY A CA 1
ATOM 4168 C C . GLY A 1 532 ? -28.378 23.573 -1.014 1.00 24.62 532 GLY A C 1
ATOM 4169 O O . GLY A 1 532 ? -27.211 23.889 -0.812 1.00 24.62 532 GLY A O 1
ATOM 4170 N N . VAL A 1 533 ? -28.764 22.307 -1.180 1.00 38.25 533 VAL A N 1
ATOM 4171 C CA . VAL A 1 533 ? -27.853 21.170 -1.378 1.00 38.25 533 VAL A CA 1
ATOM 4172 C C . VAL A 1 533 ? -27.103 21.377 -2.699 1.00 38.25 533 VAL A C 1
ATOM 4174 O O . VAL A 1 533 ? -27.734 21.493 -3.747 1.00 38.25 533 VAL A O 1
ATOM 4177 N N . ARG A 1 534 ? -25.765 21.421 -2.663 1.00 25.69 534 ARG A N 1
ATOM 4178 C CA . ARG A 1 534 ? -24.901 21.288 -3.847 1.00 25.69 534 ARG A CA 1
ATOM 4179 C C . ARG A 1 534 ? -23.731 20.370 -3.513 1.00 25.69 534 ARG A C 1
ATOM 4181 O O . ARG A 1 534 ? -23.120 20.499 -2.457 1.00 25.69 534 ARG A O 1
ATOM 4188 N N . GLY A 1 535 ? -23.520 19.402 -4.401 1.00 25.72 535 GLY A N 1
ATOM 4189 C CA . GLY A 1 535 ? -22.554 18.321 -4.271 1.00 25.72 535 GLY A CA 1
ATOM 4190 C C . GLY A 1 535 ? -21.099 18.746 -4.471 1.00 25.72 535 GLY A C 1
ATOM 4191 O O . GLY A 1 535 ? -20.753 19.923 -4.502 1.00 25.72 535 GLY A O 1
ATOM 4192 N N . TRP A 1 536 ? -20.262 17.727 -4.621 1.00 27.67 536 TRP A N 1
ATOM 4193 C CA . TRP A 1 536 ? -18.801 17.711 -4.558 1.00 27.67 536 TRP A CA 1
ATOM 4194 C C . TRP A 1 536 ? -17.937 18.419 -5.649 1.00 27.67 536 TRP A C 1
ATOM 4196 O O . TRP A 1 536 ? -16.732 18.185 -5.637 1.00 27.67 536 TRP A O 1
ATOM 4206 N N . PRO A 1 537 ? -18.406 19.320 -6.548 1.00 27.48 537 PRO A N 1
ATOM 4207 C CA . PRO A 1 537 ? -17.479 20.060 -7.432 1.00 27.48 537 PRO A CA 1
ATOM 4208 C C . PRO A 1 537 ? -16.841 21.360 -6.889 1.00 27.48 537 PRO A C 1
ATOM 4210 O O . PRO A 1 537 ? -15.996 21.932 -7.578 1.00 27.48 537 PRO A O 1
ATOM 4213 N N . ASP A 1 538 ? -17.208 21.880 -5.710 1.00 26.53 538 ASP A N 1
ATOM 4214 C CA . ASP A 1 538 ? -16.830 23.260 -5.313 1.00 26.53 538 ASP A CA 1
ATOM 4215 C C . ASP A 1 538 ? -15.524 23.409 -4.503 1.00 26.53 538 ASP A C 1
ATOM 4217 O O . ASP A 1 538 ? -15.040 24.530 -4.318 1.00 26.53 538 ASP A O 1
ATOM 4221 N N . LEU A 1 539 ? -14.883 22.307 -4.098 1.00 28.50 539 LEU A N 1
ATOM 4222 C CA . LEU A 1 539 ? -13.570 22.345 -3.429 1.00 28.50 539 LEU A CA 1
ATOM 4223 C C . LEU A 1 539 ? -12.396 22.601 -4.396 1.00 28.50 539 LEU A C 1
ATOM 4225 O O . LEU A 1 539 ? -11.359 23.099 -3.972 1.00 28.50 539 LEU A O 1
ATOM 4229 N N . TRP A 1 540 ? -12.583 22.390 -5.703 1.00 27.45 540 TRP A N 1
ATOM 4230 C CA . TRP A 1 540 ? -11.546 22.608 -6.725 1.00 27.45 540 TRP A CA 1
ATOM 4231 C C . TRP A 1 540 ? -11.575 23.994 -7.397 1.00 27.45 540 TRP A C 1
ATOM 4233 O O . TRP A 1 540 ? -10.664 24.341 -8.149 1.00 27.45 540 TRP A O 1
ATOM 4243 N N . ARG A 1 541 ? -12.587 24.834 -7.126 1.00 25.62 541 ARG A N 1
ATOM 4244 C CA . ARG A 1 541 ? -12.685 26.189 -7.717 1.00 25.62 541 ARG A CA 1
ATOM 4245 C C . ARG A 1 541 ? -12.071 27.309 -6.880 1.00 25.62 541 ARG A C 1
ATOM 4247 O O . ARG A 1 541 ? -11.850 28.387 -7.419 1.00 25.62 541 ARG A O 1
ATOM 4254 N N . ARG A 1 542 ? -11.747 27.088 -5.602 1.00 25.80 542 ARG A N 1
ATOM 4255 C CA . ARG A 1 542 ? -11.209 28.149 -4.722 1.00 25.80 542 ARG A CA 1
ATOM 4256 C C . ARG A 1 542 ? -9.680 28.260 -4.685 1.00 25.80 542 ARG A C 1
ATOM 4258 O O . ARG A 1 542 ? -9.170 29.111 -3.970 1.00 25.80 542 ARG A O 1
ATOM 4265 N N . ALA A 1 543 ? -8.963 27.479 -5.495 1.00 28.39 543 ALA A N 1
ATOM 4266 C CA . ALA A 1 543 ? -7.504 27.559 -5.641 1.00 28.39 543 ALA A CA 1
ATOM 4267 C C . ALA A 1 543 ? -7.037 28.246 -6.945 1.00 28.39 543 ALA A C 1
ATOM 4269 O O . ALA A 1 543 ? -5.850 28.240 -7.255 1.00 28.39 543 ALA A O 1
ATOM 4270 N N . ARG A 1 544 ? -7.945 28.857 -7.723 1.00 29.05 544 ARG A N 1
ATOM 4271 C CA . ARG A 1 544 ? -7.583 29.679 -8.890 1.00 29.05 544 ARG A CA 1
ATOM 4272 C C . ARG A 1 544 ? -7.861 31.146 -8.610 1.00 29.05 544 ARG A C 1
ATOM 4274 O O . ARG A 1 544 ? -8.975 31.625 -8.784 1.00 29.05 544 ARG A O 1
ATOM 4281 N N . GLY A 1 545 ? -6.821 31.848 -8.189 1.00 22.62 545 GLY A N 1
ATOM 4282 C CA . GLY A 1 545 ? -6.859 33.287 -8.011 1.00 22.62 545 GLY A CA 1
ATOM 4283 C C . GLY A 1 545 ? -5.469 33.850 -7.790 1.00 22.62 545 GLY A C 1
ATOM 4284 O O . GLY A 1 545 ? -5.195 34.276 -6.686 1.00 22.62 545 GLY A O 1
ATOM 4285 N N . HIS A 1 546 ? -4.612 33.807 -8.813 1.00 25.78 546 HIS A N 1
ATOM 4286 C CA . HIS A 1 546 ? -3.719 34.905 -9.200 1.00 25.78 546 HIS A CA 1
ATOM 4287 C C . HIS A 1 546 ? -3.248 34.656 -10.642 1.00 25.78 546 HIS A C 1
ATOM 4289 O O . HIS A 1 546 ? -2.791 33.571 -10.991 1.00 25.78 546 HIS A O 1
ATOM 4295 N N . HIS A 1 547 ? -3.493 35.642 -11.503 1.00 24.17 547 HIS A N 1
ATOM 4296 C CA . HIS A 1 547 ? -3.256 35.603 -12.941 1.00 24.17 547 HIS A CA 1
ATOM 4297 C C . HIS A 1 547 ? -1.765 35.566 -13.296 1.00 24.17 547 HIS A C 1
ATOM 4299 O O . HIS A 1 547 ? -0.998 36.380 -12.796 1.00 24.17 547 HIS A O 1
ATOM 4305 N N . CYS A 1 548 ? -1.411 34.744 -14.285 1.00 22.33 548 CYS A N 1
ATOM 4306 C CA . CYS A 1 548 ? -0.494 35.165 -15.337 1.00 22.33 548 CYS A CA 1
ATOM 4307 C C . CYS A 1 548 ? -1.056 34.671 -16.678 1.00 22.33 548 CYS A C 1
ATOM 4309 O O . CYS A 1 548 ? -1.396 33.498 -16.828 1.00 22.33 548 CYS A O 1
ATOM 4311 N N . GLN A 1 549 ? -1.274 35.612 -17.593 1.00 23.16 549 GLN A N 1
ATOM 4312 C CA . GLN A 1 549 ? -1.821 35.408 -18.928 1.00 23.16 549 GLN A CA 1
ATOM 4313 C C . GLN A 1 549 ? -0.708 34.954 -19.877 1.00 23.16 549 GLN A C 1
ATOM 4315 O O . GLN A 1 549 ? 0.245 35.698 -20.056 1.00 23.16 549 GLN A O 1
ATOM 4320 N N . THR A 1 550 ? -0.892 33.835 -20.572 1.00 25.23 550 THR A N 1
ATOM 4321 C CA . THR A 1 550 ? -0.552 33.699 -21.998 1.00 25.23 550 THR A CA 1
ATOM 4322 C C . THR A 1 550 ? -1.520 32.689 -22.610 1.00 25.23 550 THR A C 1
ATOM 4324 O O . THR A 1 550 ? -1.811 31.642 -22.035 1.00 25.23 550 THR A O 1
ATOM 4327 N N . GLY A 1 551 ? -2.154 33.095 -23.708 1.00 23.05 551 GLY A N 1
ATOM 4328 C CA . GLY A 1 551 ? -3.309 32.421 -24.281 1.00 23.05 551 GLY A CA 1
ATOM 4329 C C . GLY A 1 551 ? -2.956 31.240 -25.176 1.00 23.05 551 GLY A C 1
ATOM 4330 O O . GLY A 1 551 ? -1.931 31.247 -25.843 1.00 23.05 551 GLY A O 1
ATOM 4331 N N . LEU A 1 552 ? -3.868 30.271 -25.204 1.00 25.47 552 LEU A N 1
ATOM 4332 C CA . LEU A 1 552 ? -4.404 29.597 -26.390 1.00 25.47 552 LEU A CA 1
ATOM 4333 C C . LEU A 1 552 ? -5.590 28.756 -25.897 1.00 25.47 552 LEU A C 1
ATOM 4335 O O . LEU A 1 552 ? -5.437 27.859 -25.072 1.00 25.47 552 LEU A O 1
ATOM 4339 N N . GLY A 1 553 ? -6.797 29.143 -26.308 1.00 21.91 553 GLY A N 1
ATOM 4340 C CA . GLY A 1 553 ? -8.048 28.515 -25.893 1.00 21.91 553 GLY A CA 1
ATOM 4341 C C . GLY A 1 553 ? -8.602 27.564 -26.949 1.00 21.91 553 GLY A C 1
ATOM 4342 O O . GLY A 1 553 ? -8.555 27.882 -28.131 1.00 21.91 553 GLY A O 1
ATOM 4343 N N . ALA A 1 554 ? -9.181 26.447 -26.501 1.00 24.61 554 ALA A N 1
ATOM 4344 C CA . ALA A 1 554 ? -10.327 25.762 -27.111 1.00 24.61 554 ALA A CA 1
ATOM 4345 C C . ALA A 1 554 ? -10.896 24.707 -26.120 1.00 24.61 554 ALA A C 1
ATOM 4347 O O . ALA A 1 554 ? -10.148 24.223 -25.269 1.00 24.61 554 ALA A O 1
ATOM 4348 N N . PRO A 1 555 ? -12.208 24.392 -26.156 1.00 26.80 555 PRO A N 1
ATOM 4349 C CA . PRO A 1 555 ? -12.938 23.770 -25.045 1.00 26.80 555 PRO A CA 1
ATOM 4350 C C . PRO A 1 555 ? -12.909 22.228 -25.037 1.00 26.80 555 PRO A C 1
ATOM 4352 O O . PRO A 1 555 ? -12.937 21.584 -26.080 1.00 26.80 555 PRO A O 1
ATOM 4355 N N . ILE A 1 556 ? -12.940 21.642 -23.834 1.00 28.58 556 ILE A N 1
ATOM 4356 C CA . ILE A 1 556 ? -13.103 20.199 -23.576 1.00 28.58 556 ILE A CA 1
ATOM 4357 C C . ILE A 1 556 ? -14.610 19.848 -23.577 1.00 28.58 556 ILE A C 1
ATOM 4359 O O . ILE A 1 556 ? -15.357 20.499 -22.837 1.00 28.58 556 ILE A O 1
ATOM 4363 N N . PRO A 1 557 ? -15.090 18.830 -24.324 1.00 29.66 557 PRO A N 1
ATOM 4364 C CA . PRO A 1 557 ? -16.463 18.340 -24.210 1.00 29.66 557 PRO A CA 1
ATOM 4365 C C . PRO A 1 557 ? -16.641 17.461 -22.965 1.00 29.66 557 PRO A C 1
ATOM 4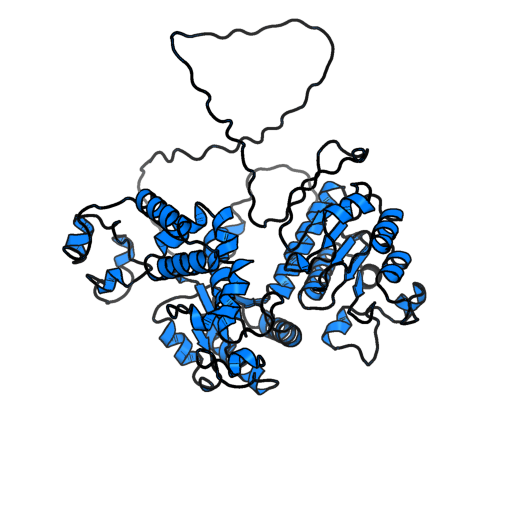367 O O . PRO A 1 557 ? -15.813 16.607 -22.654 1.00 29.66 557 PRO A O 1
ATOM 4370 N N . GLN A 1 558 ? -17.760 17.664 -22.271 1.00 26.61 558 GLN A N 1
ATOM 4371 C CA . GLN A 1 558 ? -18.234 16.839 -21.161 1.00 26.61 558 GLN A CA 1
ATOM 4372 C C . GLN A 1 558 ? -18.530 15.406 -21.638 1.00 26.61 558 GLN A C 1
ATOM 4374 O O . GLN A 1 558 ? -19.361 15.218 -22.525 1.00 26.61 558 GLN A O 1
ATOM 4379 N N . LEU A 1 559 ? -17.905 14.403 -21.018 1.00 25.58 559 LEU A N 1
ATOM 4380 C CA . LEU A 1 559 ? -18.344 13.007 -21.101 1.00 25.58 559 LEU A CA 1
ATOM 4381 C C . LEU A 1 559 ? -19.269 12.710 -19.911 1.00 25.58 559 LEU A C 1
ATOM 4383 O O . LEU A 1 559 ? -18.957 13.079 -18.777 1.00 25.58 559 LEU A O 1
ATOM 4387 N N . ARG A 1 560 ? -20.435 12.139 -20.234 1.00 27.23 560 ARG A N 1
ATOM 4388 C CA . ARG A 1 560 ? -21.521 11.737 -19.326 1.00 27.23 560 ARG A CA 1
ATOM 4389 C C . ARG A 1 560 ? -21.169 10.513 -18.498 1.00 27.23 560 ARG A C 1
ATOM 4391 O O . ARG A 1 560 ? -20.445 9.647 -19.035 1.00 27.23 560 ARG A O 1
#

Secondary structure (DSSP, 8-state):
-TTGGGSS-S-PPP-HHHHHT-TTT--GGGS-HHHHHHTT-TTTS-S----HHHHHHHHHHHHHTSSSHHHHHHHHHHHHHH-HHHHHHHHHHTHHHHHHHHSTTHHHHHHHTHHHH-----SEEE-GGGTTTHHHHHHHHHTT----EEEEE-SSSBTTTB--GGGGHHHHHHHHHHHHHHH---GGGEEEEEE------HHHHH-TT--S-SSPPP-HHHHHHHHHHHHHHHHHH-TT-EEEE-S--HHHHHHHHHHHTTTSSEEEIIIIIHHHHHHHHHHHHHHHHT--GGG--EEEE--SHHHHHHHHHHHHHHHTTT--HHHHHHHEEEEETTEE-B--TTS-GGGGGGPBPHHHHHHTT--SGGG-SHHHHHHHH--SEEEE-SS-TT-S-HHHHHHHHHH-SS-EEEE--SSGGG-SS-HHHHHHHTTT--EE--SS--PPP---SPPPSS-SS------SSS-------PPPPP---------------------------------S-------------------TTTTSSTT-----------PPPPP-

Foldseek 3Di:
DVVVVPPDPDDPDQAEPRQQQPQARHPALQQDPVSCVVRVVPPVHDDHRDDLVRLLVVLVVVLVVDDDLLSSLLSLVVNCSRHVPSSLVNCLVPVLPCLCSLAPPVLVVCLQCVLVSPDDDQAAEAELVCVVPLLVSVCVVLPPFAAAEEEEEQQAFPQNPGRSAPSCLSNRRSVVSCCCSPVVDDPSRYHYYHHRQDTPDPVLLPDPSRPTDNDHHDDDPSSVSSVVVNLVSCCVVHVNHEYEYERYFQVCQVVSAVVCVVPGNYDYCLQQVLLVLVVVLVVVLCVVVVHDLLPFAEEEEDDGRNSNSVLVSSVVSNVVVVRDPVRSLLRYWYAAPQATAADDPPDDPSCVVRHHYLVSCVVLVNNDSVQRQLQNCCLSSLGLEYEYPHLAAQLDDLNSLLSSLVSYVAREYEQQGDDPRSGNYDPQSNCVSNVNRYHYEYNYDDDDDDRPGDDDPPDDDDDDDYRPDRDDDDPDDDDDDDDDDDDDDDDDDDDDDDDDDDDDDDDDPDPDDPDDDDDDDDDDDDDDDDDDDDDDPPVVPPPDDDDDDDDDDDDDDDDD